Protein 6N0W (pdb70)

InterPro domains:
  IPR002305 Aminoacyl-tRNA synthetase, class Ic [PF00579] (27-328)
  IPR002307 Tyrosine-tRNA ligase [PR01040] (42-64)
  IPR002307 Tyrosine-tRNA ligase [PR01040] (166-181)
  IPR002307 Tyrosine-tRNA ligase [PR01040] (187-209)
  IPR002307 Tyrosine-tRNA ligase [PR01040] (220-232)
  IPR002307 Tyrosine-tRNA ligase [TIGR00234] (2-430)
  IPR002307 Tyrosine-tRNA ligase [cd00805] (31-308)
  IPR014729 Rossmann-like alpha/beta/alpha sandwich fold [G3DSA:3.40.50.620] (1-228)
  IPR024088 Tyrosine-tRNA ligase, bacterial-type [PTHR11766] (4-430)
  IPR024107 Tyrosine-tRNA ligase, bacterial-type, type 1 [MF_02006] (2-430)
  IPR036986 RNA-binding S4 domain superfamily [G3DSA:3.10.290.10] (333-431)
  IPR054608 Tyrosine--tRNA ligase SYY-like, C-terminal domain [PF22421] (346-428)

Structure (mmCIF, N/CA/C/O backbone):
data_6N0W
#
_entry.id   6N0W
#
_cell.length_a   197.290
_cell.length_b   37.560
_cell.length_c   81.760
_cell.angle_alpha   90.000
_cell.angle_beta   112.400
_cell.angle_gamma   90.000
#
_symmetry.space_group_name_H-M   'C 1 2 1'
#
loop_
_entity.id
_entity.type
_entity.pdbx_description
1 polymer 'Tyrosine--tRNA ligase'
2 water water
#
loop_
_atom_site.group_PDB
_atom_site.id
_atom_site.type_symbol
_atom_site.label_atom_id
_atom_site.label_alt_id
_atom_site.label_comp_id
_atom_site.label_asym_id
_atom_site.label_entity_id
_atom_site.label_seq_id
_atom_site.pdbx_PDB_ins_code
_atom_site.Cartn_x
_atom_site.Cartn_y
_atom_site.Cartn_z
_atom_site.occupancy
_atom_site.B_iso_or_equiv
_atom_site.auth_seq_id
_atom_site.auth_comp_id
_atom_site.auth_asym_id
_atom_site.auth_atom_id
_atom_site.pdbx_PDB_model_num
ATOM 1 N N . MET A 1 9 ? -50.028 -28.459 55.859 1.00 110.32 1 MET A N 1
ATOM 2 C CA . MET A 1 9 ? -51.271 -28.224 55.129 1.00 108.69 1 MET A CA 1
ATOM 3 C C . MET A 1 9 ? -51.421 -26.743 54.801 1.00 106.54 1 MET A C 1
ATOM 4 O O . MET A 1 9 ? -52.090 -26.005 55.520 1.00 103.59 1 MET A O 1
ATOM 6 N N . ASN A 1 10 ? -50.789 -26.314 53.713 1.00 100.67 2 ASN A N 1
ATOM 7 C CA . ASN A 1 10 ? -50.815 -24.925 53.285 1.00 84.80 2 ASN A CA 1
ATOM 8 C C . ASN A 1 10 ? -51.746 -24.760 52.088 1.00 75.17 2 ASN A C 1
ATOM 9 O O . ASN A 1 10 ? -51.881 -25.659 51.253 1.00 83.83 2 ASN A O 1
ATOM 14 N N . ALA A 1 11 ? -52.386 -23.592 52.013 1.00 67.97 3 ALA A N 1
ATOM 15 C CA . ALA A 1 11 ? -53.405 -23.363 50.992 1.00 66.19 3 ALA A CA 1
ATOM 16 C C . ALA A 1 11 ? -52.789 -23.191 49.608 1.00 66.46 3 ALA A C 1
ATOM 17 O O . ALA A 1 11 ? -53.346 -23.673 48.615 1.00 74.97 3 ALA A O 1
ATOM 19 N N . PHE A 1 12 ? -51.644 -22.505 49.518 1.00 67.57 4 PHE A N 1
ATOM 20 C CA . PHE A 1 12 ? -51.014 -22.286 48.217 1.00 65.64 4 PHE A CA 1
ATOM 21 C C . PHE A 1 12 ? -50.490 -23.589 47.626 1.00 69.65 4 PHE A C 1
ATOM 22 O O . PHE A 1 12 ? -50.608 -23.812 46.415 1.00 70.70 4 PHE A O 1
ATOM 30 N N . ILE A 1 13 ? -49.905 -24.458 48.461 1.00 65.40 5 ILE A N 1
ATOM 31 C CA . ILE A 1 13 ? -49.400 -25.737 47.967 1.00 62.90 5 ILE A CA 1
ATOM 32 C C . ILE A 1 13 ? -50.551 -26.629 47.521 1.00 60.12 5 ILE A C 1
ATOM 33 O O . ILE A 1 13 ? -50.506 -27.239 46.444 1.00 63.24 5 ILE A O 1
ATOM 38 N N . GLU A 1 14 ? -51.592 -26.730 48.350 1.00 58.01 6 GLU A N 1
ATOM 39 C CA . GLU A 1 14 ? -52.694 -27.641 48.051 1.00 67.59 6 GLU A CA 1
ATOM 40 C C . GLU A 1 14 ? -53.347 -27.307 46.714 1.00 64.15 6 GLU A C 1
ATOM 41 O O . GLU A 1 14 ? -53.708 -28.209 45.948 1.00 58.44 6 GLU A O 1
ATOM 43 N N . GLU A 1 15 ? -53.485 -26.016 46.404 1.00 56.58 7 GLU A N 1
ATOM 44 C CA . GLU A 1 15 ? -54.037 -25.629 45.110 1.00 59.62 7 GLU A CA 1
ATOM 45 C C . GLU A 1 15 ? -53.115 -26.040 43.961 1.00 64.98 7 GLU A C 1
ATOM 46 O O . GLU A 1 15 ? -53.587 -26.516 42.921 1.00 65.14 7 GLU A O 1
ATOM 52 N N . LEU A 1 16 ? -51.797 -25.858 44.122 1.00 52.74 8 LEU A N 1
ATOM 53 C CA . LEU A 1 16 ? -50.869 -26.359 43.113 1.00 62.52 8 LEU A CA 1
ATOM 54 C C . LEU A 1 16 ? -50.992 -27.866 42.948 1.00 61.72 8 LEU A C 1
ATOM 55 O O . LEU A 1 16 ? -50.835 -28.387 41.838 1.00 58.27 8 LEU A O 1
ATOM 60 N N . LYS A 1 17 ? -51.289 -28.578 44.034 1.00 57.55 9 LYS A N 1
ATOM 61 C CA . LYS A 1 17 ? -51.330 -30.029 43.962 1.00 56.76 9 LYS A CA 1
ATOM 62 C C . LYS A 1 17 ? -52.549 -30.519 43.183 1.00 71.07 9 LYS A C 1
ATOM 63 O O . LYS A 1 17 ? -52.400 -31.265 42.208 1.00 63.34 9 LYS A O 1
ATOM 69 N N . TRP A 1 18 ? -53.766 -30.104 43.581 1.00 71.02 10 TRP A N 1
ATOM 70 C CA . TRP A 1 18 ? -54.954 -30.616 42.895 1.00 59.49 10 TRP A CA 1
ATOM 71 C C . TRP A 1 18 ? -55.021 -30.145 41.445 1.00 61.89 10 TRP A C 1
ATOM 72 O O . TRP A 1 18 ? -55.615 -30.829 40.602 1.00 60.32 10 TRP A O 1
ATOM 83 N N . ARG A 1 19 ? -54.402 -29.006 41.124 1.00 55.56 11 ARG A N 1
ATOM 84 C CA . ARG A 1 19 ? -54.276 -28.600 39.728 1.00 54.04 11 ARG A CA 1
ATOM 85 C C . ARG A 1 19 ? -53.283 -29.449 38.954 1.00 58.03 11 ARG A C 1
ATOM 86 O O . ARG A 1 19 ? -53.243 -29.351 37.722 1.00 63.99 11 ARG A O 1
ATOM 94 N N . GLY A 1 20 ? -52.489 -30.271 39.638 1.00 54.70 12 GLY A N 1
ATOM 95 C CA . GLY A 1 20 ? -51.515 -31.099 38.967 1.00 59.82 12 GLY A CA 1
ATOM 96 C C . GLY A 1 20 ? -50.221 -30.404 38.614 1.00 64.03 12 GLY A C 1
ATOM 97 O O . GLY A 1 20 ? -49.438 -30.956 37.832 1.00 70.20 12 GLY A O 1
ATOM 98 N N . LEU A 1 21 ? -49.971 -29.215 39.174 1.00 63.61 13 LEU A N 1
ATOM 99 C CA . LEU A 1 21 ? -48.791 -28.417 38.871 1.00 55.49 13 LEU A CA 1
ATOM 100 C C . LEU A 1 21 ? -47.604 -28.681 39.796 1.00 61.81 13 LEU A C 1
ATOM 101 O O . LEU A 1 21 ? -46.472 -28.367 39.424 1.00 68.75 13 LEU A O 1
ATOM 106 N N . TRP A 1 22 ? -47.829 -29.227 40.985 1.00 64.57 14 TRP A N 1
ATOM 107 C CA . TRP A 1 22 ? -46.780 -29.333 41.991 1.00 52.66 14 TRP A CA 1
ATOM 108 C C . TRP A 1 22 ? -45.846 -30.493 41.665 1.00 62.42 14 TRP A C 1
ATOM 109 O O . TRP A 1 22 ? -46.300 -31.605 41.372 1.00 65.69 14 TRP A O 1
ATOM 120 N N . ALA A 1 23 ? -44.537 -30.240 41.719 1.00 65.13 15 ALA A N 1
ATOM 121 C CA . ALA A 1 23 ? -43.551 -31.288 41.477 1.00 64.16 15 ALA A CA 1
ATOM 122 C C . ALA A 1 23 ? -42.810 -31.686 42.747 1.00 59.91 15 ALA A C 1
ATOM 123 O O . ALA A 1 23 ? -42.934 -32.831 43.192 1.00 58.28 15 ALA A O 1
ATOM 125 N N . ASP A 1 24 ? -42.059 -30.767 43.355 1.00 58.96 16 ASP A N 1
ATOM 126 C CA . ASP A 1 24 ? -41.291 -31.071 44.558 1.00 64.93 16 ASP A CA 1
ATOM 127 C C . ASP A 1 24 ? -41.086 -29.790 45.358 1.00 62.10 16 ASP A C 1
ATOM 128 O O . ASP A 1 24 ? -41.343 -28.681 44.877 1.00 54.44 16 ASP A O 1
ATOM 133 N N . MET A 1 25 ? -40.616 -29.965 46.593 1.00 62.36 17 MET A N 1
ATOM 134 C CA . MET A 1 25 ? -40.229 -28.860 47.460 1.00 67.27 17 MET A CA 1
ATOM 135 C C . MET A 1 25 ? -39.325 -29.397 48.564 1.00 63.05 17 MET A C 1
ATOM 136 O O . MET A 1 25 ? -39.286 -30.601 48.824 1.00 66.16 17 MET A O 1
ATOM 141 N N . THR A 1 26 ? -38.574 -28.466 49.225 1.00 60.14 18 THR A N 1
ATOM 142 C CA . THR A 1 26 ? -37.770 -29.018 50.314 1.00 66.50 18 THR A CA 1
ATOM 143 C C . THR A 1 26 ? -38.470 -28.830 51.663 1.00 65.31 18 THR A C 1
ATOM 144 O O . THR A 1 26 ? -39.347 -27.969 51.796 1.00 61.34 18 THR A O 1
ATOM 148 N N . PRO A 1 27 ? -38.111 -29.626 52.683 1.00 72.88 19 PRO A N 1
ATOM 149 C CA . PRO A 1 27 ? -38.798 -29.526 53.982 1.00 72.62 19 PRO A CA 1
ATOM 150 C C . PRO A 1 27 ? -38.839 -28.102 54.521 1.00 75.24 19 PRO A C 1
ATOM 151 O O . PRO A 1 27 ? -37.984 -27.268 54.213 1.00 83.45 19 PRO A O 1
ATOM 155 N N . GLY A 1 28 ? -39.847 -27.833 55.346 1.00 83.17 20 GLY A N 1
ATOM 156 C CA . GLY A 1 28 ? -40.054 -26.509 55.886 1.00 82.98 20 GLY A CA 1
ATOM 157 C C . GLY A 1 28 ? -40.596 -25.494 54.908 1.00 79.78 20 GLY A C 1
ATOM 158 O O . GLY A 1 28 ? -40.805 -24.340 55.300 1.00 77.54 20 GLY A O 1
ATOM 159 N N . THR A 1 29 ? -40.816 -25.876 53.645 1.00 78.23 21 THR A N 1
ATOM 160 C CA . THR A 1 29 ? -41.393 -24.946 52.677 1.00 85.41 21 THR A CA 1
ATOM 161 C C . THR A 1 29 ? -42.806 -24.549 53.087 1.00 81.63 21 THR A C 1
ATOM 162 O O . THR A 1 29 ? -43.149 -23.362 53.116 1.00 82.99 21 THR A O 1
ATOM 166 N N . GLU A 1 30 ? -43.635 -25.540 53.421 1.00 72.68 22 GLU A N 1
ATOM 167 C CA . GLU A 1 30 ? -45.002 -25.273 53.854 1.00 73.27 22 GLU A CA 1
ATOM 168 C C . GLU A 1 30 ? -45.032 -24.481 55.157 1.00 76.21 22 GLU A C 1
ATOM 169 O O . GLU A 1 30 ? -45.767 -23.492 55.275 1.00 80.27 22 GLU A O 1
ATOM 175 N N . ASP A 1 31 ? -44.257 -24.911 56.157 1.00 73.15 23 ASP A N 1
ATOM 176 C CA . ASP A 1 31 ? -44.214 -24.184 57.423 1.00 79.17 23 ASP A CA 1
ATOM 177 C C . ASP A 1 31 ? -43.805 -22.733 57.218 1.00 79.28 23 ASP A C 1
ATOM 178 O O . ASP A 1 31 ? -44.216 -21.857 57.987 1.00 81.22 23 ASP A O 1
ATOM 183 N N . GLN A 1 32 ? -42.999 -22.461 56.188 1.00 69.09 24 GLN A N 1
ATOM 184 C CA . GLN A 1 32 ? -42.621 -21.087 55.885 1.00 69.48 24 GLN A CA 1
ATOM 185 C C . GLN A 1 32 ? -43.807 -20.299 55.342 1.00 77.04 24 GLN A C 1
ATOM 186 O O . GLN A 1 32 ? -44.057 -19.164 55.768 1.00 83.37 24 GLN A O 1
ATOM 192 N N . LEU A 1 33 ? -44.557 -20.890 54.409 1.00 73.14 25 LEU A N 1
ATOM 193 C CA . LEU A 1 33 ? -45.733 -20.230 53.858 1.00 72.66 25 LEU A CA 1
ATOM 194 C C . LEU A 1 33 ? -46.868 -20.121 54.873 1.00 76.83 25 LEU A C 1
ATOM 195 O O . LEU A 1 33 ? -47.736 -19.252 54.731 1.00 63.66 25 LEU A O 1
ATOM 200 N N . ASN A 1 34 ? -46.881 -20.979 55.893 1.00 81.08 26 ASN A N 1
ATOM 201 C CA . ASN A 1 34 ? -47.886 -20.868 56.941 1.00 79.25 26 ASN A CA 1
ATOM 202 C C . ASN A 1 34 ? -47.499 -19.832 57.988 1.00 89.79 26 ASN A C 1
ATOM 203 O O . ASN A 1 34 ? -48.370 -19.127 58.508 1.00 92.25 26 ASN A O 1
ATOM 208 N N . LYS A 1 35 ? -46.204 -19.712 58.290 1.00 97.65 27 LYS A N 1
ATOM 209 C CA . LYS A 1 35 ? -45.760 -18.895 59.414 1.00 98.10 27 LYS A CA 1
ATOM 210 C C . LYS A 1 35 ? -45.812 -17.403 59.101 1.00 82.55 27 LYS A C 1
ATOM 211 O O . LYS A 1 35 ? -46.203 -16.604 59.957 1.00 86.38 27 LYS A O 1
ATOM 217 N N . GLU A 1 36 ? -45.427 -17.005 57.891 1.00 66.67 28 GLU A N 1
ATOM 218 C CA . GLU A 1 36 ? -45.275 -15.593 57.574 1.00 66.98 28 GLU A CA 1
ATOM 219 C C . GLU A 1 36 ? -45.535 -15.379 56.090 1.00 74.21 28 GLU A C 1
ATOM 220 O O . GLU A 1 36 ? -45.567 -16.326 55.298 1.00 65.62 28 GLU A O 1
ATOM 226 N N . MET A 1 37 ? -45.718 -14.110 55.721 1.00 74.88 29 MET A N 1
ATOM 227 C CA . MET A 1 37 ? -45.789 -13.750 54.313 1.00 65.81 29 MET A CA 1
ATOM 228 C C . MET A 1 37 ? -44.414 -13.898 53.685 1.00 67.55 29 MET A C 1
ATOM 229 O O . MET A 1 37 ? -43.426 -13.359 54.193 1.00 85.24 29 MET A O 1
ATOM 234 N N . THR A 1 38 ? -44.352 -14.623 52.579 1.00 60.86 30 THR A N 1
ATOM 235 C CA . THR A 1 38 ? -43.094 -15.022 51.976 1.00 59.70 30 THR A CA 1
ATOM 236 C C . THR A 1 38 ? -42.891 -14.305 50.648 1.00 67.86 30 THR A C 1
ATOM 237 O O . THR A 1 38 ? -43.816 -14.194 49.835 1.00 68.43 30 THR A O 1
ATOM 241 N N . THR A 1 39 ? -41.680 -13.790 50.453 1.00 69.58 31 THR A N 1
ATOM 242 C CA . THR A 1 39 ? -41.253 -13.264 49.168 1.00 60.03 31 THR A CA 1
ATOM 243 C C . THR A 1 39 ? -40.579 -14.384 48.388 1.00 57.02 31 THR A C 1
ATOM 244 O O . THR A 1 39 ? -39.673 -15.048 48.901 1.00 52.10 31 THR A O 1
ATOM 248 N N . ALA A 1 40 ? -41.028 -14.600 47.160 1.00 49.23 32 ALA A N 1
ATOM 249 C CA . ALA A 1 40 ? -40.448 -15.615 46.303 1.00 57.94 32 ALA A CA 1
ATOM 250 C C . ALA A 1 40 ? -40.292 -15.055 44.902 1.00 63.76 32 ALA A C 1
ATOM 251 O O . ALA A 1 40 ? -41.026 -14.154 44.485 1.00 75.28 32 ALA A O 1
ATOM 253 N N . TYR A 1 41 ? -39.326 -15.603 44.171 1.00 47.39 33 TYR A N 1
ATOM 254 C CA . TYR A 1 41 ? -39.089 -15.181 42.806 1.00 46.63 33 TYR A CA 1
ATOM 255 C C . TYR A 1 41 ? -39.009 -16.391 41.892 1.00 51.19 33 TYR A C 1
ATOM 256 O O . TYR A 1 41 ? -38.773 -17.521 42.330 1.00 53.42 33 TYR A O 1
ATOM 265 N N . ILE A 1 42 ? -39.243 -16.126 40.613 1.00 49.94 34 ILE A N 1
ATOM 266 C CA . ILE A 1 42 ? -39.018 -17.072 39.534 1.00 50.10 34 ILE A CA 1
ATOM 267 C C . ILE A 1 42 ? -38.238 -16.328 38.470 1.00 61.49 34 ILE A C 1
ATOM 268 O O . ILE A 1 42 ? -38.532 -15.164 38.178 1.00 70.55 34 ILE A O 1
ATOM 273 N N . GLY A 1 43 ? -37.226 -16.984 37.915 1.00 58.12 35 GLY A N 1
ATOM 274 C CA . GLY A 1 43 ? -36.394 -16.360 36.917 1.00 46.90 35 GLY A CA 1
ATOM 275 C C . GLY A 1 43 ? -36.947 -16.536 35.516 1.00 46.36 35 GLY A C 1
ATOM 276 O O . GLY A 1 43 ? -37.483 -17.578 35.165 1.00 46.04 35 GLY A O 1
ATOM 277 N N . PHE A 1 44 ? -36.776 -15.501 34.707 1.00 46.49 36 PHE A N 1
ATOM 278 C CA . PHE A 1 44 ? -37.315 -15.463 33.359 1.00 55.65 36 PHE A CA 1
ATOM 279 C C . PHE A 1 44 ? -36.202 -15.209 32.359 1.00 57.58 36 PHE A C 1
ATOM 280 O O . PHE A 1 44 ? -35.288 -14.424 32.627 1.00 53.24 36 PHE A O 1
ATOM 288 N N . ASP A 1 45 ? -36.301 -15.860 31.200 1.00 73.25 37 ASP A N 1
ATOM 289 C CA . ASP A 1 45 ? -35.307 -15.693 30.145 1.00 85.73 37 ASP A CA 1
ATOM 290 C C . ASP A 1 45 ? -35.312 -14.257 29.620 1.00 86.37 37 ASP A C 1
ATOM 291 O O . ASP A 1 45 ? -36.379 -13.657 29.449 1.00 92.17 37 ASP A O 1
ATOM 293 N N . PRO A 1 46 ? -34.138 -13.686 29.330 1.00 90.51 38 PRO A N 1
ATOM 294 C CA . PRO A 1 46 ? -34.067 -12.257 29.001 1.00 73.60 38 PRO A CA 1
ATOM 295 C C . PRO A 1 46 ? -33.888 -11.957 27.521 1.00 67.82 38 PRO A C 1
ATOM 296 O O . PRO A 1 46 ? -33.358 -10.897 27.177 1.00 73.29 38 PRO A O 1
ATOM 300 N N . THR A 1 47 ? -34.315 -12.853 26.633 1.00 76.50 39 THR A N 1
ATOM 301 C CA . THR A 1 47 ? -33.909 -12.795 25.232 1.00 87.98 39 THR A CA 1
ATOM 302 C C . THR A 1 47 ? -35.041 -12.449 24.265 1.00 89.65 39 THR A C 1
ATOM 303 O O . THR A 1 47 ? -34.869 -12.602 23.051 1.00 87.18 39 THR A O 1
ATOM 307 N N . ALA A 1 48 ? -36.183 -11.976 24.760 1.00 90.34 40 ALA A N 1
ATOM 308 C CA . ALA A 1 48 ? -37.250 -11.507 23.886 1.00 82.96 40 ALA A CA 1
ATOM 309 C C . ALA A 1 48 ? -38.035 -10.426 24.612 1.00 75.16 40 ALA A C 1
ATOM 310 O O . ALA A 1 48 ? -38.108 -10.421 25.844 1.00 76.79 40 ALA A O 1
ATOM 312 N N . ASP A 1 49 ? -38.617 -9.504 23.837 1.00 76.97 41 ASP A N 1
ATOM 313 C CA . ASP A 1 49 ? -39.428 -8.438 24.420 1.00 73.03 41 ASP A CA 1
ATOM 314 C C . ASP A 1 49 ? -40.774 -8.930 24.934 1.00 68.72 41 ASP A C 1
ATOM 315 O O . ASP A 1 49 ? -41.427 -8.206 25.694 1.00 63.30 41 ASP A O 1
ATOM 320 N N . SER A 1 50 ? -41.203 -10.128 24.537 1.00 73.01 42 SER A N 1
ATOM 321 C CA . SER A 1 50 ? -42.495 -10.667 24.931 1.00 81.00 42 SER A CA 1
ATOM 322 C C . SER A 1 50 ? -42.329 -12.095 25.426 1.00 84.87 42 SER A C 1
ATOM 323 O O . SER A 1 50 ? -41.442 -12.828 24.981 1.00 80.33 42 SER A O 1
ATOM 326 N N . LEU A 1 51 ? -43.198 -12.479 26.354 1.00 73.19 43 LEU A N 1
ATOM 327 C CA . LEU A 1 51 ? -43.287 -13.858 26.790 1.00 62.24 43 LEU A CA 1
ATOM 328 C C . LEU A 1 51 ? -44.193 -14.630 25.835 1.00 61.57 43 LEU A C 1
ATOM 329 O O . LEU A 1 51 ? -44.761 -14.076 24.889 1.00 65.50 43 LEU A O 1
ATOM 334 N N . HIS A 1 52 ? -44.334 -15.929 26.084 1.00 52.85 44 HIS A N 1
ATOM 335 C CA . HIS A 1 52 ? -45.164 -16.774 25.242 1.00 51.11 44 HIS A CA 1
ATOM 336 C C . HIS A 1 52 ? -45.774 -17.869 26.104 1.00 63.25 44 HIS A C 1
ATOM 337 O O . HIS A 1 52 ? -45.474 -17.992 27.296 1.00 60.14 44 HIS A O 1
ATOM 344 N N . ILE A 1 53 ? -46.667 -18.649 25.484 1.00 53.69 45 ILE A N 1
ATOM 345 C CA . ILE A 1 53 ? -47.369 -19.720 26.184 1.00 56.97 45 ILE A CA 1
ATOM 346 C C . ILE A 1 53 ? -46.393 -20.639 26.901 1.00 68.05 45 ILE A C 1
ATOM 347 O O . ILE A 1 53 ? -46.727 -21.232 27.936 1.00 67.83 45 ILE A O 1
ATOM 352 N N . GLY A 1 54 ? -45.170 -20.764 26.378 1.00 62.68 46 GLY A N 1
ATOM 353 C CA . GLY A 1 54 ? -44.166 -21.571 27.042 1.00 50.56 46 GLY A CA 1
ATOM 354 C C . GLY A 1 54 ? -43.837 -21.104 28.442 1.00 52.38 46 GLY A C 1
ATOM 355 O O . GLY A 1 54 ? -43.369 -21.903 29.257 1.00 66.80 46 GLY A O 1
ATOM 356 N N . SER A 1 55 ? -44.081 -19.831 28.749 1.00 54.17 47 SER A N 1
ATOM 357 C CA . SER A 1 55 ? -43.744 -19.269 30.051 1.00 64.20 47 SER A CA 1
ATOM 358 C C . SER A 1 55 ? -44.969 -18.729 30.765 1.00 70.97 47 SER A C 1
ATOM 359 O O . SER A 1 55 ? -44.832 -17.955 31.718 1.00 79.30 47 SER A O 1
ATOM 362 N N . LEU A 1 56 ? -46.167 -19.117 30.315 1.00 73.35 48 LEU A N 1
ATOM 363 C CA . LEU A 1 56 ? -47.388 -18.750 31.030 1.00 59.86 48 LEU A CA 1
ATOM 364 C C . LEU A 1 56 ? -47.392 -19.323 32.440 1.00 56.38 48 LEU A C 1
ATOM 365 O O . LEU A 1 56 ? -47.786 -18.643 33.395 1.00 65.35 48 LEU A O 1
ATOM 370 N N . ILE A 1 57 ? -46.961 -20.578 32.590 1.00 45.69 49 ILE A N 1
ATOM 371 C CA . ILE A 1 57 ? -47.053 -21.239 33.892 1.00 63.23 49 ILE A CA 1
ATOM 372 C C . ILE A 1 57 ? -46.300 -20.475 34.970 1.00 70.29 49 ILE A C 1
ATOM 373 O O . ILE A 1 57 ? -46.870 -20.261 36.055 1.00 70.95 49 ILE A O 1
ATOM 378 N N . PRO A 1 58 ? -45.044 -20.039 34.766 1.00 64.30 50 PRO A N 1
ATOM 379 C CA . PRO A 1 58 ? -44.409 -19.180 35.779 1.00 52.88 50 PRO A CA 1
ATOM 380 C C . PRO A 1 58 ? -45.273 -17.996 36.170 1.00 50.93 50 PRO A C 1
ATOM 381 O O . PRO A 1 58 ? -45.427 -17.713 37.364 1.00 59.12 50 PRO A O 1
ATOM 385 N N . ILE A 1 59 ? -45.853 -17.295 35.192 1.00 50.28 51 ILE A N 1
ATOM 386 C CA . ILE A 1 59 ? -46.754 -16.193 35.513 1.00 61.17 51 ILE A CA 1
ATOM 387 C C . ILE A 1 59 ? -47.911 -16.697 36.365 1.00 62.44 51 ILE A C 1
ATOM 388 O O . ILE A 1 59 ? -48.254 -16.109 37.401 1.00 45.34 51 ILE A O 1
ATOM 393 N N . LYS A 1 60 ? -48.521 -17.806 35.946 1.00 41.99 52 LYS A N 1
ATOM 394 C CA . LYS A 1 60 ? -49.582 -18.396 36.748 1.00 45.43 52 LYS A CA 1
ATOM 395 C C . LYS A 1 60 ? -49.092 -18.702 38.161 1.00 53.99 52 LYS A C 1
ATOM 396 O O . LYS A 1 60 ? -49.764 -18.361 39.142 1.00 50.24 52 LYS A O 1
ATOM 402 N N . ILE A 1 61 ? -47.905 -19.322 38.285 1.00 43.10 53 ILE A N 1
ATOM 403 C CA . ILE A 1 61 ? -47.377 -19.689 39.601 1.00 43.75 53 ILE A CA 1
ATOM 404 C C . ILE A 1 61 ? -47.257 -18.459 40.498 1.00 50.26 53 ILE A C 1
ATOM 405 O O . ILE A 1 61 ? -47.573 -18.509 41.694 1.00 49.12 53 ILE A O 1
ATOM 410 N N . LEU A 1 62 ? -46.810 -17.333 39.941 1.00 57.79 54 LEU A N 1
ATOM 411 C CA . LEU A 1 62 ? -46.715 -16.120 40.747 1.00 57.74 54 LEU A CA 1
ATOM 412 C C . LEU A 1 62 ? -48.080 -15.480 40.975 1.00 62.70 54 LEU A C 1
ATOM 413 O O . LEU A 1 62 ? -48.291 -14.841 42.012 1.00 72.18 54 LEU A O 1
ATOM 418 N N . ALA A 1 63 ? -49.013 -15.636 40.031 1.00 59.37 55 ALA A N 1
ATOM 419 C CA . ALA A 1 63 ? -50.376 -15.153 40.253 1.00 53.47 55 ALA A CA 1
ATOM 420 C C . ALA A 1 63 ? -51.038 -15.895 41.412 1.00 54.19 55 ALA A C 1
ATOM 421 O O . ALA A 1 63 ? -51.655 -15.280 42.290 1.00 52.20 55 ALA A O 1
ATOM 423 N N . HIS A 1 64 ? -50.904 -17.223 41.437 1.00 58.89 56 HIS A N 1
ATOM 424 C CA . HIS A 1 64 ? -51.423 -18.004 42.555 1.00 57.40 56 HIS A CA 1
ATOM 425 C C . HIS A 1 64 ? -50.781 -17.573 43.863 1.00 50.89 56 HIS A C 1
ATOM 426 O O . HIS A 1 64 ? -51.459 -17.445 44.890 1.00 52.34 56 HIS A O 1
ATOM 433 N N . PHE A 1 65 ? -49.469 -17.352 43.838 1.00 50.11 57 PHE A N 1
ATOM 434 C CA . PHE A 1 65 ? -48.739 -16.946 45.032 1.00 50.03 57 PHE A CA 1
ATOM 435 C C . PHE A 1 65 ? -49.288 -15.639 45.588 1.00 51.24 57 PHE A C 1
ATOM 436 O O . PHE A 1 65 ? -49.529 -15.515 46.793 1.00 63.31 57 PHE A O 1
ATOM 444 N N . GLN A 1 66 ? -49.496 -14.649 44.716 1.00 51.69 58 GLN A N 1
ATOM 445 C CA . GLN A 1 66 ? -49.952 -13.341 45.175 1.00 50.99 58 GLN A CA 1
ATOM 446 C C . GLN A 1 66 ? -51.392 -13.412 45.676 1.00 52.36 58 GLN A C 1
ATOM 447 O O . GLN A 1 66 ? -51.702 -12.927 46.772 1.00 51.20 58 GLN A O 1
ATOM 453 N N . ARG A 1 67 ? -52.284 -14.039 44.898 1.00 49.31 59 ARG A N 1
ATOM 454 C CA . ARG A 1 67 ? -53.660 -14.233 45.356 1.00 50.92 59 ARG A CA 1
ATOM 455 C C . ARG A 1 67 ? -53.713 -14.946 46.701 1.00 52.49 59 ARG A C 1
ATOM 456 O O . ARG A 1 67 ? -54.648 -14.729 47.480 1.00 54.41 59 ARG A O 1
ATOM 464 N N . HIS A 1 68 ? -52.726 -15.793 46.998 1.00 42.34 60 HIS A N 1
ATOM 465 C CA . HIS A 1 68 ? -52.671 -16.438 48.301 1.00 43.26 60 HIS A CA 1
ATOM 466 C C . HIS A 1 68 ? -52.022 -15.567 49.364 1.00 54.23 60 HIS A C 1
ATOM 467 O O . HIS A 1 68 ? -51.802 -16.049 50.478 1.00 52.88 60 HIS A O 1
ATOM 474 N N . GLY A 1 69 ? -51.709 -14.308 49.046 1.00 62.02 61 GLY A N 1
ATOM 475 C CA . GLY A 1 69 ? -51.240 -13.345 50.021 1.00 62.67 61 GLY A CA 1
ATOM 476 C C . GLY A 1 69 ? -49.739 -13.174 50.121 1.00 82.36 61 GLY A C 1
ATOM 477 O O . GLY A 1 69 ? -49.281 -12.405 50.977 1.00 87.29 61 GLY A O 1
ATOM 478 N N . HIS A 1 70 ? -48.961 -13.852 49.286 1.00 72.05 62 HIS A N 1
ATOM 479 C CA . HIS A 1 70 ? -47.511 -13.779 49.352 1.00 68.36 62 HIS A CA 1
ATOM 480 C C . HIS A 1 70 ? -46.970 -12.832 48.278 1.00 66.51 62 HIS A C 1
ATOM 481 O O . HIS A 1 70 ? -47.677 -12.445 47.345 1.00 57.45 62 HIS A O 1
ATOM 488 N N . LYS A 1 71 ? -45.694 -12.443 48.429 1.00 60.50 63 LYS A N 1
ATOM 489 C CA . LYS A 1 71 ? -45.118 -11.407 47.577 1.00 52.73 63 LYS A CA 1
ATOM 490 C C . LYS A 1 71 ? -44.345 -12.028 46.421 1.00 68.70 63 LYS A C 1
ATOM 491 O O . LYS A 1 71 ? -43.329 -12.706 46.657 1.00 67.70 63 LYS A O 1
ATOM 497 N N . PRO A 1 72 ? -44.775 -11.836 45.173 1.00 62.66 64 PRO A N 1
ATOM 498 C CA . PRO A 1 72 ? -44.054 -12.414 44.033 1.00 57.50 64 PRO A CA 1
ATOM 499 C C . PRO A 1 72 ? -43.051 -11.447 43.428 1.00 60.00 64 PRO A C 1
ATOM 500 O O . PRO A 1 72 ? -43.333 -10.271 43.194 1.00 52.48 64 PRO A O 1
ATOM 504 N N . ILE A 1 73 ? -41.862 -11.963 43.154 1.00 68.17 65 ILE A N 1
ATOM 505 C CA . ILE A 1 73 ? -40.846 -11.225 42.421 1.00 57.85 65 ILE A CA 1
ATOM 506 C C . ILE A 1 73 ? -40.579 -11.959 41.116 1.00 62.54 65 ILE A C 1
ATOM 507 O O . ILE A 1 73 ? -40.551 -13.193 41.083 1.00 69.01 65 ILE A O 1
ATOM 512 N N . ALA A 1 74 ? -40.411 -11.209 40.036 1.00 51.75 66 ALA A N 1
ATOM 513 C CA . ALA A 1 74 ? -39.987 -11.780 38.767 1.00 56.91 66 ALA A CA 1
ATOM 514 C C . ALA A 1 74 ? -38.569 -11.298 38.494 1.00 66.10 66 ALA A C 1
ATOM 515 O O . ALA A 1 74 ? -38.325 -10.088 38.429 1.00 72.07 66 ALA A O 1
ATOM 517 N N . LEU A 1 75 ? -37.633 -12.240 38.377 1.00 66.24 67 LEU A N 1
ATOM 518 C CA . LEU A 1 75 ? -36.235 -11.924 38.103 1.00 55.98 67 LEU A CA 1
ATOM 519 C C . LEU A 1 75 ? -35.966 -12.173 36.630 1.00 65.18 67 LEU A C 1
ATOM 520 O O . LEU A 1 75 ? -36.175 -13.287 36.139 1.00 70.95 67 LEU A O 1
ATOM 525 N N . VAL A 1 76 ? -35.491 -11.148 35.939 1.00 65.23 68 VAL A N 1
ATOM 526 C CA . VAL A 1 76 ? -35.049 -11.288 34.559 1.00 72.57 68 VAL A CA 1
ATOM 527 C C . VAL A 1 76 ? -33.570 -11.639 34.569 1.00 73.34 68 VAL A C 1
ATOM 528 O O . VAL A 1 76 ? -32.781 -11.029 35.301 1.00 81.49 68 VAL A O 1
ATOM 532 N N . GLY A 1 77 ? -33.196 -12.642 33.784 1.00 67.84 69 GLY A N 1
ATOM 533 C CA . GLY A 1 77 ? -31.828 -13.118 33.801 1.00 69.77 69 GLY A CA 1
ATOM 534 C C . GLY A 1 77 ? -30.902 -12.290 32.938 1.00 67.29 69 GLY A C 1
ATOM 535 O O . GLY A 1 77 ? -30.225 -12.828 32.061 1.00 77.08 69 GLY A O 1
ATOM 536 N N . GLY A 1 78 ? -30.866 -10.978 33.177 1.00 58.19 70 GLY A N 1
ATOM 537 C CA . GLY A 1 78 ? -30.010 -10.113 32.381 1.00 62.73 70 GLY A CA 1
ATOM 538 C C . GLY A 1 78 ? -28.559 -10.554 32.386 1.00 65.12 70 GLY A C 1
ATOM 539 O O . GLY A 1 78 ? -27.898 -10.553 31.344 1.00 67.25 70 GLY A O 1
ATOM 540 N N . ALA A 1 79 ? -28.055 -10.974 33.550 1.00 69.74 71 ALA A N 1
ATOM 541 C CA . ALA A 1 79 ? -26.636 -11.300 33.680 1.00 68.80 71 ALA A CA 1
ATOM 542 C C . ALA A 1 79 ? -26.213 -12.417 32.729 1.00 71.49 71 ALA A C 1
ATOM 543 O O . ALA A 1 79 ? -25.153 -12.329 32.100 1.00 83.09 71 ALA A O 1
ATOM 545 N N . THR A 1 80 ? -27.011 -13.485 32.623 1.00 76.05 72 THR A N 1
ATOM 546 C CA . THR A 1 80 ? -26.635 -14.616 31.771 1.00 81.71 72 THR A CA 1
ATOM 547 C C . THR A 1 80 ? -27.056 -14.384 30.332 1.00 73.36 72 THR A C 1
ATOM 548 O O . THR A 1 80 ? -26.376 -14.832 29.403 1.00 77.66 72 THR A O 1
ATOM 552 N N . GLY A 1 81 ? -28.181 -13.702 30.123 1.00 71.62 73 GLY A N 1
ATOM 553 C CA . GLY A 1 81 ? -28.500 -13.248 28.781 1.00 68.40 73 GLY A CA 1
ATOM 554 C C . GLY A 1 81 ? -27.383 -12.415 28.188 1.00 71.78 73 GLY A C 1
ATOM 555 O O . GLY A 1 81 ? -27.178 -12.415 26.973 1.00 72.77 73 GLY A O 1
ATOM 556 N N . MET A 1 82 ? -26.644 -11.700 29.040 1.00 79.52 74 MET A N 1
ATOM 557 C CA . MET A 1 82 ? -25.454 -10.977 28.604 1.00 86.61 74 MET A CA 1
ATOM 558 C C . MET A 1 82 ? -24.357 -11.901 28.081 1.00 104.27 74 MET A C 1
ATOM 559 O O . MET A 1 82 ? -23.547 -11.481 27.245 1.00 104.38 74 MET A O 1
ATOM 564 N N . ILE A 1 83 ? -24.283 -13.142 28.570 1.00 121.67 75 ILE A N 1
ATOM 565 C CA . ILE A 1 83 ? -23.157 -13.991 28.178 1.00 127.40 75 ILE A CA 1
ATOM 566 C C . ILE A 1 83 ? -23.491 -14.786 26.901 1.00 129.73 75 ILE A C 1
ATOM 567 O O . ILE A 1 83 ? -22.592 -15.190 26.164 1.00 134.98 75 ILE A O 1
ATOM 572 N N . GLY A 1 84 ? -24.773 -14.982 26.600 1.00 113.82 76 GLY A N 1
ATOM 573 C CA . GLY A 1 84 ? -25.135 -15.517 25.315 1.00 110.69 76 GLY A CA 1
ATOM 574 C C . GLY A 1 84 ? -24.928 -17.011 25.257 1.00 112.90 76 GLY A C 1
ATOM 575 O O . GLY A 1 84 ? -25.441 -17.762 26.094 1.00 118.21 76 GLY A O 1
ATOM 576 N N . ASP A 1 85 ? -24.166 -17.456 24.250 1.00 110.04 77 ASP A N 1
ATOM 577 C CA . ASP A 1 85 ? -23.936 -18.878 24.027 1.00 114.20 77 ASP A CA 1
ATOM 578 C C . ASP A 1 85 ? -22.688 -19.312 24.780 1.00 112.96 77 ASP A C 1
ATOM 579 O O . ASP A 1 85 ? -21.573 -18.946 24.376 1.00 112.22 77 ASP A O 1
ATOM 584 N N . PRO A 1 86 ? -22.814 -20.094 25.858 1.00 110.71 78 PRO A N 1
ATOM 585 C CA . PRO A 1 86 ? -21.626 -20.625 26.539 1.00 111.31 78 PRO A CA 1
ATOM 586 C C . PRO A 1 86 ? -20.961 -21.793 25.820 1.00 113.33 78 PRO A C 1
ATOM 587 O O . PRO A 1 86 ? -19.954 -22.304 26.322 1.00 120.15 78 PRO A O 1
ATOM 591 N N . SER A 1 87 ? -21.464 -22.211 24.661 1.00 105.25 79 SER A N 1
ATOM 592 C CA . SER A 1 87 ? -20.883 -23.326 23.915 1.00 102.47 79 SER A CA 1
ATOM 593 C C . SER A 1 87 ? -19.581 -22.936 23.216 1.00 102.39 79 SER A C 1
ATOM 594 O O . SER A 1 87 ? -18.519 -22.897 23.836 1.00 99.94 79 SER A O 1
ATOM 596 N N . LEU A 1 95 ? -25.386 -10.902 20.642 1.00 120.69 87 LEU A N 1
ATOM 597 C CA . LEU A 1 95 ? -26.746 -10.756 20.130 1.00 117.25 87 LEU A CA 1
ATOM 598 C C . LEU A 1 95 ? -27.636 -9.957 21.085 1.00 107.41 87 LEU A C 1
ATOM 599 O O . LEU A 1 95 ? -28.684 -9.454 20.682 1.00 105.22 87 LEU A O 1
ATOM 601 N N . LEU A 1 96 ? -27.222 -9.845 22.347 1.00 96.59 88 LEU A N 1
ATOM 602 C CA . LEU A 1 96 ? -27.891 -9.003 23.332 1.00 90.25 88 LEU A CA 1
ATOM 603 C C . LEU A 1 96 ? -26.892 -7.999 23.891 1.00 93.12 88 LEU A C 1
ATOM 604 O O . LEU A 1 96 ? -25.819 -8.386 24.364 1.00 93.64 88 LEU A O 1
ATOM 609 N N . ASP A 1 97 ? -27.239 -6.716 23.828 1.00 88.77 89 ASP A N 1
ATOM 610 C CA . ASP A 1 97 ? -26.418 -5.647 24.385 1.00 79.38 89 ASP A CA 1
ATOM 611 C C . ASP A 1 97 ? -27.175 -4.971 25.524 1.00 73.88 89 ASP A C 1
ATOM 612 O O . ASP A 1 97 ? -28.304 -5.339 25.853 1.00 78.36 89 ASP A O 1
ATOM 617 N N . GLU A 1 98 ? -26.539 -3.969 26.135 1.00 81.68 90 GLU A N 1
ATOM 618 C CA . GLU A 1 98 ? -27.141 -3.318 27.295 1.00 86.05 90 GLU A CA 1
ATOM 619 C C . GLU A 1 98 ? -28.392 -2.532 26.911 1.00 92.06 90 GLU A C 1
ATOM 620 O O . GLU A 1 98 ? -29.360 -2.484 27.680 1.00 87.93 90 GLU A O 1
ATOM 626 N N . GLU A 1 99 ? -28.395 -1.917 25.725 1.00 87.08 91 GLU A N 1
ATOM 627 C CA . GLU A 1 99 ? -29.529 -1.089 25.322 1.00 85.62 91 GLU A CA 1
ATOM 628 C C . GLU A 1 99 ? -30.815 -1.909 25.244 1.00 83.56 91 GLU A C 1
ATOM 629 O O . GLU A 1 99 ? -31.838 -1.542 25.834 1.00 76.73 91 GLU A O 1
ATOM 631 N N . THR A 1 100 ? -30.778 -3.034 24.529 1.00 74.45 92 THR A N 1
ATOM 632 C CA . THR A 1 100 ? -31.987 -3.814 24.319 1.00 69.32 92 THR A CA 1
ATOM 633 C C . THR A 1 100 ? -32.340 -4.696 25.511 1.00 67.96 92 THR A C 1
ATOM 634 O O . THR A 1 100 ? -33.497 -5.108 25.632 1.00 75.12 92 THR A O 1
ATOM 638 N N . LEU A 1 101 ? -31.392 -4.991 26.403 1.00 65.50 93 LEU A N 1
ATOM 639 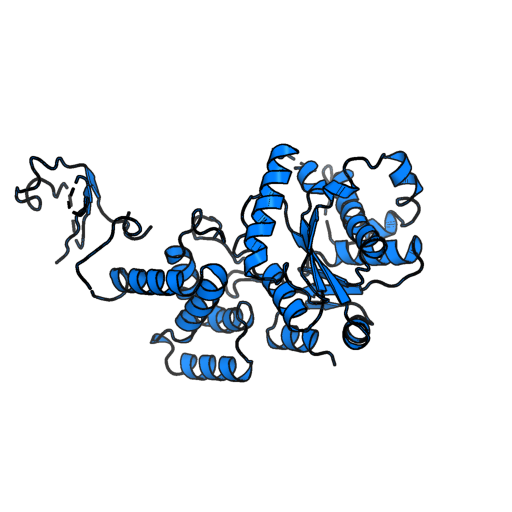C CA . LEU A 1 101 ? -31.781 -5.609 27.668 1.00 63.88 93 LEU A CA 1
ATOM 640 C C . LEU A 1 101 ? -32.704 -4.685 28.444 1.00 67.83 93 LEU A C 1
ATOM 641 O O . LEU A 1 101 ? -33.738 -5.117 28.965 1.00 63.14 93 LEU A O 1
ATOM 646 N N . LEU A 1 102 ? -32.336 -3.401 28.527 1.00 71.02 94 LEU A N 1
ATOM 647 C CA . LEU A 1 102 ? -33.207 -2.403 29.141 1.00 72.51 94 LEU A CA 1
ATOM 648 C C . LEU A 1 102 ? -34.574 -2.390 28.474 1.00 63.96 94 LEU A C 1
ATOM 649 O O . LEU A 1 102 ? -35.602 -2.281 29.150 1.00 66.54 94 LEU A O 1
ATOM 654 N N . TYR A 1 103 ? -34.601 -2.504 27.145 1.00 56.63 95 TYR A N 1
ATOM 655 C CA . TYR A 1 103 ? -35.865 -2.474 26.420 1.00 65.45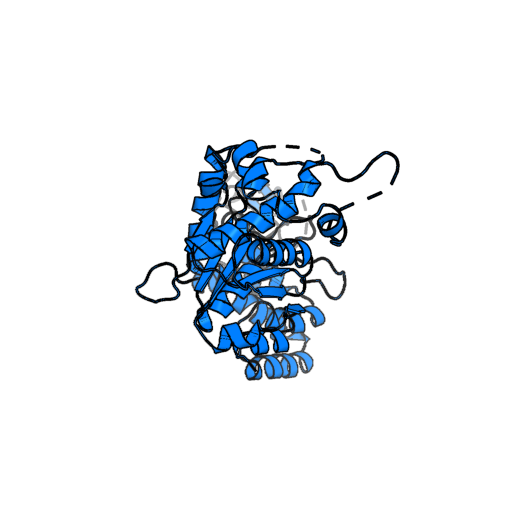 95 TYR A CA 1
ATOM 656 C C . TYR A 1 103 ? -36.713 -3.696 26.744 1.00 71.96 95 TYR A C 1
ATOM 657 O O . TYR A 1 103 ? -37.922 -3.574 26.975 1.00 79.03 95 TYR A O 1
ATOM 666 N N . TYR A 1 104 ? -36.095 -4.880 26.779 1.00 66.71 96 TYR A N 1
ATOM 667 C CA . TYR A 1 104 ? -36.831 -6.091 27.137 1.00 57.17 96 TYR A CA 1
ATOM 668 C C . TYR A 1 104 ? -37.322 -6.028 28.574 1.00 54.40 96 TYR A C 1
ATOM 669 O O . TYR A 1 104 ? -38.488 -6.325 28.854 1.00 64.05 96 TYR A O 1
ATOM 678 N N . VAL A 1 105 ? -36.435 -5.660 29.504 1.00 56.96 97 VAL A N 1
ATOM 679 C CA . VAL A 1 105 ? -36.832 -5.526 30.906 1.00 61.94 97 VAL A CA 1
ATOM 680 C C . VAL A 1 105 ? -38.025 -4.586 31.025 1.00 59.29 97 VAL A C 1
ATOM 681 O O . VAL A 1 105 ? -39.010 -4.882 31.713 1.00 57.56 97 VAL A O 1
ATOM 685 N N . ASP A 1 106 ? -37.968 -3.449 30.328 1.00 53.44 98 ASP A N 1
ATOM 686 C CA . ASP A 1 106 ? -39.110 -2.542 30.318 1.00 59.46 98 ASP A CA 1
ATOM 687 C C . ASP A 1 106 ? -40.360 -3.242 29.792 1.00 58.08 98 ASP A C 1
ATOM 688 O O . ASP A 1 106 ? -41.423 -3.190 30.420 1.00 56.42 98 ASP A O 1
ATOM 693 N N . CYS A 1 107 ? -40.240 -3.924 28.649 1.00 52.98 99 CYS A N 1
ATOM 694 C CA . CYS A 1 107 ? -41.404 -4.546 28.024 1.00 50.63 99 CYS A CA 1
ATOM 695 C C . CYS A 1 107 ? -41.959 -5.684 28.856 1.00 58.63 99 CYS A C 1
ATOM 696 O O . CYS A 1 107 ? -43.175 -5.898 28.870 1.00 71.46 99 CYS A O 1
ATOM 699 N N . LEU A 1 108 ? -41.099 -6.419 29.553 1.00 62.21 100 LEU A N 1
ATOM 700 C CA . LEU A 1 108 ? -41.591 -7.483 30.416 1.00 65.66 100 LEU A CA 1
ATOM 701 C C . LEU A 1 108 ? -42.366 -6.923 31.607 1.00 66.23 100 LEU A C 1
ATOM 702 O O . LEU A 1 108 ? -43.349 -7.534 32.046 1.00 65.04 100 LEU A O 1
ATOM 707 N N . LYS A 1 109 ? -41.956 -5.763 32.137 1.00 63.56 101 LYS A N 1
ATOM 708 C CA . LYS A 1 109 ? -42.698 -5.174 33.248 1.00 62.49 101 LYS A CA 1
ATOM 709 C C . LYS A 1 109 ? -44.096 -4.756 32.812 1.00 61.41 101 LYS A C 1
ATOM 710 O O . LYS A 1 109 ? -45.061 -4.906 33.571 1.00 68.78 101 LYS A O 1
ATOM 716 N N . ASN A 1 110 ? -44.225 -4.235 31.594 1.00 52.27 102 ASN A N 1
ATOM 717 C CA . ASN A 1 110 ? -45.528 -3.789 31.121 1.00 66.56 102 ASN A CA 1
ATOM 718 C C . ASN A 1 110 ? -46.444 -4.955 30.804 1.00 65.50 102 ASN A C 1
ATOM 719 O O . ASN A 1 110 ? -47.663 -4.773 30.740 1.00 90.11 102 ASN A O 1
ATOM 724 N N . GLN A 1 111 ? -45.883 -6.142 30.611 1.00 61.88 103 GLN A N 1
ATOM 725 C CA . GLN A 1 111 ? -46.638 -7.349 30.312 1.00 59.74 103 GLN A CA 1
ATOM 726 C C . GLN A 1 111 ? -47.018 -8.116 31.572 1.00 60.19 103 GLN A C 1
ATOM 727 O O . GLN A 1 111 ? -48.127 -8.650 31.663 1.00 62.52 103 GLN A O 1
ATOM 733 N N . LEU A 1 112 ? -46.104 -8.196 32.542 1.00 64.49 104 LEU A N 1
ATOM 734 C CA . LEU A 1 112 ? -46.418 -8.825 33.817 1.00 61.89 104 LEU A CA 1
ATOM 735 C C . LEU A 1 112 ? -47.352 -7.973 34.661 1.00 61.30 104 LEU A C 1
ATOM 736 O O . LEU A 1 112 ? -48.049 -8.513 35.528 1.00 80.75 104 LEU A O 1
ATOM 741 N N . SER A 1 113 ? -47.384 -6.659 34.427 1.00 49.29 105 SER A N 1
ATOM 742 C CA . SER A 1 113 ? -48.225 -5.774 35.225 1.00 71.75 105 SER A CA 1
ATOM 743 C C . SER A 1 113 ? -49.704 -6.075 35.045 1.00 67.41 105 SER A C 1
ATOM 744 O O . SER A 1 113 ? -50.518 -5.645 35.866 1.00 51.68 105 SER A O 1
ATOM 747 N N . ARG A 1 114 ? -50.063 -6.792 33.981 1.00 64.54 106 ARG A N 1
ATOM 748 C CA . ARG A 1 114 ? -51.436 -7.226 33.772 1.00 59.59 106 ARG A CA 1
ATOM 749 C C . ARG A 1 114 ? -51.810 -8.393 34.672 1.00 57.30 106 ARG A C 1
ATOM 750 O O . ARG A 1 114 ? -52.967 -8.496 35.092 1.00 64.88 106 ARG A O 1
ATOM 758 N N . PHE A 1 115 ? -50.855 -9.272 34.979 1.00 56.47 107 PHE A N 1
ATOM 759 C CA . PHE A 1 115 ? -51.135 -10.504 35.703 1.00 47.21 107 PHE A CA 1
ATOM 760 C C . PHE A 1 115 ? -50.832 -10.417 37.186 1.00 48.80 107 PHE A C 1
ATOM 761 O O . PHE A 1 115 ? -51.271 -11.288 37.944 1.00 48.13 107 PHE A O 1
ATOM 769 N N . LEU A 1 116 ? -50.079 -9.411 37.613 1.00 50.13 108 LEU A N 1
ATOM 770 C CA . LEU A 1 116 ? -49.732 -9.250 39.011 1.00 49.58 108 LEU A CA 1
ATOM 771 C C . LEU A 1 116 ? -49.983 -7.808 39.412 1.00 56.16 108 LEU A C 1
ATOM 772 O O . LEU A 1 116 ? -50.014 -6.905 38.570 1.00 50.49 108 LEU A O 1
ATOM 777 N N . ASP A 1 117 ? -50.181 -7.605 40.712 1.00 56.93 109 ASP A N 1
ATOM 778 C CA . ASP A 1 117 ? -50.445 -6.276 41.255 1.00 74.25 109 ASP A CA 1
ATOM 779 C C . ASP A 1 117 ? -49.102 -5.673 41.634 1.00 78.72 109 ASP A C 1
ATOM 780 O O . ASP A 1 117 ? -48.508 -6.037 42.653 1.00 83.06 109 ASP A O 1
ATOM 785 N N . PHE A 1 118 ? -48.604 -4.768 40.791 1.00 72.24 110 PHE A N 1
ATOM 786 C CA . PHE A 1 118 ? -47.361 -4.057 41.070 1.00 63.74 110 PHE A CA 1
ATOM 787 C C . PHE A 1 118 ? -47.645 -2.768 41.831 1.00 66.17 110 PHE A C 1
ATOM 788 O O . PHE A 1 118 ? -47.125 -2.554 42.930 1.00 63.80 110 PHE A O 1
ATOM 796 N N . GLU A 1 119 ? -48.488 -1.913 41.259 1.00 83.11 111 GLU A N 1
ATOM 797 C CA . GLU A 1 119 ? -48.965 -0.726 41.940 1.00 77.11 111 GLU A CA 1
ATOM 798 C C . GLU A 1 119 ? -49.812 -1.114 43.153 1.00 71.76 111 GLU A C 1
ATOM 799 O O . GLU A 1 119 ? -50.168 -2.276 43.359 1.00 73.22 111 GLU A O 1
ATOM 805 N N . GLY A 1 120 ? -50.126 -0.120 43.968 1.00 77.58 112 GLY A N 1
ATOM 806 C CA . GLY A 1 120 ? -51.009 -0.300 45.100 1.00 83.56 112 GLY A CA 1
ATOM 807 C C . GLY A 1 120 ? -50.282 -0.152 46.426 1.00 90.31 112 GLY A C 1
ATOM 808 O O . GLY A 1 120 ? -49.061 -0.006 46.500 1.00 82.11 112 GLY A O 1
ATOM 809 N N . ASP A 1 121 ? -51.081 -0.198 47.493 1.00 101.07 113 ASP A N 1
ATOM 810 C CA . ASP A 1 121 ? -50.587 -0.062 48.857 1.00 120.21 113 ASP A CA 1
ATOM 811 C C . ASP A 1 121 ? -50.668 -1.377 49.627 1.00 125.35 113 ASP A C 1
ATOM 812 O O . ASP A 1 121 ? -50.825 -1.378 50.850 1.00 135.90 113 ASP A O 1
ATOM 814 N N . GLY A 1 122 ? -50.564 -2.503 48.924 1.00 114.43 114 GLY A N 1
ATOM 815 C CA . GLY A 1 122 ? -50.560 -3.797 49.560 1.00 95.73 114 GLY A CA 1
ATOM 816 C C . GLY A 1 122 ? -49.165 -4.195 49.987 1.00 89.87 114 GLY A C 1
ATOM 817 O O . GLY A 1 122 ? -48.166 -3.734 49.427 1.00 102.30 114 GLY A O 1
ATOM 818 N N . PRO A 1 123 ? -49.066 -5.061 50.999 1.00 83.26 115 PRO A N 1
ATOM 819 C CA . PRO A 1 123 ? -47.751 -5.527 51.462 1.00 74.33 115 PRO A CA 1
ATOM 820 C C . PRO A 1 123 ? -47.155 -6.666 50.648 1.00 75.06 115 PRO A C 1
ATOM 821 O O . PRO A 1 123 ? -46.105 -7.189 51.034 1.00 78.88 115 PRO A O 1
ATOM 825 N N . ASN A 1 124 ? -47.782 -7.081 49.550 1.00 74.57 116 ASN A N 1
ATOM 826 C CA . ASN A 1 124 ? -47.230 -8.114 48.678 1.00 67.19 116 ASN A CA 1
ATOM 827 C C . ASN A 1 124 ? -47.252 -7.655 47.229 1.00 70.80 116 ASN A C 1
ATOM 828 O O . ASN A 1 124 ? -47.492 -8.446 46.310 1.00 67.70 116 ASN A O 1
ATOM 833 N N . ARG A 1 125 ? -47.011 -6.363 47.006 1.00 64.01 117 ARG A N 1
ATOM 834 C CA . ARG A 1 125 ? -46.939 -5.845 45.649 1.00 65.29 117 ARG A CA 1
ATOM 835 C C . ARG A 1 125 ? -45.840 -6.563 44.875 1.00 63.05 117 ARG A C 1
ATOM 836 O O . ARG A 1 125 ? -44.734 -6.762 45.384 1.00 64.12 117 ARG A O 1
ATOM 838 N N . ALA A 1 126 ? -46.159 -6.978 43.653 1.00 58.72 118 ALA A N 1
ATOM 839 C CA . ALA A 1 126 ? -45.176 -7.628 42.801 1.00 58.22 118 ALA A CA 1
ATOM 840 C C . ALA A 1 126 ? -44.058 -6.660 42.430 1.00 65.95 118 ALA A C 1
ATOM 841 O O . ALA A 1 126 ? -44.275 -5.453 42.279 1.00 68.33 118 ALA A O 1
ATOM 843 N N . GLU A 1 127 ? -42.851 -7.205 42.280 1.00 62.52 119 GLU A N 1
ATOM 844 C CA . GLU A 1 127 ? -41.678 -6.445 41.865 1.00 64.47 119 GLU A CA 1
ATOM 845 C C . GLU A 1 127 ? -40.971 -7.179 40.737 1.00 67.74 119 GLU A C 1
ATOM 846 O O . GLU A 1 127 ? -40.900 -8.412 40.737 1.00 64.36 119 GLU A O 1
ATOM 852 N N . LEU A 1 128 ? -40.438 -6.424 39.785 1.00 66.25 120 LEU A N 1
ATOM 853 C CA . LEU A 1 128 ? -39.572 -6.975 38.753 1.00 57.22 120 LEU A CA 1
ATOM 854 C C . LEU A 1 128 ? -38.136 -6.548 39.033 1.00 52.25 120 LEU A C 1
ATOM 855 O O . LEU A 1 128 ? -37.878 -5.379 39.333 1.00 52.09 120 LEU A O 1
ATOM 860 N N . VAL A 1 129 ? -37.207 -7.498 38.948 1.00 57.97 121 VAL A N 1
ATOM 861 C CA . VAL A 1 129 ? -35.793 -7.229 39.170 1.00 59.90 121 VAL A CA 1
ATOM 862 C C . VAL A 1 129 ? -35.003 -7.820 38.016 1.00 59.85 121 VAL A C 1
ATOM 863 O O . VAL A 1 129 ? -35.404 -8.817 37.407 1.00 63.13 121 VAL A O 1
ATOM 867 N N . ASN A 1 130 ? -33.873 -7.187 37.712 1.00 68.05 122 ASN A N 1
ATOM 868 C CA . ASN A 1 130 ? -32.949 -7.645 36.679 1.00 68.95 122 ASN A CA 1
ATOM 869 C C . ASN A 1 130 ? -31.605 -7.925 37.341 1.00 52.71 122 ASN A C 1
ATOM 870 O O . ASN A 1 130 ? -31.026 -7.029 37.964 1.00 53.51 122 ASN A O 1
ATOM 875 N N . ASN A 1 131 ? -31.115 -9.166 37.225 1.00 49.02 123 ASN A N 1
ATOM 876 C CA . ASN A 1 131 ? -29.866 -9.516 37.906 1.00 60.22 123 ASN A CA 1
ATOM 877 C C . ASN A 1 131 ? -28.659 -8.780 37.341 1.00 67.70 123 ASN A C 1
ATOM 878 O O . ASN A 1 131 ? -27.654 -8.652 38.044 1.00 70.25 123 ASN A O 1
ATOM 883 N N . TYR A 1 132 ? -28.734 -8.285 36.101 1.00 65.98 124 TYR A N 1
ATOM 884 C CA . TYR A 1 132 ? -27.650 -7.466 35.578 1.00 65.05 124 TYR A CA 1
ATOM 885 C C . TYR A 1 132 ? -27.454 -6.192 36.385 1.00 59.37 124 TYR A C 1
ATOM 886 O O . TYR A 1 132 ? -26.355 -5.633 36.376 1.00 68.82 124 TYR A O 1
ATOM 895 N N . ASP A 1 133 ? -28.485 -5.727 37.092 1.00 60.60 125 ASP A N 1
ATOM 896 C CA . ASP A 1 133 ? -28.331 -4.517 37.893 1.00 62.93 125 ASP A CA 1
ATOM 897 C C . ASP A 1 133 ? -27.364 -4.720 39.053 1.00 61.10 125 ASP A C 1
ATOM 898 O O . ASP A 1 133 ? -26.746 -3.758 39.519 1.00 60.14 125 ASP A O 1
ATOM 903 N N . TRP A 1 134 ? -27.209 -5.949 39.538 1.00 73.31 126 TRP A N 1
ATOM 904 C CA . TRP A 1 134 ? -26.276 -6.201 40.628 1.00 76.53 126 TRP A CA 1
ATOM 905 C C . TRP A 1 134 ? -25.109 -7.085 40.207 1.00 81.79 126 TRP A C 1
ATOM 906 O O . TRP A 1 134 ? -24.298 -7.468 41.058 1.00 94.94 126 TRP A O 1
ATOM 917 N N . MET A 1 135 ? -24.988 -7.400 38.915 1.00 76.81 127 MET A N 1
ATOM 918 C CA . MET A 1 135 ? -23.880 -8.204 38.416 1.00 74.60 127 MET A CA 1
ATOM 919 C C . MET A 1 135 ? -23.112 -7.528 37.292 1.00 76.26 127 MET A C 1
ATOM 920 O O . MET A 1 135 ? -22.214 -8.151 36.717 1.00 67.54 127 MET A O 1
ATOM 925 N N . LYS A 1 136 ? -23.446 -6.280 36.958 1.00 73.56 128 LYS A N 1
ATOM 926 C CA . LYS A 1 136 ? -22.714 -5.579 35.914 1.00 71.21 128 LYS A CA 1
ATOM 927 C C . LYS A 1 136 ? -21.288 -5.279 36.357 1.00 79.94 128 LYS A C 1
ATOM 928 O O . LYS A 1 136 ? -20.342 -5.435 35.574 1.00 77.42 128 LYS A O 1
ATOM 930 N N . ASN A 1 137 ? -21.111 -4.883 37.618 1.00 90.69 129 ASN A N 1
ATOM 931 C CA . ASN A 1 137 ? -19.847 -4.355 38.113 1.00 92.51 129 ASN A CA 1
ATOM 932 C C . ASN A 1 137 ? -19.180 -5.251 39.149 1.00 85.87 129 ASN A C 1
ATOM 933 O O . ASN A 1 137 ? -18.249 -4.802 39.825 1.00 97.03 129 ASN A O 1
ATOM 938 N N . VAL A 1 138 ? -19.626 -6.495 39.301 1.00 75.37 130 VAL A N 1
ATOM 939 C CA . VAL A 1 138 ? -18.946 -7.405 40.217 1.00 80.89 130 VAL A CA 1
ATOM 940 C C . VAL A 1 138 ? -17.627 -7.838 39.593 1.00 83.05 130 VAL A C 1
ATOM 941 O O . VAL A 1 138 ? -17.605 -8.446 38.518 1.00 94.43 130 VAL A O 1
ATOM 945 N N . THR A 1 139 ? -16.524 -7.521 40.263 1.00 80.54 131 THR A N 1
ATOM 946 C CA . THR A 1 139 ? -15.213 -7.950 39.800 1.00 82.52 131 THR A CA 1
ATOM 947 C C . THR A 1 139 ? -15.009 -9.435 40.083 1.00 96.05 131 THR A C 1
ATOM 948 O O . THR A 1 139 ? -15.625 -10.011 40.985 1.00 79.74 131 THR A O 1
ATOM 952 N N . PHE A 1 140 ? -14.119 -10.050 39.301 1.00 110.05 132 PHE A N 1
ATOM 953 C CA . PHE A 1 140 ? -13.878 -11.483 39.428 1.00 87.97 132 PHE A CA 1
ATOM 954 C C . PHE A 1 140 ? -13.260 -11.829 40.778 1.00 86.85 132 PHE A C 1
ATOM 955 O O . PHE A 1 140 ? -13.579 -12.867 41.368 1.00 85.52 132 PHE A O 1
ATOM 963 N N . LEU A 1 141 ? -12.371 -10.977 41.285 1.00 96.48 133 LEU A N 1
ATOM 964 C CA . LEU A 1 141 ? -11.740 -11.276 42.566 1.00 103.47 133 LEU A CA 1
ATOM 965 C C . LEU A 1 141 ? -12.715 -11.080 43.723 1.00 98.11 133 LEU A C 1
ATOM 966 O O . LEU A 1 141 ? -12.750 -11.892 44.656 1.00 86.88 133 LEU A O 1
ATOM 971 N N . ASP A 1 142 ? -13.532 -10.022 43.671 1.00 95.38 134 ASP A N 1
ATOM 972 C CA . ASP A 1 142 ? -14.511 -9.801 44.731 1.00 94.24 134 ASP A CA 1
ATOM 973 C C . ASP A 1 142 ? -15.575 -10.891 44.734 1.00 85.59 134 ASP A C 1
ATOM 974 O O . ASP A 1 142 ? -16.053 -11.286 45.804 1.00 80.78 134 ASP A O 1
ATOM 979 N N . PHE A 1 143 ? -15.941 -11.408 43.560 1.00 80.14 135 PHE A N 1
ATOM 980 C CA . PHE A 1 143 ? -16.738 -12.629 43.524 1.00 75.28 135 PHE A CA 1
ATOM 981 C C . PHE A 1 143 ? -15.951 -13.809 44.079 1.00 79.31 135 PHE A C 1
ATOM 982 O O . PHE A 1 143 ? -16.429 -14.524 44.968 1.00 76.08 135 PHE A O 1
ATOM 990 N N . ALA A 1 144 ? -14.746 -14.043 43.549 1.00 90.64 136 ALA A N 1
ATOM 991 C CA . ALA A 1 144 ? -14.002 -15.243 43.916 1.00 92.99 136 ALA A CA 1
ATOM 992 C C . ALA A 1 144 ? -13.754 -15.311 45.413 1.00 91.11 136 ALA A C 1
ATOM 993 O O . ALA A 1 144 ? -13.772 -16.401 45.993 1.00 91.02 136 ALA A O 1
ATOM 995 N N . LYS A 1 145 ? -13.554 -14.159 46.056 1.00 90.43 137 LYS A N 1
ATOM 996 C CA . LYS A 1 145 ? -13.436 -14.120 47.511 1.00 89.47 137 LYS A CA 1
ATOM 997 C C . LYS A 1 145 ? -14.775 -14.386 48.186 1.00 93.54 137 LYS A C 1
ATOM 998 O O . LYS A 1 145 ? -14.914 -15.326 48.975 1.00 106.82 137 LYS A O 1
ATOM 1004 N N . ASN A 1 146 ? -15.776 -13.558 47.892 1.00 87.58 138 ASN A N 1
ATOM 1005 C CA . ASN A 1 146 ? -16.990 -13.471 48.696 1.00 87.69 138 ASN A CA 1
ATOM 1006 C C . ASN A 1 146 ? -18.088 -14.443 48.262 1.00 93.02 138 ASN A C 1
ATOM 1007 O O . ASN A 1 146 ? -19.238 -14.268 48.672 1.00 104.17 138 ASN A O 1
ATOM 1012 N N . ILE A 1 147 ? -17.775 -15.457 47.451 1.00 88.41 139 ILE A N 1
ATOM 1013 C CA . ILE A 1 147 ? -18.784 -16.426 47.024 1.00 79.31 139 ILE A CA 1
ATOM 1014 C C . ILE A 1 147 ? -18.141 -17.780 46.752 1.00 83.38 139 ILE A C 1
ATOM 1015 O O . ILE A 1 147 ? -18.479 -18.778 47.396 1.00 79.74 139 ILE A O 1
ATOM 1020 N N . GLY A 1 148 ? -17.217 -17.825 45.788 1.00 89.98 140 GLY A N 1
ATOM 1021 C CA . GLY A 1 148 ? -16.638 -19.079 45.331 1.00 87.90 140 GLY A CA 1
ATOM 1022 C C . GLY A 1 148 ? -16.003 -19.917 46.421 1.00 84.90 140 GLY A C 1
ATOM 1023 O O . GLY A 1 148 ? -15.863 -21.134 46.240 1.00 78.25 140 GLY A O 1
ATOM 1024 N N . LYS A 1 149 ? -15.576 -19.292 47.525 1.00 83.69 141 LYS A N 1
ATOM 1025 C CA . LYS A 1 149 ? -14.984 -19.995 48.657 1.00 73.49 141 LYS A CA 1
ATOM 1026 C C . LYS A 1 149 ? -15.927 -20.971 49.320 1.00 82.37 141 LYS A C 1
ATOM 1027 O O . LYS A 1 149 ? -15.488 -21.710 50.205 1.00 76.77 141 LYS A O 1
ATOM 1033 N N . HIS A 1 150 ? -17.216 -20.928 48.994 1.00 89.22 142 HIS A N 1
ATOM 1034 C CA . HIS A 1 150 ? -18.231 -21.407 49.914 1.00 90.36 142 HIS A CA 1
ATOM 1035 C C . HIS A 1 150 ? -18.994 -22.632 49.442 1.00 90.05 142 HIS A C 1
ATOM 1036 O O . HIS A 1 150 ? -19.877 -23.093 50.169 1.00 104.71 142 HIS A O 1
ATOM 1043 N N . ILE A 1 151 ? -18.689 -23.191 48.272 1.00 77.07 143 ILE A N 1
ATOM 1044 C CA . ILE A 1 151 ? -19.176 -24.532 47.974 1.00 92.75 143 ILE A CA 1
ATOM 1045 C C . ILE A 1 151 ? -18.219 -25.232 47.021 1.00 93.87 143 ILE A C 1
ATOM 1046 O O . ILE A 1 151 ? -17.518 -24.601 46.225 1.00 85.33 143 ILE A O 1
ATOM 1051 N N . THR A 1 152 ? -18.214 -26.557 47.114 1.00 87.66 144 THR A N 1
ATOM 1052 C CA . THR A 1 152 ? -17.231 -27.410 46.471 1.00 91.08 144 THR A CA 1
ATOM 1053 C C . THR A 1 152 ? -17.572 -27.617 44.998 1.00 91.53 144 THR A C 1
ATOM 1054 O O . THR A 1 152 ? -18.726 -27.499 44.583 1.00 91.11 144 THR A O 1
ATOM 1058 N N . VAL A 1 153 ? -16.543 -27.902 44.199 1.00 95.67 145 VAL A N 1
ATOM 1059 C CA . VAL A 1 153 ? -16.764 -28.341 42.825 1.00 97.80 145 VAL A CA 1
ATOM 1060 C C . VAL A 1 153 ? -17.417 -29.720 42.804 1.00 112.45 145 VAL A C 1
ATOM 1061 O O . VAL A 1 153 ? -18.316 -29.983 41.996 1.00 117.92 145 VAL A O 1
ATOM 1065 N N . ASN A 1 154 ? -16.972 -30.622 43.688 1.00 118.01 146 ASN A N 1
ATOM 1066 C CA . ASN A 1 154 ? -17.634 -31.914 43.850 1.00 119.17 146 ASN A CA 1
ATOM 1067 C C . ASN A 1 154 ? -19.129 -31.744 44.073 1.00 107.30 146 ASN A C 1
ATOM 1068 O O . ASN A 1 154 ? -19.939 -32.501 43.526 1.00 112.56 146 ASN A O 1
ATOM 1073 N N . TYR A 1 155 ? -19.515 -30.756 44.883 1.00 83.44 147 TYR A N 1
ATOM 1074 C CA . TYR A 1 155 ? -20.938 -30.510 45.100 1.00 88.37 147 TYR A CA 1
ATOM 1075 C C . TYR A 1 155 ? -21.619 -30.049 43.817 1.00 87.85 147 TYR A C 1
ATOM 1076 O O . TYR A 1 155 ? -22.740 -30.472 43.514 1.00 83.59 147 TYR A O 1
ATOM 1085 N N . MET A 1 156 ? -20.956 -29.185 43.044 1.00 93.34 148 MET A N 1
ATOM 1086 C CA . MET A 1 156 ? -21.592 -28.605 41.866 1.00 87.15 148 MET A CA 1
ATOM 1087 C C . MET A 1 156 ? -21.723 -29.609 40.730 1.00 90.89 148 MET A C 1
ATOM 1088 O O . MET A 1 156 ? -22.618 -29.475 39.890 1.00 96.79 148 MET A O 1
ATOM 1093 N N . MET A 1 157 ? -20.844 -30.607 40.673 1.00 96.46 149 MET A N 1
ATOM 1094 C CA . MET A 1 157 ? -20.963 -31.637 39.651 1.00 92.73 149 MET A CA 1
ATOM 1095 C C . MET A 1 157 ? -21.989 -32.698 40.016 1.00 98.24 149 MET A C 1
ATOM 1096 O O . MET A 1 157 ? -22.354 -33.508 39.156 1.00 105.08 149 MET A O 1
ATOM 1101 N N . ALA A 1 158 ? -22.472 -32.702 41.258 1.00 96.29 150 ALA A N 1
ATOM 1102 C CA . ALA A 1 158 ? -23.516 -33.621 41.690 1.00 90.41 150 ALA A CA 1
ATOM 1103 C C . ALA A 1 158 ? -24.906 -33.194 41.233 1.00 94.58 150 ALA A C 1
ATOM 1104 O O . ALA A 1 158 ? -25.880 -33.900 41.519 1.00 94.96 150 ALA A O 1
ATOM 1106 N N . LYS A 1 159 ? -25.025 -32.065 40.541 1.00 90.47 151 LYS A N 1
ATOM 1107 C CA . LYS A 1 159 ? -26.304 -31.640 39.999 1.00 97.66 151 LYS A CA 1
ATOM 1108 C C . LYS A 1 159 ? -26.553 -32.305 38.649 1.00 103.99 151 LYS A C 1
ATOM 1109 O O . LYS A 1 159 ? -25.621 -32.566 37.881 1.00 97.89 151 LYS A O 1
ATOM 1115 N N . ASP A 1 160 ? -27.830 -32.580 38.367 1.00 105.76 152 ASP A N 1
ATOM 1116 C CA . ASP A 1 160 ? -28.236 -33.200 37.111 1.00 108.41 152 ASP A CA 1
ATOM 1117 C C . ASP A 1 160 ? -28.309 -32.210 35.950 1.00 117.32 152 ASP A C 1
ATOM 1118 O O . ASP A 1 160 ? -28.808 -32.573 34.878 1.00 120.34 152 ASP A O 1
ATOM 1120 N N . SER A 1 161 ? -27.826 -30.984 36.131 1.00 116.63 153 SER A N 1
ATOM 1121 C CA . SER A 1 161 ? -27.819 -29.993 35.060 1.00 118.83 153 SER A CA 1
ATOM 1122 C C . SER A 1 161 ? -26.485 -30.001 34.319 1.00 123.47 153 SER A C 1
ATOM 1123 O O . SER A 1 161 ? -26.322 -30.698 33.317 1.00 129.14 153 SER A O 1
ATOM 1125 N N . GLY A 1 171 ? -16.136 -37.780 26.732 1.00 180.75 163 GLY A N 1
ATOM 1126 C CA . GLY A 1 171 ? -15.489 -37.684 25.437 1.00 183.56 163 GLY A CA 1
ATOM 1127 C C . GLY A 1 171 ? -14.652 -36.429 25.274 1.00 177.98 163 GLY A C 1
ATOM 1128 O O . GLY A 1 171 ? -14.381 -35.726 26.248 1.00 178.18 163 GLY A O 1
ATOM 1129 N N . ALA A 1 172 ? -14.243 -36.148 24.033 1.00 171.69 164 ALA A N 1
ATOM 1130 C CA . ALA A 1 172 ? -13.423 -34.973 23.756 1.00 160.04 164 ALA A CA 1
ATOM 1131 C C . ALA A 1 172 ? -14.182 -33.669 23.961 1.00 154.77 164 ALA A C 1
ATOM 1132 O O . ALA A 1 172 ? -13.553 -32.629 24.191 1.00 145.77 164 ALA A O 1
ATOM 1134 N N . ASP A 1 173 ? -15.508 -33.699 23.875 1.00 157.94 165 ASP A N 1
ATOM 1135 C CA . ASP A 1 173 ? -16.350 -32.536 24.103 1.00 150.22 165 ASP A CA 1
ATOM 1136 C C . ASP A 1 173 ? -17.075 -32.681 25.434 1.00 145.79 165 ASP A C 1
ATOM 1137 O O . ASP A 1 173 ? -17.276 -33.787 25.943 1.00 155.71 165 ASP A O 1
ATOM 1142 N N . GLY A 1 174 ? -17.461 -31.547 25.998 1.00 130.57 166 GLY A N 1
ATOM 1143 C CA . GLY A 1 174 ? -18.176 -31.570 27.253 1.00 119.43 166 GLY A CA 1
ATOM 1144 C C . GLY A 1 174 ? -18.673 -30.201 27.648 1.00 111.25 166 GLY A C 1
ATOM 1145 O O .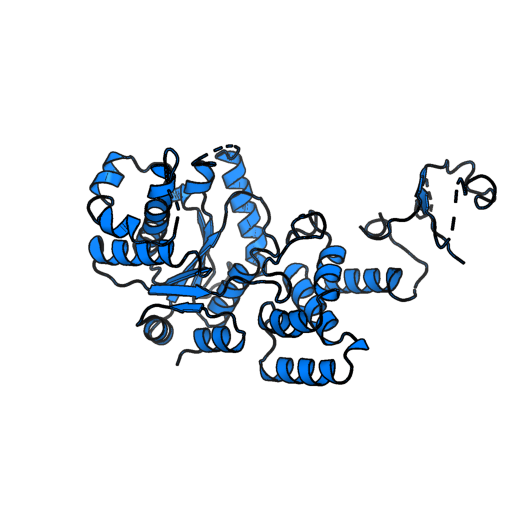 GLY A 1 174 ? -18.886 -29.328 26.805 1.00 110.84 166 GLY A O 1
ATOM 1146 N N . MET A 1 175 ? -18.851 -30.028 28.953 1.00 104.81 167 MET A N 1
ATOM 1147 C CA . MET A 1 175 ? -19.408 -28.802 29.508 1.00 101.60 167 MET A CA 1
ATOM 1148 C C . MET A 1 175 ? -18.339 -27.721 29.606 1.00 102.52 167 MET A C 1
ATOM 1149 O O . MET A 1 175 ? -17.300 -27.923 30.242 1.00 108.48 167 MET A O 1
ATOM 1154 N N . SER A 1 176 ? -18.590 -26.576 28.978 1.00 95.07 168 SER A N 1
ATOM 1155 C CA . SER A 1 176 ? -17.646 -25.477 29.070 1.00 85.36 168 SER A CA 1
ATOM 1156 C C . SER A 1 176 ? -17.629 -24.922 30.494 1.00 69.39 168 SER A C 1
ATOM 1157 O O . SER A 1 176 ? -18.511 -25.198 31.322 1.00 73.29 168 SER A O 1
ATOM 1160 N N . PHE A 1 177 ? -16.554 -24.189 30.789 1.00 93.76 169 PHE A N 1
ATOM 1161 C CA . PHE A 1 177 ? -16.241 -23.826 32.169 1.00 96.28 169 PHE A CA 1
ATOM 1162 C C . PHE A 1 177 ? -17.340 -22.991 32.785 1.00 105.91 169 PHE A C 1
ATOM 1163 O O . PHE A 1 177 ? -17.600 -23.090 34.004 1.00 115.16 169 PHE A O 1
ATOM 1171 N N . THR A 1 178 ? -17.952 -22.137 31.930 1.00 102.66 170 THR A N 1
ATOM 1172 C CA . THR A 1 178 ? -18.796 -20.991 32.240 1.00 99.21 170 THR A CA 1
ATOM 1173 C C . THR A 1 178 ? -20.237 -21.350 32.116 1.00 92.60 170 THR A C 1
ATOM 1174 O O . THR A 1 178 ? -21.052 -20.821 32.873 1.00 87.40 170 THR A O 1
ATOM 1178 N N . GLU A 1 179 ? -20.540 -22.268 31.194 1.00 83.36 171 GLU A N 1
ATOM 1179 C CA . GLU A 1 179 ? -21.739 -23.080 31.346 1.00 83.42 171 GLU A CA 1
ATOM 1180 C C . GLU A 1 179 ? -21.814 -23.682 32.753 1.00 86.21 171 GLU A C 1
ATOM 1181 O O . GLU A 1 179 ? -22.873 -23.673 33.404 1.00 86.35 171 GLU A O 1
ATOM 1183 N N . PHE A 1 180 ? -20.674 -24.170 33.246 1.00 83.59 172 PHE A N 1
ATOM 1184 C CA . PHE A 1 180 ? -20.586 -24.759 34.575 1.00 85.80 172 PHE A CA 1
ATOM 1185 C C . PHE A 1 180 ? -20.875 -23.743 35.675 1.00 84.67 172 PHE A C 1
ATOM 1186 O O . PHE A 1 180 ? -21.388 -24.117 36.736 1.00 92.60 172 PHE A O 1
ATOM 1194 N N . THR A 1 181 ? -20.568 -22.465 35.456 1.00 81.56 173 THR A N 1
ATOM 1195 C CA . THR A 1 181 ? -20.771 -21.478 36.510 1.00 77.55 173 THR A CA 1
ATOM 1196 C C . THR A 1 181 ? -22.156 -20.842 36.485 1.00 84.45 173 THR A C 1
ATOM 1197 O O . THR A 1 181 ? -22.471 -20.066 37.393 1.00 80.41 173 THR A O 1
ATOM 1201 N N . TYR A 1 182 ? -22.991 -21.144 35.486 1.00 86.08 174 TYR A N 1
ATOM 1202 C CA . TYR A 1 182 ? -24.345 -20.594 35.482 1.00 78.12 174 TYR A CA 1
ATOM 1203 C C . TYR A 1 182 ? -25.076 -20.947 36.767 1.00 67.58 174 TYR A C 1
ATOM 1204 O O . TYR A 1 182 ? -25.727 -20.092 37.376 1.00 76.08 174 TYR A O 1
ATOM 1213 N N . GLN A 1 183 ? -24.965 -22.204 37.207 1.00 72.31 175 GLN A N 1
ATOM 1214 C CA . GLN A 1 183 ? -25.633 -22.607 38.440 1.00 82.76 175 GLN A CA 1
ATOM 1215 C C . GLN A 1 183 ? -25.106 -21.828 39.636 1.00 90.55 175 GLN A C 1
ATOM 1216 O O . GLN A 1 183 ? -25.858 -21.546 40.575 1.00 96.09 175 GLN A O 1
ATOM 1222 N N . LEU A 1 184 ? -23.826 -21.458 39.616 1.00 92.66 176 LEU A N 1
ATOM 1223 C CA . LEU A 1 184 ? -23.321 -20.533 40.622 1.00 89.28 176 LEU A CA 1
ATOM 1224 C C . LEU A 1 184 ? -23.845 -19.127 40.370 1.00 78.14 176 LEU A C 1
ATOM 1225 O O . LEU A 1 184 ? -24.194 -18.405 41.315 1.00 70.43 176 LEU A O 1
ATOM 1230 N N . LEU A 1 185 ? -23.917 -18.728 39.097 1.00 64.63 177 LEU A N 1
ATOM 1231 C CA . LEU A 1 185 ? -24.494 -17.435 38.754 1.00 69.23 177 LEU A CA 1
ATOM 1232 C C . LEU A 1 185 ? -25.953 -17.357 39.190 1.00 85.54 177 LEU A C 1
ATOM 1233 O O . LEU A 1 185 ? -26.396 -16.336 39.730 1.00 82.23 177 LEU A O 1
ATOM 1238 N N . GLN A 1 186 ? -26.716 -18.429 38.970 1.00 90.89 178 GLN A N 1
ATOM 1239 C CA . GLN A 1 186 ? -28.107 -18.434 39.410 1.00 75.45 178 GLN A CA 1
ATOM 1240 C C . GLN A 1 186 ? -28.203 -18.553 40.927 1.00 64.31 178 GLN A C 1
ATOM 1241 O O . GLN A 1 186 ? -29.073 -17.932 41.551 1.00 57.03 178 GLN A O 1
ATOM 1247 N N . GLY A 1 187 ? -27.320 -19.344 41.539 1.00 61.01 179 GLY A N 1
ATOM 1248 C CA . GLY A 1 187 ? -27.307 -19.430 42.991 1.00 61.53 179 GLY A CA 1
ATOM 1249 C C . GLY A 1 187 ? -27.063 -18.087 43.655 1.00 74.51 179 GLY A C 1
ATOM 1250 O O . GLY A 1 187 ? -27.626 -17.797 44.712 1.00 70.70 179 GLY A O 1
ATOM 1251 N N . TYR A 1 188 ? -26.229 -17.244 43.037 1.00 75.36 180 TYR A N 1
ATOM 1252 C CA . TYR A 1 188 ? -25.937 -15.938 43.620 1.00 73.36 180 TYR A CA 1
ATOM 1253 C C . TYR A 1 188 ? -27.129 -14.994 43.506 1.00 73.56 180 TYR A C 1
ATOM 1254 O O . TYR A 1 188 ? -27.372 -14.178 44.406 1.00 58.29 180 TYR A O 1
ATOM 1263 N N . ASP A 1 189 ? -27.871 -15.075 42.397 1.00 74.36 181 ASP A N 1
ATOM 1264 C CA . ASP A 1 189 ? -29.145 -14.368 42.295 1.00 66.12 181 ASP A CA 1
ATOM 1265 C C . ASP A 1 189 ? -30.014 -14.619 43.522 1.00 64.88 181 ASP A C 1
ATOM 1266 O O . ASP A 1 189 ? -30.580 -13.681 44.095 1.00 64.10 181 ASP A O 1
ATOM 1271 N N . TYR A 1 190 ? -30.103 -15.878 43.958 1.00 57.76 182 TYR A N 1
ATOM 1272 C CA . TYR A 1 190 ? -30.857 -16.197 45.166 1.00 60.34 182 TYR A CA 1
ATOM 1273 C C . TYR A 1 190 ? -30.236 -15.542 46.398 1.00 62.94 182 TYR A C 1
ATOM 1274 O O . TYR A 1 190 ? -30.933 -14.889 47.183 1.00 57.18 182 TYR A O 1
ATOM 1283 N N . LEU A 1 191 ? -28.920 -15.709 46.583 1.00 71.60 183 LEU A N 1
ATOM 1284 C CA . LEU A 1 191 ? -28.246 -15.144 47.753 1.00 67.67 183 LEU A CA 1
ATOM 1285 C C . LEU A 1 191 ? -28.444 -13.636 47.845 1.00 63.88 183 LEU A C 1
ATOM 1286 O O . LEU A 1 191 ? -28.620 -13.093 48.942 1.00 63.92 183 LEU A O 1
ATOM 1291 N N . HIS A 1 192 ? -28.418 -12.9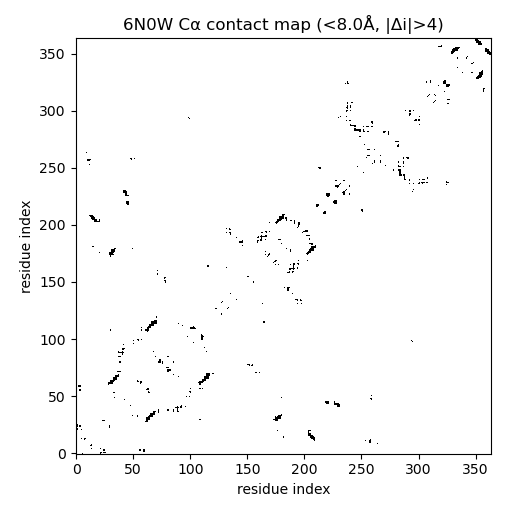44 46.705 1.00 59.29 184 HIS A N 1
ATOM 1292 C CA . HIS A 1 192 ? -28.580 -11.493 46.712 1.00 58.08 184 HIS A CA 1
ATOM 1293 C C . HIS A 1 192 ? -29.985 -11.102 47.148 1.00 71.82 184 HIS A C 1
ATOM 1294 O O . HIS A 1 192 ? -30.156 -10.263 48.039 1.00 78.55 184 HIS A O 1
ATOM 1301 N N . LEU A 1 193 ? -31.005 -11.707 46.528 1.00 74.20 185 LEU A N 1
ATOM 1302 C CA . LEU A 1 193 ? -32.390 -11.417 46.891 1.00 67.42 185 LEU A CA 1
ATOM 1303 C C . LEU A 1 193 ? -32.697 -11.853 48.316 1.00 57.55 185 LEU A C 1
ATOM 1304 O O . LEU A 1 193 ? -33.583 -11.288 48.963 1.00 70.39 185 LEU A O 1
ATOM 1309 N N . TYR A 1 194 ? -31.989 -12.859 48.820 1.00 57.36 186 TYR A N 1
ATOM 1310 C CA . TYR A 1 194 ? -32.198 -13.269 50.202 1.00 67.52 186 TYR A CA 1
ATOM 1311 C C . TYR A 1 194 ? -31.733 -12.182 51.160 1.00 73.43 186 TYR A C 1
ATOM 1312 O O . TYR A 1 194 ? -32.356 -11.955 52.202 1.00 82.02 186 TYR A O 1
ATOM 1321 N N . LYS A 1 195 ? -30.647 -11.493 50.814 1.00 83.76 187 LYS A N 1
ATOM 1322 C CA . LYS A 1 195 ? -30.069 -10.454 51.656 1.00 88.10 187 LYS A CA 1
ATOM 1323 C C . LYS A 1 195 ? -30.728 -9.096 51.444 1.00 85.58 187 LYS A C 1
ATOM 1324 O O . LYS A 1 195 ? -30.991 -8.380 52.416 1.00 75.04 187 LYS A O 1
ATOM 1330 N N . GLU A 1 196 ? -31.010 -8.734 50.191 1.00 83.19 188 GLU A N 1
ATOM 1331 C CA . GLU A 1 196 ? -31.462 -7.393 49.852 1.00 79.82 188 GLU A CA 1
ATOM 1332 C C . GLU A 1 196 ? -32.970 -7.272 49.697 1.00 81.68 188 GLU A C 1
ATOM 1333 O O . GLU A 1 196 ? -33.484 -6.149 49.709 1.00 86.17 188 GLU A O 1
ATOM 1335 N N . LYS A 1 197 ? -33.690 -8.386 49.542 1.00 79.98 189 LYS A N 1
ATOM 1336 C CA . LYS A 1 197 ? -35.137 -8.354 49.393 1.00 76.06 189 LYS A CA 1
ATOM 1337 C C . LYS A 1 197 ? -35.863 -9.335 50.305 1.00 78.48 189 LYS A C 1
ATOM 1338 O O . LYS A 1 197 ? -37.092 -9.439 50.216 1.00 76.42 189 LYS A O 1
ATOM 1344 N N . GLY A 1 198 ? -35.149 -10.060 51.162 1.00 75.15 190 GLY A N 1
ATOM 1345 C CA . GLY A 1 198 ? -35.790 -10.993 52.073 1.00 74.00 190 GLY A CA 1
ATOM 1346 C C . GLY A 1 198 ? -36.487 -12.149 51.388 1.00 71.15 190 GLY A C 1
ATOM 1347 O O . GLY A 1 198 ? -37.545 -12.592 51.852 1.00 67.83 190 GLY A O 1
ATOM 1348 N N . VAL A 1 199 ? -35.919 -12.643 50.292 1.00 69.31 191 VAL A N 1
ATOM 1349 C CA . VAL A 1 199 ? -36.498 -13.746 49.532 1.00 59.22 191 VAL A CA 1
ATOM 1350 C C . VAL A 1 199 ? -36.124 -15.057 50.214 1.00 67.20 191 VAL A C 1
ATOM 1351 O O . VAL A 1 199 ? -34.940 -15.343 50.416 1.00 79.33 191 VAL A O 1
ATOM 1355 N N . LYS A 1 200 ? -37.133 -15.854 50.579 1.00 64.14 192 LYS A N 1
ATOM 1356 C CA . LYS A 1 200 ? -36.916 -17.129 51.255 1.00 60.97 192 LYS A CA 1
ATOM 1357 C C . LYS A 1 200 ? -37.530 -18.293 50.488 1.00 65.22 192 LYS A C 1
ATOM 1358 O O . LYS A 1 200 ? -37.688 -19.384 51.047 1.00 70.91 192 LYS A O 1
ATOM 1364 N N . LEU A 1 201 ? -37.882 -18.083 49.221 1.00 52.06 193 LEU A N 1
ATOM 1365 C CA . LEU A 1 201 ? -38.381 -19.155 48.372 1.00 51.54 193 LEU A CA 1
ATOM 1366 C C . LEU A 1 201 ? -38.066 -18.800 46.926 1.00 56.26 193 LEU A C 1
ATOM 1367 O O . LEU A 1 201 ? -38.103 -17.627 46.550 1.00 50.07 193 LEU A O 1
ATOM 1372 N N . GLN A 1 202 ? -37.720 -19.813 46.132 1.00 56.35 194 GLN A N 1
ATOM 1373 C CA . GLN A 1 202 ? -37.552 -19.652 44.694 1.00 61.89 194 GLN A CA 1
ATOM 1374 C C . GLN A 1 202 ? -38.232 -20.810 43.983 1.00 64.70 194 GLN A C 1
ATOM 1375 O O . GLN A 1 202 ? -38.153 -21.957 44.433 1.00 59.53 194 GLN A O 1
ATOM 1381 N N . MET A 1 203 ? -38.892 -20.509 42.871 1.00 69.16 195 MET A N 1
ATOM 1382 C CA . MET A 1 203 ? -39.673 -21.507 42.165 1.00 67.37 195 MET A CA 1
ATOM 1383 C C . MET A 1 203 ? -39.240 -21.580 40.708 1.00 60.52 195 MET A C 1
ATOM 1384 O O . MET A 1 203 ? -38.649 -20.649 40.160 1.00 73.26 195 MET A O 1
ATOM 1389 N N . GLY A 1 204 ? -39.517 -22.724 40.098 1.00 50.15 196 GLY A N 1
ATOM 1390 C CA . GLY A 1 204 ? -39.260 -22.919 38.684 1.00 50.63 196 GLY A CA 1
ATOM 1391 C C . GLY A 1 204 ? -39.684 -24.314 38.290 1.00 51.51 196 GLY A C 1
ATOM 1392 O O . GLY A 1 204 ? -40.182 -25.090 39.109 1.00 51.75 196 GLY A O 1
ATOM 1393 N N . GLY A 1 205 ? -39.501 -24.619 37.012 1.00 52.26 197 GLY A N 1
ATOM 1394 C CA . GLY A 1 205 ? -39.738 -25.963 36.531 1.00 53.49 197 GLY A CA 1
ATOM 1395 C C . GLY A 1 205 ? -38.895 -26.987 37.275 1.00 54.59 197 GLY A C 1
ATOM 1396 O O . GLY A 1 205 ? -37.969 -26.667 38.020 1.00 54.52 197 GLY A O 1
ATOM 1397 N N . SER A 1 206 ? -39.246 -28.261 37.080 1.00 57.88 198 SER A N 1
ATOM 1398 C CA . SER A 1 206 ? -38.538 -29.323 37.781 1.00 68.15 198 SER A CA 1
ATOM 1399 C C . SER A 1 206 ? -37.092 -29.427 37.327 1.00 72.80 198 SER A C 1
ATOM 1400 O O . SER A 1 206 ? -36.253 -29.938 38.076 1.00 70.14 198 SER A O 1
ATOM 1403 N N . ASP A 1 207 ? -36.790 -28.936 36.123 1.00 82.62 199 ASP A N 1
ATOM 1404 C CA . ASP A 1 207 ? -35.429 -28.942 35.604 1.00 81.52 199 ASP A CA 1
ATOM 1405 C C . ASP A 1 207 ? -34.515 -28.003 36.383 1.00 72.73 199 ASP A C 1
ATOM 1406 O O . ASP A 1 207 ? -33.303 -28.237 36.450 1.00 68.20 199 ASP A O 1
ATOM 1411 N N . GLN A 1 208 ? -35.068 -26.946 36.972 1.00 67.55 200 GLN A N 1
ATOM 1412 C CA . GLN A 1 208 ? -34.285 -25.953 37.689 1.00 76.35 200 GLN A CA 1
ATOM 1413 C C . GLN A 1 208 ? -34.129 -26.274 39.169 1.00 72.98 200 GLN A C 1
ATOM 1414 O O . GLN A 1 208 ? -33.598 -25.445 39.916 1.00 68.73 200 GLN A O 1
ATOM 1420 N N . TRP A 1 209 ? -34.576 -27.451 39.607 1.00 61.20 201 TRP A N 1
ATOM 1421 C CA . TRP A 1 209 ? -34.383 -27.840 40.999 1.00 69.57 201 TRP A CA 1
ATOM 1422 C C . TRP A 1 209 ? -32.913 -27.827 41.388 1.00 80.00 201 TRP A C 1
ATOM 1423 O O . TRP A 1 209 ? -32.581 -27.593 42.556 1.00 76.09 201 TRP A O 1
ATOM 1434 N N . GLY A 1 210 ? -32.022 -28.103 40.433 1.00 79.02 202 GLY A N 1
ATOM 1435 C CA . GLY A 1 210 ? -30.602 -28.020 40.721 1.00 79.04 202 GLY A CA 1
ATOM 1436 C C . GLY A 1 210 ? -30.147 -26.593 40.960 1.00 79.74 202 GLY A C 1
ATOM 1437 O O . GLY A 1 210 ? -29.510 -26.295 41.973 1.00 83.80 202 GLY A O 1
ATOM 1438 N N . ASN A 1 211 ? -30.479 -25.688 40.033 1.00 77.55 203 ASN A N 1
ATOM 1439 C CA . ASN A 1 211 ? -30.046 -24.299 40.165 1.00 74.02 203 ASN A CA 1
ATOM 1440 C C . ASN A 1 211 ? -30.596 -23.648 41.428 1.00 73.90 203 ASN A C 1
ATOM 1441 O O . ASN A 1 211 ? -29.937 -22.782 42.018 1.00 69.47 203 ASN A O 1
ATOM 1446 N N . ILE A 1 212 ? -31.802 -24.036 41.845 1.00 72.55 204 ILE A N 1
ATOM 1447 C CA . ILE A 1 212 ? -32.419 -23.431 43.022 1.00 68.98 204 ILE A CA 1
ATOM 1448 C C . ILE A 1 212 ? -31.825 -24.009 44.300 1.00 68.68 204 ILE A C 1
ATOM 1449 O O . ILE A 1 212 ? -31.626 -23.294 45.288 1.00 59.97 204 ILE A O 1
ATOM 1454 N N . THR A 1 213 ? -31.540 -25.312 44.308 1.00 76.07 205 THR A N 1
ATOM 1455 C CA . THR A 1 213 ? -30.935 -25.924 45.484 1.00 82.64 205 THR A CA 1
ATOM 1456 C C . THR A 1 213 ? -29.490 -25.486 45.667 1.00 84.04 205 THR A C 1
ATOM 1457 O O . THR A 1 213 ? -28.958 -25.578 46.780 1.00 88.70 205 THR A O 1
ATOM 1461 N N . THR A 1 214 ? -28.846 -25.009 44.602 1.00 76.40 206 THR A N 1
ATOM 1462 C CA . THR A 1 214 ? -27.539 -24.384 44.752 1.00 77.09 206 THR A CA 1
ATOM 1463 C C . THR A 1 214 ? -27.651 -23.057 45.490 1.00 82.87 206 THR A C 1
ATOM 1464 O O . THR A 1 214 ? -26.745 -22.692 46.253 1.00 72.30 206 THR A O 1
ATOM 1468 N N . GLY A 1 215 ? -28.760 -22.337 45.292 1.00 84.07 207 GLY A N 1
ATOM 1469 C CA . GLY A 1 215 ? -28.959 -21.091 46.013 1.00 58.25 207 GLY A CA 1
ATOM 1470 C C . GLY A 1 215 ? -29.099 -21.311 47.506 1.00 63.46 207 GLY A C 1
ATOM 1471 O O . GLY A 1 215 ? -28.503 -20.589 48.311 1.00 69.26 207 GLY A O 1
ATOM 1472 N N . THR A 1 216 ? -29.879 -22.326 47.894 1.00 68.12 208 THR A N 1
ATOM 1473 C CA . THR A 1 216 ? -30.101 -22.594 49.312 1.00 75.69 208 THR A CA 1
ATOM 1474 C C . THR A 1 216 ? -28.797 -22.941 50.019 1.00 75.21 208 THR A C 1
ATOM 1475 O O . THR A 1 216 ? -28.548 -22.479 51.139 1.00 78.21 208 THR A O 1
ATOM 1479 N N . GLU A 1 217 ? -27.945 -23.745 49.376 1.00 71.38 209 GLU A N 1
ATOM 1480 C CA . GLU A 1 217 ? -26.654 -24.077 49.973 1.00 84.67 209 GLU A CA 1
ATOM 1481 C C . GLU A 1 217 ? -25.781 -22.839 50.127 1.00 80.59 209 GLU A C 1
ATOM 1482 O O . GLU A 1 217 ? -25.149 -22.642 51.172 1.00 87.70 209 GLU A O 1
ATOM 1488 N N . LEU A 1 218 ? -25.725 -21.994 49.096 1.00 65.89 210 LEU A N 1
ATOM 1489 C CA . LEU A 1 218 ? -24.946 -20.767 49.215 1.00 75.72 210 LEU A CA 1
ATOM 1490 C C . LEU A 1 218 ? -25.529 -19.855 50.290 1.00 86.19 210 LEU A C 1
ATOM 1491 O O . LEU A 1 218 ? -24.783 -19.229 51.052 1.00 101.82 210 LEU A O 1
ATOM 1496 N N . ILE A 1 219 ? -26.860 -19.778 50.380 1.00 67.34 211 ILE A N 1
ATOM 1497 C CA . ILE A 1 219 ? -27.473 -19.023 51.465 1.00 72.39 211 ILE A CA 1
ATOM 1498 C C . ILE A 1 219 ? -27.206 -19.680 52.814 1.00 81.04 211 ILE A C 1
ATOM 1499 O O . ILE A 1 219 ? -27.183 -18.992 53.839 1.00 86.84 211 ILE A O 1
ATOM 1504 N N . ARG A 1 220 ? -26.955 -20.991 52.837 1.00 81.20 212 ARG A N 1
ATOM 1505 C CA . ARG A 1 220 ? -26.726 -21.702 54.090 1.00 80.84 212 ARG A CA 1
ATOM 1506 C C . ARG A 1 220 ? -25.292 -21.586 54.596 1.00 82.54 212 ARG A C 1
ATOM 1507 O O . ARG A 1 220 ? -25.059 -21.762 55.798 1.00 85.28 212 ARG A O 1
ATOM 1515 N N . ARG A 1 221 ? -24.329 -21.302 53.724 1.00 80.05 213 ARG A N 1
ATOM 1516 C CA . ARG A 1 221 ? -22.926 -21.297 54.125 1.00 85.33 213 ARG A CA 1
ATOM 1517 C C . ARG A 1 221 ? -22.320 -19.907 54.221 1.00 85.83 213 ARG A C 1
ATOM 1518 O O . ARG A 1 221 ? -21.564 -19.642 55.159 1.00 91.39 213 ARG A O 1
ATOM 1526 N N . LYS A 1 222 ? -22.635 -19.008 53.283 1.00 85.78 214 LYS A N 1
ATOM 1527 C CA . LYS A 1 222 ? -22.173 -17.627 53.390 1.00 81.27 214 LYS A CA 1
ATOM 1528 C C . LYS A 1 222 ? -22.987 -16.849 54.421 1.00 83.13 214 LYS A C 1
ATOM 1529 O O . LYS A 1 222 ? -22.420 -16.173 55.287 1.00 92.82 214 LYS A O 1
ATOM 1535 N N . ALA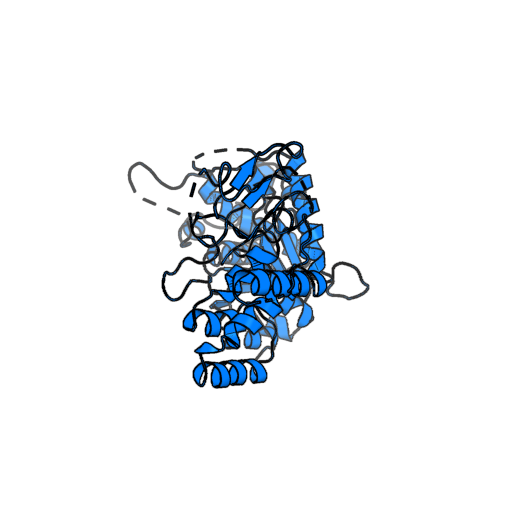 A 1 223 ? -24.313 -16.929 54.339 1.00 78.25 215 ALA A N 1
ATOM 1536 C CA . ALA A 1 223 ? -25.206 -16.370 55.343 1.00 76.03 215 ALA A CA 1
ATOM 1537 C C . ALA A 1 223 ? -25.706 -17.470 56.273 1.00 85.74 215 ALA A C 1
ATOM 1538 O O . ALA A 1 223 ? -25.703 -18.657 55.938 1.00 85.58 215 ALA A O 1
ATOM 1540 N N . GLN A 1 224 ? -26.122 -17.068 57.464 1.00 100.50 216 GLN A N 1
ATOM 1541 C CA . GLN A 1 224 ? -26.589 -18.033 58.457 1.00 118.19 216 GLN A CA 1
ATOM 1542 C C . GLN A 1 224 ? -28.116 -18.045 58.508 1.00 119.48 216 GLN A C 1
ATOM 1543 O O . GLN A 1 224 ? -28.743 -17.728 59.519 1.00 125.99 216 GLN A O 1
ATOM 1549 N N . GLY A 1 225 ? -28.712 -18.426 57.376 1.00 112.06 217 GLY A N 1
ATOM 1550 C CA . GLY A 1 225 ? -30.156 -18.442 57.254 1.00 114.57 217 GLY A CA 1
ATOM 1551 C C . GLY A 1 225 ? -30.637 -19.564 56.360 1.00 104.36 217 GLY A C 1
ATOM 1552 O O . GLY A 1 225 ? -29.854 -20.227 55.675 1.00 93.08 217 GLY A O 1
ATOM 1553 N N . GLU A 1 226 ? -31.952 -19.767 56.370 1.00 100.10 218 GLU A N 1
ATOM 1554 C CA . GLU A 1 226 ? -32.579 -20.859 55.637 1.00 96.21 218 GLU A CA 1
ATOM 1555 C C . GLU A 1 226 ? -33.482 -20.305 54.543 1.00 80.68 218 GLU A C 1
ATOM 1556 O O . GLU A 1 226 ? -34.383 -19.507 54.819 1.00 86.18 218 GLU A O 1
ATOM 1562 N N . ALA A 1 227 ? -33.230 -20.730 53.309 1.00 62.38 219 ALA A N 1
ATOM 1563 C CA . ALA A 1 227 ? -34.104 -20.522 52.169 1.00 57.89 219 ALA A CA 1
ATOM 1564 C C . ALA A 1 227 ? -34.751 -21.844 51.780 1.00 63.86 219 ALA A C 1
ATOM 1565 O O . ALA A 1 227 ? -34.398 -22.914 52.285 1.00 60.74 219 ALA A O 1
ATOM 1567 N N . PHE A 1 228 ? -35.706 -21.770 50.859 1.00 69.78 220 PHE A N 1
ATOM 1568 C CA . PHE A 1 228 ? -36.468 -22.948 50.478 1.00 64.80 220 PHE A CA 1
ATOM 1569 C C . PHE A 1 228 ? -36.627 -22.993 48.965 1.00 63.64 220 PHE A C 1
ATOM 1570 O O . PHE A 1 228 ? -36.408 -22.002 48.261 1.00 62.66 220 PHE A O 1
ATOM 1578 N N . ALA A 1 229 ? -37.023 -24.163 48.474 1.00 58.10 221 ALA A N 1
ATOM 1579 C CA . ALA A 1 229 ? -37.199 -24.398 47.052 1.00 56.71 221 ALA A CA 1
ATOM 1580 C C . ALA A 1 229 ? -38.541 -25.069 46.783 1.00 60.24 221 ALA A C 1
ATOM 1581 O O . ALA A 1 229 ? -39.074 -25.806 47.619 1.00 62.95 221 ALA A O 1
ATOM 1583 N N . LEU A 1 230 ? -39.075 -24.814 45.594 1.00 65.92 222 LEU A N 1
ATOM 1584 C CA . LEU A 1 230 ? -40.307 -25.440 45.136 1.00 68.69 222 LEU A CA 1
ATOM 1585 C C . LEU A 1 230 ? -40.260 -25.481 43.620 1.00 66.39 222 LEU A C 1
ATOM 1586 O O . LEU A 1 230 ? -39.961 -24.467 42.983 1.00 72.15 222 LEU A O 1
ATOM 1591 N N . THR A 1 231 ? -40.551 -26.637 43.043 1.00 59.07 223 THR A N 1
ATOM 1592 C CA . THR A 1 231 ? -40.590 -26.752 41.598 1.00 57.07 223 THR A CA 1
ATOM 1593 C C . THR A 1 231 ? -41.973 -27.171 41.133 1.00 70.53 223 THR A C 1
ATOM 1594 O O . THR A 1 231 ? -42.752 -27.780 41.873 1.00 76.60 223 THR A O 1
ATOM 1598 N N . THR A 1 232 ? -42.251 -26.847 39.879 1.00 69.47 224 THR A N 1
ATOM 1599 C CA . THR A 1 232 ? -43.507 -27.174 39.231 1.00 76.70 224 THR A CA 1
ATOM 1600 C C . THR A 1 232 ? -43.252 -28.151 38.093 1.00 68.40 224 THR A C 1
ATOM 1601 O O . THR A 1 232 ? -42.156 -28.196 37.526 1.00 69.28 224 THR A O 1
ATOM 1605 N N . LYS A 1 233 ? -44.273 -28.937 37.767 1.00 55.00 225 LYS A N 1
ATOM 1606 C CA . LYS A 1 233 ? -44.134 -29.937 36.720 1.00 58.38 225 LYS A CA 1
ATOM 1607 C C . LYS A 1 233 ? -44.048 -29.262 35.360 1.00 63.00 225 LYS A C 1
ATOM 1608 O O . LYS A 1 233 ? -44.872 -28.408 35.027 1.00 66.12 225 LYS A O 1
ATOM 1614 N N . LEU A 1 234 ? -43.033 -29.628 34.582 1.00 71.64 226 LEU A N 1
ATOM 1615 C CA . LEU A 1 234 ? -42.892 -29.072 33.244 1.00 72.57 226 LEU A CA 1
ATOM 1616 C C . LEU A 1 234 ? -44.037 -29.562 32.371 1.00 64.01 226 LEU A C 1
ATOM 1617 O O . LEU A 1 234 ? -44.290 -30.764 32.282 1.00 68.82 226 LEU A O 1
ATOM 1622 N N . ILE A 1 235 ? -44.729 -28.627 31.733 1.00 62.98 227 ILE A N 1
ATOM 1623 C CA . ILE A 1 235 ? -45.984 -28.934 31.057 1.00 64.46 227 ILE A CA 1
ATOM 1624 C C . ILE A 1 235 ? -45.694 -29.648 29.748 1.00 68.17 227 ILE A C 1
ATOM 1625 O O . ILE A 1 235 ? -44.869 -29.197 28.948 1.00 61.30 227 ILE A O 1
ATOM 1630 N N . THR A 1 236 ? -46.387 -30.757 29.521 1.00 84.73 228 THR A N 1
ATOM 1631 C CA . THR A 1 236 ? -46.209 -31.561 28.326 1.00 98.86 228 THR A CA 1
ATOM 1632 C C . THR A 1 236 ? -47.561 -31.822 27.685 1.00 100.86 228 THR A C 1
ATOM 1633 O O . THR A 1 236 ? -48.583 -31.922 28.369 1.00 105.57 228 THR A O 1
ATOM 1637 N N . LYS A 1 237 ? -47.564 -31.918 26.361 1.00 99.32 229 LYS A N 1
ATOM 1638 C CA . LYS A 1 237 ? -48.716 -32.475 25.671 1.00 103.81 229 LYS A CA 1
ATOM 1639 C C . LYS A 1 237 ? -48.783 -33.959 26.001 1.00 108.25 229 LYS A C 1
ATOM 1640 O O . LYS A 1 237 ? -47.821 -34.692 25.753 1.00 122.71 229 LYS A O 1
ATOM 1646 N N . ALA A 1 238 ? -49.900 -34.397 26.592 1.00 107.45 230 ALA A N 1
ATOM 1647 C CA . ALA A 1 238 ? -50.029 -35.798 26.984 1.00 102.52 230 ALA A CA 1
ATOM 1648 C C . ALA A 1 238 ? -49.723 -36.740 25.824 1.00 116.08 230 ALA A C 1
ATOM 1649 O O . ALA A 1 238 ? -49.220 -37.850 26.038 1.00 114.46 230 ALA A O 1
ATOM 1651 N N . ASP A 1 239 ? -49.989 -36.303 24.592 1.00 123.85 231 ASP A N 1
ATOM 1652 C CA . ASP A 1 239 ? -49.733 -37.135 23.423 1.00 135.28 231 ASP A CA 1
ATOM 1653 C C . ASP A 1 239 ? -48.262 -37.109 23.020 1.00 137.30 231 ASP A C 1
ATOM 1654 O O . ASP A 1 239 ? -47.671 -38.157 22.742 1.00 143.58 231 ASP A O 1
ATOM 1656 N N . GLY A 1 240 ? -47.655 -35.925 22.983 1.00 133.89 232 GLY A N 1
ATOM 1657 C CA . GLY A 1 240 ? -46.332 -35.786 22.402 1.00 139.44 232 GLY A CA 1
ATOM 1658 C C . GLY A 1 240 ? -45.201 -35.498 23.370 1.00 143.72 232 GLY A C 1
ATOM 1659 O O . GLY A 1 240 ? -44.045 -35.828 23.081 1.00 150.51 232 GLY A O 1
ATOM 1660 N N . SER A 1 241 ? -45.521 -34.868 24.505 1.00 139.36 233 SER A N 1
ATOM 1661 C CA . SER A 1 241 ? -44.552 -34.512 25.550 1.00 135.75 233 SER A CA 1
ATOM 1662 C C . SER A 1 241 ? -43.598 -33.403 25.085 1.00 140.32 233 SER A C 1
ATOM 1663 O O . SER A 1 241 ? -42.375 -33.544 25.149 1.00 149.61 233 SER A O 1
ATOM 1666 N N . LYS A 1 242 ? -44.180 -32.285 24.631 1.00 126.55 234 LYS A N 1
ATOM 1667 C CA . LYS A 1 242 ? -43.459 -31.081 24.209 1.00 113.36 234 LYS A CA 1
ATOM 1668 C C . LYS A 1 242 ? -44.472 -30.030 23.764 1.00 96.92 234 LYS A C 1
ATOM 1669 O O . LYS A 1 242 ? -44.984 -30.097 22.640 1.00 93.65 234 LYS A O 1
ATOM 1671 N N . PHE A 1 243 ? -44.771 -29.057 24.624 1.00 79.59 235 PHE A N 1
ATOM 1672 C CA . PHE A 1 243 ? -45.991 -28.273 24.482 1.00 80.13 235 PHE A CA 1
ATOM 1673 C C . PHE A 1 243 ? -45.721 -26.774 24.516 1.00 85.03 235 PHE A C 1
ATOM 1674 O O . PHE A 1 243 ? -45.064 -26.278 25.437 1.00 91.47 235 PHE A O 1
ATOM 1682 N N . GLY A 1 244 ? -46.262 -26.053 23.532 1.00 71.99 236 GLY A N 1
ATOM 1683 C CA . GLY A 1 244 ? -46.272 -24.606 23.597 1.00 55.44 236 GLY A CA 1
ATOM 1684 C C . GLY A 1 244 ? -46.214 -23.877 22.269 1.00 64.31 236 GLY A C 1
ATOM 1685 O O . GLY A 1 244 ? -46.373 -22.652 22.230 1.00 69.46 236 GLY A O 1
ATOM 1686 N N . LYS A 1 245 ? -46.005 -24.598 21.172 1.00 55.88 237 LYS A N 1
ATOM 1687 C CA . LYS A 1 245 ? -45.629 -23.968 19.917 1.00 71.27 237 LYS A CA 1
ATOM 1688 C C . LYS A 1 245 ? -46.564 -24.408 18.797 1.00 71.41 237 LYS A C 1
ATOM 1689 O O . LYS A 1 245 ? -47.342 -25.354 18.934 1.00 68.89 237 LYS A O 1
ATOM 1695 N N . SER A 1 246 ? -46.472 -23.699 17.675 1.00 74.29 238 SER A N 1
ATOM 1696 C CA . SER A 1 246 ? -47.345 -23.909 16.532 1.00 80.00 238 SER A CA 1
ATOM 1697 C C . SER A 1 246 ? -46.978 -25.195 15.798 1.00 93.21 238 SER A C 1
ATOM 1698 O O . SER A 1 246 ? -46.083 -25.945 16.198 1.00 87.54 238 SER A O 1
ATOM 1701 N N . GLU A 1 247 ? -47.687 -25.455 14.699 1.00 110.67 239 GLU A N 1
ATOM 1702 C CA . GLU A 1 247 ? -47.245 -26.497 13.780 1.00 125.13 239 GLU A CA 1
ATOM 1703 C C . GLU A 1 247 ? -45.965 -26.080 13.064 1.00 123.34 239 GLU A C 1
ATOM 1704 O O . GLU A 1 247 ? -45.113 -26.920 12.765 1.00 126.88 239 GLU A O 1
ATOM 1706 N N . SER A 1 248 ? -45.808 -24.787 12.806 1.00 111.36 240 SER A N 1
ATOM 1707 C CA . SER A 1 248 ? -44.60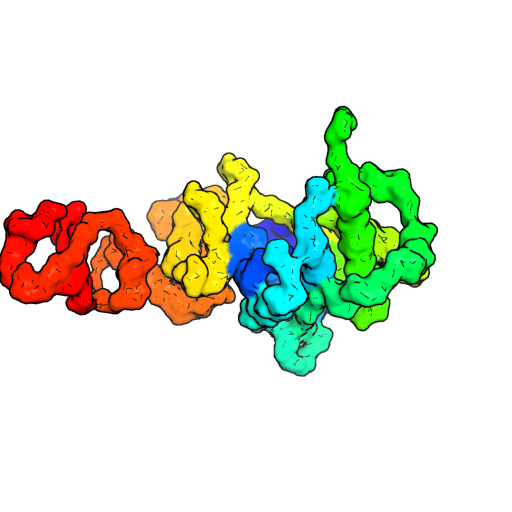1 -24.213 12.234 1.00 98.37 240 SER A CA 1
ATOM 1708 C C . SER A 1 248 ? -43.398 -24.295 13.169 1.00 89.99 240 SER A C 1
ATOM 1709 O O . SER A 1 248 ? -42.297 -23.912 12.768 1.00 94.39 240 SER A O 1
ATOM 1712 N N . GLY A 1 249 ? -43.572 -24.745 14.405 1.00 82.99 241 GLY A N 1
ATOM 1713 C CA . GLY A 1 249 ? -42.574 -24.498 15.419 1.00 71.15 241 GLY A CA 1
ATOM 1714 C C . GLY A 1 249 ? -42.553 -23.078 15.943 1.00 82.69 241 GLY A C 1
ATOM 1715 O O . GLY A 1 249 ? -41.640 -22.726 16.701 1.00 82.82 241 GLY A O 1
ATOM 1716 N N . GLU A 1 250 ? -43.526 -22.248 15.568 1.00 79.89 242 GLU A N 1
ATOM 1717 C CA . GLU A 1 250 ? -43.554 -20.867 16.023 1.00 79.51 242 GLU A CA 1
ATOM 1718 C C . GLU A 1 250 ? -44.078 -20.796 17.447 1.00 67.73 242 GLU A C 1
ATOM 1719 O O . GLU A 1 250 ? -44.836 -21.657 17.895 1.00 67.16 242 GLU A O 1
ATOM 1725 N N . ASN A 1 251 ? -43.661 -19.758 18.158 1.00 62.98 243 ASN A N 1
ATOM 1726 C CA . ASN A 1 251 ? -44.183 -19.503 19.484 1.00 61.92 243 ASN A CA 1
ATOM 1727 C C . ASN A 1 251 ? -45.516 -18.765 19.393 1.00 66.94 243 ASN A C 1
ATOM 1728 O O . ASN A 1 251 ? -45.826 -18.105 18.396 1.00 74.57 243 ASN A O 1
ATOM 1733 N N . TYR A 1 252 ? -46.312 -18.887 20.453 1.00 61.20 244 TYR A N 1
ATOM 1734 C CA . TYR A 1 252 ? -47.543 -18.112 20.606 1.00 55.52 244 TYR A CA 1
ATOM 1735 C C . TYR A 1 252 ? -47.253 -17.008 21.619 1.00 55.17 244 TYR A C 1
ATOM 1736 O O . TYR A 1 252 ? -47.336 -17.221 22.831 1.00 57.75 244 TYR A O 1
ATOM 1745 N N . TRP A 1 253 ? -46.919 -15.825 21.116 1.00 65.17 245 TRP A N 1
ATOM 1746 C CA . TRP A 1 253 ? -46.508 -14.727 21.980 1.00 64.60 245 TRP A CA 1
ATOM 1747 C C . TRP A 1 253 ? -47.696 -14.147 22.732 1.00 68.11 245 TRP A C 1
ATOM 1748 O O . TRP A 1 253 ? -48.807 -14.065 22.205 1.00 64.21 245 TRP A O 1
ATOM 1759 N N . LEU A 1 254 ? -47.450 -13.731 23.975 1.00 68.81 246 LEU A N 1
ATOM 1760 C CA . LEU A 1 254 ? -48.479 -13.044 24.741 1.00 64.72 246 LEU A CA 1
ATOM 1761 C C . LEU A 1 254 ? -48.790 -11.669 24.170 1.00 73.55 246 LEU A C 1
ATOM 1762 O O . LEU A 1 254 ? -49.841 -11.099 24.496 1.00 70.56 246 LEU A O 1
ATOM 1767 N N . ASP A 1 255 ? -47.903 -11.131 23.330 1.00 78.07 247 ASP A N 1
ATOM 1768 C CA . ASP A 1 255 ? -48.089 -9.820 22.716 1.00 75.46 247 ASP A CA 1
ATOM 1769 C C . ASP A 1 255 ? -49.038 -9.941 21.527 1.00 76.66 247 ASP A C 1
ATOM 1770 O O . ASP A 1 255 ? -48.767 -10.690 20.581 1.00 74.58 247 ASP A O 1
ATOM 1775 N N . ALA A 1 256 ? -50.145 -9.192 21.574 1.00 74.22 248 ALA A N 1
ATOM 1776 C CA . ALA A 1 256 ? -51.160 -9.278 20.526 1.00 72.81 248 ALA A CA 1
ATOM 1777 C C . ALA A 1 256 ? -50.617 -8.861 19.166 1.00 83.44 248 ALA A C 1
ATOM 1778 O O . ALA A 1 256 ? -51.130 -9.307 18.131 1.00 82.67 248 ALA A O 1
ATOM 1780 N N . LYS A 1 257 ? -49.598 -7.998 19.144 1.00 75.36 249 LYS A N 1
ATOM 1781 C CA . LYS A 1 257 ? -49.026 -7.566 17.877 1.00 78.20 249 LYS A CA 1
ATOM 1782 C C . LYS A 1 257 ? -48.133 -8.634 17.259 1.00 72.78 249 LYS A C 1
ATOM 1783 O O . LYS A 1 257 ? -47.900 -8.602 16.046 1.00 75.25 249 LYS A O 1
ATOM 1785 N N . ARG A 1 258 ? -47.635 -9.576 18.060 1.00 68.68 250 ARG A N 1
ATOM 1786 C CA . ARG A 1 258 ? -46.840 -10.680 17.540 1.00 74.25 250 ARG A CA 1
ATOM 1787 C C . ARG A 1 258 ? -47.698 -11.899 17.239 1.00 75.68 250 ARG A C 1
ATOM 1788 O O . ARG A 1 258 ? -47.440 -12.619 16.268 1.00 78.13 250 ARG A O 1
ATOM 1796 N N . THR A 1 259 ? -48.720 -12.133 18.058 1.00 77.09 251 THR A N 1
ATOM 1797 C CA . THR A 1 259 ? -49.657 -13.236 17.870 1.00 71.25 251 THR A CA 1
ATOM 1798 C C . THR A 1 259 ? -51.052 -12.700 18.160 1.00 78.66 251 THR A C 1
ATOM 1799 O O . THR A 1 259 ? -51.363 -12.379 19.312 1.00 73.11 251 THR A O 1
ATOM 1803 N N . SER A 1 260 ? -51.880 -12.596 17.124 1.00 86.76 252 SER A N 1
ATOM 1804 C CA . SER A 1 260 ? -53.202 -12.004 17.283 1.00 76.08 252 SER A CA 1
ATOM 1805 C C . SER A 1 260 ? -54.033 -12.831 18.258 1.00 65.73 252 SER A C 1
ATOM 1806 O O . SER A 1 260 ? -53.951 -14.063 18.250 1.00 63.42 252 SER A O 1
ATOM 1809 N N . PRO A 1 261 ? -54.843 -12.195 19.105 1.00 59.45 253 PRO A N 1
ATOM 1810 C CA . PRO A 1 261 ? -55.673 -12.970 20.044 1.00 59.79 253 PRO A CA 1
ATOM 1811 C C . PRO A 1 261 ? -56.567 -13.996 19.361 1.00 49.52 253 PRO A C 1
ATOM 1812 O O . PRO A 1 261 ? -56.928 -15.003 19.979 1.00 55.53 253 PRO A O 1
ATOM 1816 N N . TYR A 1 262 ? -56.918 -13.782 18.094 1.00 49.62 254 TYR A N 1
ATOM 1817 C CA . TYR A 1 262 ? -57.637 -14.803 17.341 1.00 53.09 254 TYR A CA 1
ATOM 1818 C C . TYR A 1 262 ? -56.836 -16.100 17.260 1.00 63.59 254 TYR A C 1
ATOM 1819 O O . TYR A 1 262 ? -57.344 -17.179 17.588 1.00 70.20 254 TYR A O 1
ATOM 1828 N N . ARG A 1 263 ? -55.579 -16.012 16.805 1.00 65.06 255 ARG A N 1
ATOM 1829 C CA . ARG A 1 263 ? -54.720 -17.191 16.748 1.00 56.31 255 ARG A CA 1
ATOM 1830 C C . ARG A 1 263 ? -54.450 -17.742 18.143 1.00 54.92 255 ARG A C 1
ATOM 1831 O O . ARG A 1 263 ? -54.366 -18.960 18.337 1.00 55.97 255 ARG A O 1
ATOM 1839 N N . PHE A 1 264 ? -54.321 -16.858 19.132 1.00 44.81 256 PHE A N 1
ATOM 1840 C CA . PHE A 1 264 ? -54.188 -17.311 20.512 1.00 41.63 256 PHE A CA 1
ATOM 1841 C C . PHE A 1 264 ? -55.421 -18.089 20.956 1.00 55.86 256 PHE A C 1
ATOM 1842 O O . PHE A 1 264 ? -55.307 -19.127 21.617 1.00 62.10 256 PHE A O 1
ATOM 1850 N N . TYR A 1 265 ? -56.613 -17.597 20.607 1.00 60.86 257 TYR A N 1
ATOM 1851 C CA . TYR A 1 265 ? -57.848 -18.263 21.008 1.00 55.66 257 TYR A CA 1
ATOM 1852 C C . TYR A 1 265 ? -58.005 -19.600 20.291 1.00 58.82 257 TYR A C 1
ATOM 1853 O O . TYR A 1 265 ? -58.307 -20.622 20.920 1.00 46.64 257 TYR A O 1
ATOM 1862 N N . GLN A 1 266 ? -57.781 -19.612 18.972 1.00 54.10 258 GLN A N 1
ATOM 1863 C CA . GLN A 1 266 ? -57.895 -20.845 18.199 1.00 56.88 258 GLN A CA 1
ATOM 1864 C C . GLN A 1 266 ? -57.018 -21.954 18.773 1.00 63.19 258 GLN A C 1
ATOM 1865 O O . GLN A 1 266 ? -57.403 -23.128 18.760 1.00 71.27 258 GLN A O 1
ATOM 1871 N N . PHE A 1 267 ? -55.841 -21.599 19.291 1.00 65.47 259 PHE A N 1
ATOM 1872 C CA . PHE A 1 267 ? -54.905 -22.608 19.776 1.00 65.72 259 PHE A CA 1
ATOM 1873 C C . PHE A 1 267 ? -55.486 -23.383 20.954 1.00 64.74 259 PHE A C 1
ATOM 1874 O O . PHE A 1 267 ? -55.429 -24.617 20.986 1.00 70.29 259 PHE A O 1
ATOM 1882 N N . TRP A 1 268 ? -56.036 -22.673 21.941 1.00 54.37 260 TRP A N 1
ATOM 1883 C CA . TRP A 1 268 ? -56.672 -23.357 23.063 1.00 57.08 260 TRP A CA 1
ATOM 1884 C C . TRP A 1 268 ? -57.933 -24.090 22.620 1.00 60.76 260 TRP A C 1
ATOM 1885 O O . TRP A 1 268 ? -58.225 -25.190 23.114 1.00 50.93 260 TRP A O 1
ATOM 1896 N N . LEU A 1 269 ? -58.688 -23.494 21.686 1.00 59.62 261 LEU A N 1
ATOM 1897 C CA . LEU A 1 269 ? -59.913 -24.116 21.190 1.00 66.72 261 LEU A CA 1
ATOM 1898 C C . LEU A 1 269 ? -59.631 -25.476 20.570 1.00 72.56 261 LEU A C 1
ATOM 1899 O O . LEU A 1 269 ? -60.435 -26.405 20.716 1.00 84.96 261 LEU A O 1
ATOM 1904 N N . ASN A 1 270 ? -58.499 -25.620 19.890 1.00 65.55 262 ASN A N 1
ATOM 1905 C CA . ASN A 1 270 ? -58.202 -26.844 19.166 1.00 64.79 262 ASN A CA 1
ATOM 1906 C C . ASN A 1 270 ? -57.398 -27.838 19.990 1.00 63.17 262 ASN A C 1
ATOM 1907 O O . ASN A 1 270 ? -56.876 -28.804 19.430 1.00 66.93 262 ASN A O 1
ATOM 1912 N N . ALA A 1 271 ? -57.291 -27.627 21.301 1.00 49.44 263 ALA A N 1
ATOM 1913 C CA . ALA A 1 271 ? -56.741 -28.654 22.173 1.00 55.37 263 ALA A CA 1
ATOM 1914 C C . ALA A 1 271 ? -57.599 -29.915 22.106 1.00 61.24 263 ALA A C 1
ATOM 1915 O O . ALA A 1 271 ? -58.822 -29.852 21.959 1.00 60.44 263 ALA A O 1
ATOM 1917 N N . THR A 1 272 ? -56.953 -31.075 22.209 1.00 68.94 264 THR A N 1
ATOM 1918 C CA . THR A 1 272 ? -57.713 -32.315 22.259 1.00 70.25 264 THR A CA 1
ATOM 1919 C C . THR A 1 272 ? -58.469 -32.413 23.585 1.00 75.60 264 THR A C 1
ATOM 1920 O O . THR A 1 272 ? -58.340 -31.564 24.473 1.00 80.73 264 THR A O 1
ATOM 1924 N N . ASP A 1 273 ? -59.274 -33.470 23.718 1.00 74.38 265 ASP A N 1
ATOM 1925 C CA . ASP A 1 273 ? -60.057 -33.646 24.940 1.00 72.61 265 ASP A CA 1
ATOM 1926 C C . ASP A 1 273 ? -59.154 -33.969 26.128 1.00 72.40 265 ASP A C 1
ATOM 1927 O O . ASP A 1 273 ? -59.294 -33.379 27.207 1.00 59.18 265 ASP A O 1
ATOM 1932 N N . GLU A 1 274 ? -58.212 -34.899 25.940 1.00 85.88 266 GLU A N 1
ATOM 1933 C CA . GLU A 1 274 ? -57.314 -35.296 27.023 1.00 83.98 266 GLU A CA 1
ATOM 1934 C C . GLU A 1 274 ? -56.467 -34.124 27.515 1.00 81.01 266 GLU A C 1
ATOM 1935 O O . GLU A 1 274 ? -56.230 -33.985 28.722 1.00 77.70 266 GLU A O 1
ATOM 1941 N N . ASP A 1 275 ? -55.994 -33.272 26.601 1.00 55.37 267 ASP A N 1
ATOM 1942 C CA . ASP A 1 275 ? -55.273 -32.084 27.037 1.00 59.79 267 ASP A CA 1
ATOM 1943 C C . ASP A 1 275 ? -56.210 -31.036 27.628 1.00 58.59 267 ASP A C 1
ATOM 1944 O O . ASP A 1 275 ? -55.784 -30.231 28.465 1.00 60.85 267 ASP A O 1
ATOM 1949 N N . GLY A 1 276 ? -57.481 -31.034 27.221 1.00 59.58 268 GLY A N 1
ATOM 1950 C CA . GLY A 1 276 ? -58.421 -30.079 27.783 1.00 45.02 268 GLY A CA 1
ATOM 1951 C C . GLY A 1 276 ? -58.643 -30.294 29.267 1.00 49.52 268 GLY A C 1
ATOM 1952 O O . GLY A 1 276 ? -58.692 -29.337 30.044 1.00 49.83 268 GLY A O 1
ATOM 1953 N N . GLU A 1 277 ? -58.768 -31.556 29.685 1.00 50.32 269 GLU A N 1
ATOM 1954 C CA . GLU A 1 277 ? -58.929 -31.841 31.105 1.00 47.02 269 GLU A CA 1
ATOM 1955 C C . GLU A 1 277 ? -57.724 -31.370 31.912 1.00 57.61 269 GLU A C 1
ATOM 1956 O O . GLU A 1 277 ? -57.884 -30.896 33.043 1.00 63.23 269 GLU A O 1
ATOM 1962 N N . ARG A 1 278 ? -56.517 -31.475 31.351 1.00 61.11 270 ARG A N 1
ATOM 1963 C CA . ARG A 1 278 ? -55.322 -31.047 32.071 1.00 58.19 270 ARG A CA 1
ATOM 1964 C C . ARG A 1 278 ? -55.190 -29.530 32.063 1.00 58.13 270 ARG A C 1
ATOM 1965 O O . ARG A 1 278 ? -55.021 -28.907 33.117 1.00 53.75 270 ARG A O 1
ATOM 1973 N N . PHE A 1 279 ? -55.277 -28.923 30.876 1.00 51.10 271 PHE A N 1
ATOM 1974 C CA . PHE A 1 279 ? -54.990 -27.499 30.746 1.00 63.03 271 PHE A CA 1
ATOM 1975 C C . PHE A 1 279 ? -55.990 -26.637 31.505 1.00 65.10 271 PHE A C 1
ATOM 1976 O O . PHE A 1 279 ? -55.622 -25.564 31.997 1.00 74.99 271 PHE A O 1
ATOM 1984 N N . ILE A 1 280 ? -57.247 -27.079 31.620 1.00 61.14 272 ILE A N 1
ATOM 1985 C CA . ILE A 1 280 ? -58.233 -26.302 32.369 1.00 52.86 272 ILE A CA 1
ATOM 1986 C C . ILE A 1 280 ? -57.828 -26.196 33.836 1.00 60.26 272 ILE A C 1
ATOM 1987 O O . ILE A 1 280 ? -58.134 -25.201 34.505 1.00 53.89 272 ILE A O 1
ATOM 1992 N N . LYS A 1 281 ? -57.119 -27.201 34.357 1.00 60.05 273 LYS A N 1
ATOM 1993 C CA . LYS A 1 281 ? -56.541 -27.080 35.690 1.00 59.09 273 LYS A CA 1
ATOM 1994 C C . LYS A 1 281 ? -55.248 -26.271 35.663 1.00 64.73 273 LYS A C 1
ATOM 1995 O O . LYS A 1 281 ? -54.993 -25.473 36.572 1.00 68.46 273 LYS A O 1
ATOM 2001 N N . PHE A 1 282 ? -54.434 -26.456 34.622 1.00 62.01 274 PHE A N 1
ATOM 2002 C CA . PHE A 1 282 ? -53.151 -25.764 34.520 1.00 64.32 274 PHE A CA 1
ATOM 2003 C C . PHE A 1 282 ? -53.338 -24.259 34.343 1.00 62.95 274 PHE A C 1
ATOM 2004 O O . PHE A 1 282 ? -52.822 -23.458 35.133 1.00 61.95 274 PHE A O 1
ATOM 2012 N N . TYR A 1 283 ? -54.069 -23.858 33.297 1.00 57.45 275 TYR A N 1
ATOM 2013 C CA . TYR A 1 283 ? -54.054 -22.492 32.783 1.00 61.04 275 TYR A CA 1
ATOM 2014 C C . TYR A 1 283 ? -55.291 -21.688 33.173 1.00 54.67 275 TYR A C 1
ATOM 2015 O O . TYR A 1 283 ? -55.713 -20.795 32.432 1.00 53.06 275 TYR A O 1
ATOM 2024 N N . THR A 1 284 ? -55.866 -21.952 34.336 1.00 47.17 276 THR A N 1
ATOM 2025 C CA . THR A 1 284 ? -57.148 -21.348 34.658 1.00 46.55 276 THR A CA 1
ATOM 2026 C C . THR A 1 284 ? -57.271 -21.264 36.173 1.00 54.85 276 THR A C 1
ATOM 2027 O O . THR A 1 284 ? -56.610 -22.010 36.904 1.00 52.65 276 THR A O 1
ATOM 2031 N N . PHE A 1 285 ? -58.084 -20.324 36.647 1.00 48.91 277 PHE A N 1
ATOM 2032 C CA . PHE A 1 285 ? -58.265 -20.139 38.077 1.00 52.17 277 PHE A CA 1
ATOM 2033 C C . PHE A 1 285 ? -59.585 -20.696 38.596 1.00 56.55 277 PHE A C 1
ATOM 2034 O O . PHE A 1 285 ? -59.917 -20.465 39.764 1.00 53.50 277 PHE A O 1
ATOM 2042 N N . LEU A 1 286 ? -60.315 -21.461 37.777 1.00 54.41 278 LEU A N 1
ATOM 2043 C CA . LEU A 1 286 ? -61.627 -21.967 38.171 1.00 51.02 278 LEU A CA 1
ATOM 2044 C C . LEU A 1 286 ? -61.536 -22.895 39.378 1.00 45.69 278 LEU A C 1
ATOM 2045 O O . LEU A 1 286 ? -60.620 -23.715 39.489 1.00 52.67 278 LEU A O 1
ATOM 2050 N N . GLU A 1 287 ? -62.503 -22.748 40.283 1.00 47.30 279 GLU A N 1
ATOM 2051 C CA . GLU A 1 287 ? -62.630 -23.611 41.448 1.00 51.47 279 GLU A CA 1
ATOM 2052 C C . GLU A 1 287 ? -62.562 -25.079 41.045 1.00 51.95 279 GLU A C 1
ATOM 2053 O O . GLU A 1 287 ? -62.985 -25.464 39.949 1.00 50.29 279 GLU A O 1
ATOM 2059 N N . LYS A 1 288 ? -62.035 -25.910 41.949 1.00 58.65 280 LYS A N 1
ATOM 2060 C CA . LYS A 1 288 ? -62.023 -27.348 41.695 1.00 54.87 280 LYS A CA 1
ATOM 2061 C C . LYS A 1 288 ? -63.432 -27.861 41.431 1.00 63.46 280 LYS A C 1
ATOM 2062 O O . LYS A 1 288 ? -63.646 -28.691 40.538 1.00 58.13 280 LYS A O 1
ATOM 2068 N N . GLU A 1 289 ? -64.411 -27.342 42.178 1.00 75.77 281 GLU A N 1
ATOM 2069 C CA . GLU A 1 289 ? -65.783 -27.821 42.074 1.00 72.46 281 GLU A CA 1
ATOM 2070 C C . GLU A 1 289 ? -66.401 -27.498 40.718 1.00 63.71 281 GLU A C 1
ATOM 2071 O O . GLU A 1 289 ? -67.216 -28.273 40.209 1.00 70.52 281 GLU A O 1
ATOM 2077 N N . GLU A 1 290 ? -66.031 -26.375 40.113 1.00 51.97 282 GLU A N 1
ATOM 2078 C CA . GLU A 1 290 ? -66.575 -26.076 38.795 1.00 55.62 282 GLU A CA 1
ATOM 2079 C C . GLU A 1 290 ? -65.883 -26.883 37.699 1.00 62.62 282 GLU A C 1
ATOM 2080 O O . GLU A 1 290 ? -66.543 -27.335 36.755 1.00 60.64 282 GLU A O 1
ATOM 2086 N N . ILE A 1 291 ? -64.561 -27.077 37.810 1.00 55.57 283 ILE A N 1
ATOM 2087 C CA . ILE A 1 291 ? -63.812 -27.813 36.790 1.00 50.25 283 ILE A CA 1
ATOM 2088 C C . ILE A 1 291 ? -64.298 -29.257 36.687 1.00 61.68 283 ILE A C 1
ATOM 2089 O O . ILE A 1 291 ? -64.481 -29.788 35.581 1.00 57.24 283 ILE A O 1
ATOM 2094 N N . ASP A 1 292 ? -64.503 -29.920 37.832 1.00 52.73 284 ASP A N 1
ATOM 2095 C CA . ASP A 1 292 ? -64.918 -31.322 37.811 1.00 61.08 284 ASP A CA 1
ATOM 2096 C C . ASP A 1 292 ? -66.217 -31.509 37.032 1.00 70.80 284 ASP A C 1
ATOM 2097 O O . ASP A 1 292 ? -66.356 -32.469 36.265 1.00 74.52 284 ASP A O 1
ATOM 2102 N N . LYS A 1 293 ? -67.180 -30.600 37.212 1.00 70.46 285 LYS A N 1
ATOM 2103 C CA . LYS A 1 293 ? -68.452 -30.725 36.511 1.00 71.68 285 LYS A CA 1
ATOM 2104 C C . LYS A 1 293 ? -68.330 -30.331 35.044 1.00 69.06 285 LYS A C 1
ATOM 2105 O O . LYS A 1 293 ? -68.977 -30.933 34.181 1.00 70.64 285 LYS A O 1
ATOM 2111 N N . LEU A 1 294 ? -67.515 -29.322 34.738 1.00 64.99 286 LEU A N 1
ATOM 2112 C CA . LEU A 1 294 ? -67.279 -28.988 33.338 1.00 61.64 286 LEU A CA 1
ATOM 2113 C C . LEU A 1 294 ? -66.687 -30.179 32.582 1.00 65.78 286 LEU A C 1
ATOM 2114 O O . LEU A 1 294 ? -67.010 -30.398 31.406 1.00 55.50 286 LEU A O 1
ATOM 2119 N N . ILE A 1 295 ? -65.843 -30.977 33.251 1.00 61.67 287 ILE A N 1
ATOM 2120 C CA . ILE A 1 295 ? -65.301 -32.187 32.633 1.00 64.41 287 ILE A CA 1
ATOM 2121 C C . ILE A 1 295 ? -66.350 -33.297 32.608 1.00 73.79 287 ILE A C 1
ATOM 2122 O O . ILE A 1 295 ? -66.477 -34.023 31.614 1.00 74.92 287 ILE A O 1
ATOM 2127 N N . GLU A 1 296 ? -67.101 -33.463 33.702 1.00 69.08 288 GLU A N 1
ATOM 2128 C CA . GLU A 1 296 ? -68.221 -34.403 33.697 1.00 71.06 288 GLU A CA 1
ATOM 2129 C C . GLU A 1 296 ? -69.178 -34.090 32.557 1.00 67.59 288 GLU A C 1
ATOM 2130 O O . GLU A 1 296 ? -69.567 -34.980 31.793 1.00 70.62 288 GLU A O 1
ATOM 2136 N N . GLU A 1 297 ? -69.549 -32.813 32.417 1.00 68.93 289 GLU A N 1
ATOM 2137 C CA . GLU A 1 297 ? -70.489 -32.418 31.371 1.00 73.36 289 GLU A CA 1
ATOM 2138 C C . GLU A 1 297 ? -69.882 -32.617 29.994 1.00 73.49 289 GLU A C 1
ATOM 2139 O O . GLU A 1 297 ? -70.560 -33.079 29.067 1.00 72.72 289 GLU A O 1
ATOM 2145 N N . HIS A 1 298 ? -68.600 -32.274 29.845 1.00 76.31 290 HIS A N 1
ATOM 2146 C CA . HIS A 1 298 ? -67.948 -32.370 28.547 1.00 58.08 290 HIS A CA 1
ATOM 2147 C C . HIS A 1 298 ? -67.806 -33.818 28.092 1.00 66.57 290 HIS A C 1
ATOM 2148 O O . HIS A 1 298 ? -67.991 -34.115 26.910 1.00 69.39 290 HIS A O 1
ATOM 2155 N N . ARG A 1 299 ? -67.457 -34.733 29.001 1.00 66.93 291 ARG A N 1
ATOM 2156 C CA . ARG A 1 299 ? -67.337 -36.129 28.599 1.00 65.25 291 ARG A CA 1
ATOM 2157 C C . ARG A 1 299 ? -68.663 -36.672 28.091 1.00 78.63 291 ARG A C 1
ATOM 2158 O O . ARG A 1 299 ? -68.683 -37.488 27.163 1.00 83.35 291 ARG A O 1
ATOM 2166 N N . THR A 1 300 ? -69.776 -36.227 28.689 1.00 79.48 292 THR A N 1
ATOM 2167 C CA . THR A 1 300 ? -71.111 -36.673 28.297 1.00 74.28 292 THR A CA 1
ATOM 2168 C C . THR A 1 300 ? -71.495 -36.170 26.910 1.00 75.92 292 THR A C 1
ATOM 2169 O O . THR A 1 300 ? -72.193 -36.875 26.170 1.00 80.62 292 THR A O 1
ATOM 2173 N N . ALA A 1 301 ? -71.053 -34.963 26.545 1.00 77.46 293 ALA A N 1
ATOM 2174 C CA . ALA A 1 301 ? -71.251 -34.393 25.210 1.00 76.58 293 ALA 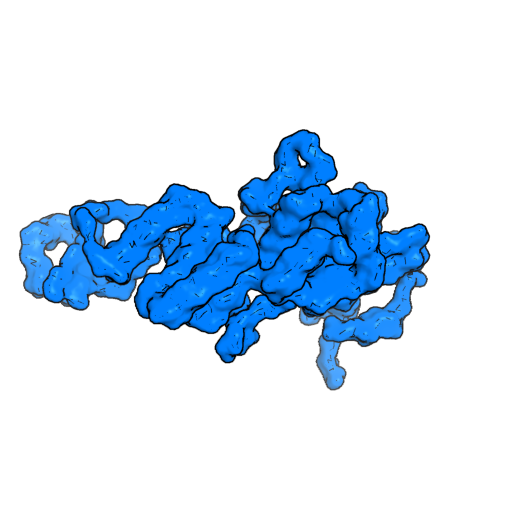A CA 1
ATOM 2175 C C . ALA A 1 301 ? -69.936 -33.801 24.710 1.00 79.59 293 ALA A C 1
ATOM 2176 O O . ALA A 1 301 ? -69.765 -32.575 24.660 1.00 76.58 293 ALA A O 1
ATOM 2178 N N . PRO A 1 302 ? -68.970 -34.648 24.338 1.00 89.84 294 PRO A N 1
ATOM 2179 C CA . PRO A 1 302 ? -67.665 -34.113 23.907 1.00 74.79 294 PRO A CA 1
ATOM 2180 C C . PRO A 1 302 ? -67.726 -33.316 22.617 1.00 72.60 294 PRO A C 1
ATOM 2181 O O . PRO A 1 302 ? -66.866 -32.451 22.408 1.00 80.69 294 PRO A O 1
ATOM 2185 N N . HIS A 1 303 ? -68.718 -33.563 21.758 1.00 73.03 295 HIS A N 1
ATOM 2186 C CA . HIS A 1 303 ? -68.800 -32.882 20.472 1.00 74.64 295 HIS A CA 1
ATOM 2187 C C . HIS A 1 303 ? -69.182 -31.410 20.604 1.00 78.37 295 HIS A C 1
ATOM 2188 O O . HIS A 1 303 ? -68.999 -30.649 19.647 1.00 86.30 295 HIS A O 1
ATOM 2195 N N . GLU A 1 304 ? -69.702 -30.988 21.758 1.00 77.84 296 GLU A N 1
ATOM 2196 C CA . GLU A 1 304 ? -70.049 -29.585 21.959 1.00 78.66 296 GLU A CA 1
ATOM 2197 C C . GLU A 1 304 ? -68.847 -28.724 22.326 1.00 77.88 296 GLU A C 1
ATOM 2198 O O . GLU A 1 304 ? -68.958 -27.494 22.306 1.00 81.39 296 GLU A O 1
ATOM 2204 N N . ARG A 1 305 ? -67.714 -29.344 22.658 1.00 69.72 297 ARG A N 1
ATOM 2205 C CA . ARG A 1 305 ? -66.472 -28.635 22.948 1.00 63.39 297 ARG A CA 1
ATOM 2206 C C . ARG A 1 305 ? -66.662 -27.603 24.057 1.00 62.58 297 ARG A C 1
ATOM 2207 O O . ARG A 1 305 ? -66.099 -26.508 24.016 1.00 68.70 297 ARG A O 1
ATOM 2215 N N . LYS A 1 306 ? -67.461 -27.951 25.067 1.00 59.87 298 LYS A N 1
ATOM 2216 C CA . LYS A 1 306 ? -67.623 -27.031 26.187 1.00 65.33 298 LYS A CA 1
ATOM 2217 C C . LYS A 1 306 ? -66.314 -26.860 26.953 1.00 60.83 298 LYS A C 1
ATOM 2218 O O . LYS A 1 306 ? -66.025 -25.772 27.464 1.00 48.18 298 LYS A O 1
ATOM 2224 N N . LEU A 1 307 ? -65.500 -27.915 27.019 1.00 62.83 299 LEU A N 1
ATOM 2225 C CA . LEU A 1 307 ? -64.233 -27.847 27.744 1.00 63.77 299 LEU A CA 1
ATOM 2226 C C . LEU A 1 307 ? -63.229 -26.954 27.017 1.00 58.61 299 LEU A C 1
ATOM 2227 O O . LEU A 1 307 ? -62.601 -26.083 27.630 1.00 49.26 299 LEU A O 1
ATOM 2232 N N . GLN A 1 308 ? -63.085 -27.137 25.702 1.00 55.28 300 GLN A N 1
ATOM 2233 C CA . GLN A 1 308 ? -62.147 -26.319 24.940 1.00 62.55 300 GLN A CA 1
ATOM 2234 C C . GLN A 1 308 ? -62.586 -24.858 24.889 1.00 66.89 300 GLN A C 1
ATOM 2235 O O . GLN A 1 308 ? -61.751 -23.952 25.011 1.00 75.50 300 GLN A O 1
ATOM 2241 N N . LYS A 1 309 ? -63.885 -24.607 24.710 1.00 63.69 301 LYS A N 1
ATOM 2242 C CA . LYS A 1 309 ? -64.381 -23.234 24.636 1.00 54.56 301 LYS A CA 1
ATOM 2243 C C . LYS A 1 309 ? -64.155 -22.493 25.945 1.00 49.89 301 LYS A C 1
ATOM 2244 O O . LYS A 1 309 ? -63.707 -21.341 25.951 1.00 53.02 301 LYS A O 1
ATOM 2250 N N . LYS A 1 310 ? -64.475 -23.133 27.069 1.00 52.96 302 LYS A N 1
ATOM 2251 C CA . LYS A 1 310 ? -64.240 -22.497 28.359 1.00 61.40 302 LYS A CA 1
ATOM 2252 C C . LYS A 1 310 ? -62.747 -22.312 28.600 1.00 66.47 302 LYS A C 1
ATOM 2253 O O . LYS A 1 310 ? -62.316 -21.254 29.073 1.00 76.11 302 LYS A O 1
ATOM 2259 N N . LEU A 1 311 ? -61.940 -23.320 28.250 1.00 57.85 303 LEU A N 1
ATOM 2260 C CA . LEU A 1 311 ? -60.487 -23.181 28.325 1.00 51.82 303 LEU A CA 1
ATOM 2261 C C . LEU A 1 311 ? -60.003 -22.015 27.472 1.00 60.91 303 LEU A C 1
ATOM 2262 O O . LEU A 1 311 ? -59.264 -21.147 27.950 1.00 68.61 303 LEU A O 1
ATOM 2267 N N . ALA A 1 312 ? -60.410 -21.982 26.200 1.00 49.12 304 ALA A N 1
ATOM 2268 C CA . ALA A 1 312 ? -59.986 -20.906 25.312 1.00 46.18 304 ALA A CA 1
ATOM 2269 C C . ALA A 1 312 ? -60.509 -19.554 25.781 1.00 56.25 304 ALA A C 1
ATOM 2270 O O . ALA A 1 312 ? -59.810 -18.541 25.664 1.00 64.31 304 ALA A O 1
ATOM 2272 N N . GLU A 1 313 ? -61.729 -19.518 26.321 1.00 51.70 305 GLU A N 1
ATOM 2273 C CA . GLU A 1 313 ? -62.291 -18.261 26.799 1.00 52.16 305 GLU A CA 1
ATOM 2274 C C . GLU A 1 313 ? -61.493 -17.712 27.975 1.00 54.72 305 GLU A C 1
ATOM 2275 O O . GLU A 1 313 ? -61.084 -16.546 27.978 1.00 49.94 305 GLU A O 1
ATOM 2281 N N . GLU A 1 314 ? -61.287 -18.536 29.003 1.00 41.27 306 GLU A N 1
ATOM 2282 C CA . GLU A 1 314 ? -60.759 -18.014 30.256 1.00 51.18 306 GLU A CA 1
ATOM 2283 C C . GLU A 1 314 ? -59.281 -17.646 30.138 1.00 68.23 306 GLU A C 1
ATOM 2284 O O . GLU A 1 314 ? -58.814 -16.752 30.854 1.00 81.83 306 GLU A O 1
ATOM 2290 N N . VAL A 1 315 ? -58.537 -18.301 29.242 1.00 41.47 307 VAL A N 1
ATOM 2291 C CA . VAL A 1 315 ? -57.135 -17.947 29.043 1.00 54.73 307 VAL A CA 1
ATOM 2292 C C . VAL A 1 315 ? -57.011 -16.700 28.178 1.00 53.56 307 VAL A C 1
ATOM 2293 O O . VAL A 1 315 ? -56.295 -15.756 28.536 1.00 54.20 307 VAL A O 1
ATOM 2297 N N . THR A 1 316 ? -57.670 -16.693 27.009 1.00 47.16 308 THR A N 1
ATOM 2298 C CA . THR A 1 316 ? -57.662 -15.500 26.162 1.00 43.16 308 THR A CA 1
ATOM 2299 C C . THR A 1 316 ? -58.104 -14.268 26.943 1.00 46.34 308 THR A C 1
ATOM 2300 O O . THR A 1 316 ? -57.541 -13.181 26.774 1.00 59.48 308 THR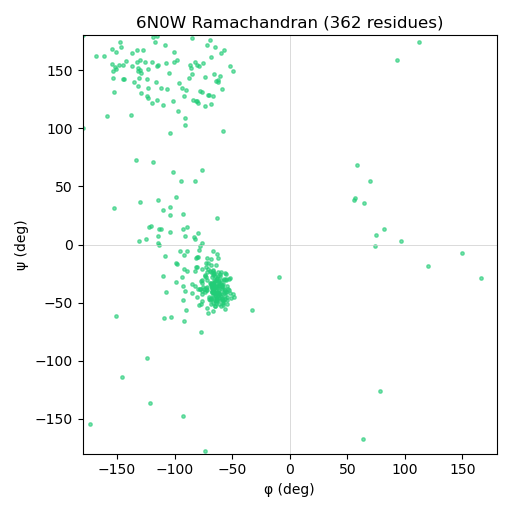 A O 1
ATOM 2304 N N . VAL A 1 317 ? -59.104 -14.417 27.817 1.00 38.94 309 VAL A N 1
ATOM 2305 C CA . VAL A 1 317 ? -59.531 -13.277 28.617 1.00 51.04 309 VAL A CA 1
ATOM 2306 C C . VAL A 1 317 ? -58.428 -12.873 29.588 1.00 60.34 309 VAL A C 1
ATOM 2307 O O . VAL A 1 317 ? -58.172 -11.681 29.797 1.00 60.94 309 VAL A O 1
ATOM 2311 N N . TRP A 1 318 ? -57.729 -13.856 30.163 1.00 62.23 310 TRP A N 1
ATOM 2312 C CA . TRP A 1 318 ? -56.662 -13.550 31.113 1.00 57.69 310 TRP A CA 1
ATOM 2313 C C . TRP A 1 318 ? -55.533 -12.771 30.458 1.00 54.39 310 TRP A C 1
ATOM 2314 O O . TRP A 1 318 ? -54.908 -11.913 31.092 1.00 47.47 310 TRP A O 1
ATOM 2325 N N . VAL A 1 319 ? -55.247 -13.068 29.197 1.00 42.85 311 VAL A N 1
ATOM 2326 C CA . VAL A 1 319 ? -54.088 -12.502 28.526 1.00 51.37 311 VAL A CA 1
ATOM 2327 C C . VAL A 1 319 ? -54.445 -11.225 27.785 1.00 58.37 311 VAL A C 1
ATOM 2328 O O . VAL A 1 319 ? -53.756 -10.210 27.906 1.00 73.00 311 VAL A O 1
ATOM 2332 N N . HIS A 1 320 ? -55.534 -11.247 27.019 1.00 61.95 312 HIS A N 1
ATOM 2333 C CA . HIS A 1 320 ? -55.876 -10.138 26.145 1.00 60.21 312 HIS A CA 1
ATOM 2334 C C . HIS A 1 320 ? -57.066 -9.317 26.606 1.00 44.79 312 HIS A C 1
ATOM 2335 O O . HIS A 1 320 ? -57.321 -8.262 26.019 1.00 56.93 312 HIS A O 1
ATOM 2342 N N . GLY A 1 321 ? -57.806 -9.765 27.610 1.00 48.74 313 GLY A N 1
ATOM 2343 C CA . GLY A 1 321 ? -58.934 -8.995 28.094 1.00 62.72 313 GLY A CA 1
ATOM 2344 C C . GLY A 1 321 ? -60.246 -9.393 27.438 1.00 57.35 313 GLY A C 1
ATOM 2345 O O . GLY A 1 321 ? -60.289 -9.959 26.345 1.00 47.84 313 GLY A O 1
ATOM 2346 N N . ARG A 1 322 ? -61.340 -9.065 28.133 1.00 62.56 314 ARG A N 1
ATOM 2347 C CA . ARG A 1 322 ? -62.660 -9.557 27.737 1.00 63.70 314 ARG A CA 1
ATOM 2348 C C . ARG A 1 322 ? -63.067 -9.055 26.354 1.00 59.54 314 ARG A C 1
ATOM 2349 O O . ARG A 1 322 ? -63.661 -9.804 25.571 1.00 68.69 314 ARG A O 1
ATOM 2357 N N . ALA A 1 323 ? -62.755 -7.797 26.031 1.00 63.76 315 ALA A N 1
ATOM 2358 C CA . ALA A 1 323 ? -63.096 -7.263 24.711 1.00 62.92 315 ALA A CA 1
ATOM 2359 C C . ALA A 1 323 ? -62.403 -8.040 23.594 1.00 70.30 315 ALA A C 1
ATOM 2360 O O . ALA A 1 323 ? -63.036 -8.418 22.602 1.00 68.44 315 ALA A O 1
ATOM 2362 N N . GLU A 1 324 ? -61.092 -8.275 23.731 1.00 68.95 316 GLU A N 1
ATOM 2363 C CA . GLU A 1 324 ? -60.359 -8.987 22.687 1.00 65.32 316 GLU A CA 1
ATOM 2364 C C . GLU A 1 324 ? -60.825 -10.436 22.550 1.00 52.92 316 GLU A C 1
ATOM 2365 O O . GLU A 1 324 ? -60.851 -10.973 21.439 1.00 64.22 316 GLU A O 1
ATOM 2371 N N . TYR A 1 325 ? -61.195 -11.083 23.655 1.00 51.93 317 TYR A N 1
ATOM 2372 C CA . TYR A 1 325 ? -61.848 -12.387 23.564 1.00 61.28 317 TYR A CA 1
ATOM 2373 C C . TYR A 1 325 ? -63.101 -12.321 22.700 1.00 64.37 317 TYR A C 1
ATOM 2374 O O . TYR A 1 325 ? -63.233 -13.077 21.730 1.00 62.66 317 TYR A O 1
ATOM 2383 N N . LYS A 1 326 ? -64.036 -11.419 23.045 1.00 66.47 318 LYS A N 1
ATOM 2384 C CA . LYS A 1 326 ? -65.275 -11.281 22.277 1.00 51.59 318 LYS A CA 1
ATOM 2385 C C . LYS A 1 326 ? -64.992 -11.063 20.793 1.00 59.26 318 LYS A C 1
ATOM 2386 O O . LYS A 1 326 ? -65.696 -11.603 19.933 1.00 65.42 318 LYS A O 1
ATOM 2392 N N . ARG A 1 327 ? -63.954 -10.292 20.472 1.00 58.45 319 ARG A N 1
ATOM 2393 C CA . ARG A 1 327 ? -63.585 -10.105 19.073 1.00 62.60 319 ARG A CA 1
ATOM 2394 C C . ARG A 1 327 ? -63.067 -11.404 18.461 1.00 62.46 319 ARG A C 1
ATOM 2395 O O . ARG A 1 327 ? -63.326 -11.695 17.287 1.00 63.97 319 ARG A O 1
ATOM 2403 N N . ALA A 1 328 ? -62.324 -12.198 19.237 1.00 63.18 320 ALA A N 1
ATOM 2404 C CA . ALA A 1 328 ? -61.800 -13.451 18.709 1.00 60.86 320 ALA A CA 1
ATOM 2405 C C . ALA A 1 328 ? -62.884 -14.507 18.656 1.00 62.30 320 ALA A C 1
ATOM 2406 O O . ALA A 1 328 ? -62.865 -15.376 17.777 1.00 64.67 320 ALA A O 1
ATOM 2408 N N . LEU A 1 329 ? -63.831 -14.438 19.589 1.00 71.11 321 LEU A N 1
ATOM 2409 C CA . LEU A 1 329 ? -65.013 -15.283 19.516 1.00 65.07 321 LEU A CA 1
ATOM 2410 C C . LEU A 1 329 ? -65.754 -15.057 18.208 1.00 69.27 321 LEU A C 1
ATOM 2411 O O . LEU A 1 329 ? -66.068 -16.009 17.485 1.00 76.81 321 LEU A O 1
ATOM 2416 N N . LYS A 1 330 ? -66.016 -13.789 17.877 1.00 72.10 322 LYS A N 1
ATOM 2417 C CA . LYS A 1 330 ? -66.701 -13.465 16.630 1.00 74.20 322 LYS A CA 1
ATOM 2418 C C . LYS A 1 330 ? -65.922 -13.981 15.429 1.00 72.80 322 LYS A C 1
ATOM 2419 O O . LYS A 1 330 ? -66.494 -14.597 14.526 1.00 80.53 322 LYS A O 1
ATOM 2421 N N . ALA A 1 331 ? -64.606 -13.757 15.412 1.00 75.65 323 ALA A N 1
ATOM 2422 C CA . ALA A 1 331 ? -63.804 -14.170 14.267 1.00 71.90 323 ALA A CA 1
ATOM 2423 C C . ALA A 1 331 ? -63.840 -15.680 14.058 1.00 71.45 323 ALA A C 1
ATOM 2424 O O . ALA A 1 331 ? -63.759 -16.148 12.915 1.00 68.56 323 ALA A O 1
ATOM 2426 N N . SER A 1 332 ? -63.971 -16.455 15.140 1.00 71.91 324 SER A N 1
ATOM 2427 C CA . SER A 1 332 ? -63.971 -17.910 15.025 1.00 76.19 324 SER A CA 1
ATOM 2428 C C . SER A 1 332 ? -65.258 -18.432 14.401 1.00 79.11 324 SER A C 1
ATOM 2429 O O . SER A 1 332 ? -65.246 -19.479 13.743 1.00 81.55 324 SER A O 1
ATOM 2432 N N . GLU A 1 333 ? -66.375 -17.739 14.614 1.00 84.48 325 GLU A N 1
ATOM 2433 C CA . GLU A 1 333 ? -67.634 -18.144 14.002 1.00 91.81 325 GLU A CA 1
ATOM 2434 C C . GLU A 1 333 ? -67.754 -17.664 12.562 1.00 99.43 325 GLU A C 1
ATOM 2435 O O . GLU A 1 333 ? -68.560 -18.212 11.802 1.00 96.44 325 GLU A O 1
ATOM 2441 N N . ILE A 1 334 ? -66.967 -16.658 12.171 1.00 104.71 326 ILE A N 1
ATOM 2442 C CA . ILE A 1 334 ? -66.964 -16.217 10.779 1.00 105.05 326 ILE A CA 1
ATOM 2443 C C . ILE A 1 334 ? -66.352 -17.293 9.892 1.00 102.03 326 ILE A C 1
ATOM 2444 O O . ILE A 1 334 ? -66.767 -17.484 8.742 1.00 104.10 326 ILE A O 1
ATOM 2449 N N . LEU A 1 335 ? -65.366 -18.019 10.417 1.00 104.07 327 LEU A N 1
ATOM 2450 C CA . LEU A 1 335 ? -64.737 -19.122 9.683 1.00 105.55 327 LEU A CA 1
ATOM 2451 C C . LEU A 1 335 ? -65.440 -20.438 10.003 1.00 119.13 327 LEU A C 1
ATOM 2452 O O . LEU A 1 335 ? -66.077 -21.041 9.134 1.00 120.59 327 LEU A O 1
ATOM 2454 N N . PHE A 1 336 ? -65.346 -20.880 11.263 1.00 125.95 328 PHE A N 1
ATOM 2455 C CA . PHE A 1 336 ? -65.781 -22.210 11.678 1.00 131.09 328 PHE A CA 1
ATOM 2456 C C . PHE A 1 336 ? -67.224 -22.245 12.176 1.00 133.20 328 PHE A C 1
ATOM 2457 O O . PHE A 1 336 ? -67.575 -23.124 12.974 1.00 135.70 328 PHE A O 1
ATOM 2459 N N . GLY A 1 337 ? -68.072 -21.325 11.723 1.00 131.12 329 GLY A N 1
ATOM 2460 C CA . GLY A 1 337 ? -69.464 -21.327 12.130 1.00 124.55 329 GLY A CA 1
ATOM 2461 C C . GLY A 1 337 ? -70.403 -20.853 11.041 1.00 120.24 329 GLY A C 1
ATOM 2462 O O . GLY A 1 337 ? -70.546 -21.510 10.005 1.00 123.65 329 GLY A O 1
ATOM 2463 N N . ARG A 1 338 ? -71.049 -19.712 11.265 1.00 118.20 330 ARG A N 1
ATOM 2464 C CA . ARG A 1 338 ? -71.950 -19.126 10.276 1.00 121.58 330 ARG A CA 1
ATOM 2465 C C . ARG A 1 338 ? -71.498 -17.720 9.885 1.00 114.44 330 ARG A C 1
ATOM 2466 O O . ARG A 1 338 ? -72.195 -17.012 9.155 1.00 115.60 330 ARG A O 1
ATOM 2468 N N . LEU A 1 344 ? -72.468 -13.105 8.934 1.00 112.98 336 LEU A N 1
ATOM 2469 C CA . LEU A 1 344 ? -72.722 -11.776 9.486 1.00 114.93 336 LEU A CA 1
ATOM 2470 C C . LEU A 1 344 ? -72.633 -10.709 8.395 1.00 119.87 336 LEU A C 1
ATOM 2471 O O . LEU A 1 344 ? -73.267 -9.656 8.491 1.00 123.81 336 LEU A O 1
ATOM 2473 N N . VAL A 1 345 ? -71.819 -10.987 7.376 1.00 117.29 337 VAL A N 1
ATOM 2474 C CA . VAL A 1 345 ? -71.778 -10.231 6.126 1.00 114.79 337 VAL A CA 1
ATOM 2475 C C . VAL A 1 345 ? -71.506 -8.745 6.349 1.00 121.50 337 VAL A C 1
ATOM 2476 O O . VAL A 1 345 ? -72.104 -7.893 5.683 1.00 126.73 337 VAL A O 1
ATOM 2478 N N . SER A 1 346 ? -70.607 -8.424 7.280 1.00 126.57 338 SER A N 1
ATOM 2479 C CA . SER A 1 346 ? -70.030 -7.080 7.350 1.00 127.32 338 SER A CA 1
ATOM 2480 C C . SER A 1 346 ? -68.719 -7.191 8.117 1.00 117.69 338 SER A C 1
ATOM 2481 O O . SER A 1 346 ? -68.728 -7.417 9.331 1.00 113.44 338 SER A O 1
ATOM 2484 N N . LEU A 1 347 ? -67.608 -7.000 7.413 1.00 116.80 339 LEU A N 1
ATOM 2485 C CA . LEU A 1 347 ? -66.294 -7.418 7.870 1.00 116.79 339 LEU A CA 1
ATOM 2486 C C . LEU A 1 347 ? -65.340 -6.225 7.912 1.00 113.04 339 LEU A C 1
ATOM 2487 O O . LEU A 1 347 ? -65.483 -5.264 7.147 1.00 111.81 339 LEU A O 1
ATOM 2492 N N . ASP A 1 348 ? -64.363 -6.289 8.823 1.00 98.55 340 ASP A N 1
ATOM 2493 C CA . ASP A 1 348 ? -63.547 -5.131 9.174 1.00 98.82 340 ASP A CA 1
ATOM 2494 C C . ASP A 1 348 ? -62.071 -5.448 8.967 1.00 98.44 340 ASP A C 1
ATOM 2495 O O . ASP A 1 348 ? -61.559 -6.428 9.518 1.00 90.17 340 ASP A O 1
ATOM 2500 N N . GLU A 1 349 ? -61.385 -4.574 8.218 1.00 104.16 341 GLU A N 1
ATOM 2501 C CA . GLU A 1 349 ? -60.131 -4.934 7.553 1.00 110.65 341 GLU A CA 1
ATOM 2502 C C . GLU A 1 349 ? -59.039 -5.365 8.526 1.00 102.10 341 GLU A C 1
ATOM 2503 O O . GLU A 1 349 ? -58.141 -6.125 8.145 1.00 84.74 341 GLU A O 1
ATOM 2505 N N . GLU A 1 350 ? -59.095 -4.902 9.777 1.00 111.15 342 GLU A N 1
ATOM 2506 C CA . GLU A 1 350 ? -57.975 -5.095 10.693 1.00 114.39 342 GLU A CA 1
ATOM 2507 C C . GLU A 1 350 ? -57.646 -6.570 10.910 1.00 114.00 342 GLU A C 1
ATOM 2508 O O . GLU A 1 350 ? -56.479 -6.914 11.132 1.00 110.67 342 GLU A O 1
ATOM 2510 N N . LEU A 1 351 ? -58.643 -7.456 10.835 1.00 117.63 343 LEU A N 1
ATOM 2511 C CA . LEU A 1 351 ? -58.475 -8.857 11.222 1.00 113.10 343 LEU A CA 1
ATOM 2512 C C . LEU A 1 351 ? -58.344 -9.788 10.020 1.00 112.76 343 LEU A C 1
ATOM 2513 O O . LEU A 1 351 ? -57.325 -10.474 9.879 1.00 112.18 343 LEU A O 1
ATOM 2518 N N . PHE A 1 352 ? -59.392 -9.863 9.190 1.00 103.91 344 PHE A N 1
ATOM 2519 C CA . PHE A 1 352 ? -59.416 -10.613 7.937 1.00 92.81 344 PHE A CA 1
ATOM 2520 C C . PHE A 1 352 ? -58.046 -10.615 7.280 1.00 105.89 344 PHE A C 1
ATOM 2521 O O . PHE A 1 352 ? -57.475 -11.677 7.009 1.00 107.95 344 PHE A O 1
ATOM 2529 N N . LEU A 1 353 ? -57.520 -9.418 7.036 1.00 114.87 345 LEU A N 1
ATOM 2530 C CA . LEU A 1 353 ? -56.186 -9.236 6.490 1.00 109.71 345 LEU A CA 1
ATOM 2531 C C . LEU A 1 353 ? -55.145 -9.786 7.453 1.00 119.32 345 LEU A C 1
ATOM 2532 O O . LEU A 1 353 ? -54.526 -10.815 7.184 1.00 127.66 345 LEU A O 1
ATOM 2534 N N . UNK A 1 440 ? -55.273 -12.070 9.922 1.00 133.53 432 UNK A N 1
ATOM 2535 C CA . UNK A 1 440 ? -54.773 -13.303 10.520 1.00 132.23 432 UNK A CA 1
ATOM 2536 C C . UNK A 1 440 ? -55.839 -14.389 10.505 1.00 138.66 432 UNK A C 1
ATOM 2537 O O . UNK A 1 440 ? -55.949 -15.150 11.465 1.00 148.76 432 UNK A O 1
ATOM 2539 N N . UNK A 1 441 ? -56.616 -14.462 9.428 1.00 133.90 433 UNK A N 1
ATOM 2540 C CA . UNK A 1 441 ? -57.730 -15.407 9.365 1.00 127.24 433 UNK A CA 1
ATOM 2541 C C . UNK A 1 441 ? -57.637 -16.342 8.161 1.00 128.27 433 UNK A C 1
ATOM 2542 O O . UNK A 1 441 ? -56.924 -17.344 8.215 1.00 127.29 433 UNK A O 1
ATOM 2544 N N . UNK A 1 442 ? -58.357 -16.009 7.089 1.00 128.40 434 UNK A N 1
ATOM 2545 C CA . UNK A 1 442 ? -58.459 -16.861 5.900 1.00 118.63 434 UNK A CA 1
ATOM 2546 C C . UNK A 1 442 ? -57.104 -17.130 5.238 1.00 125.24 434 UNK A C 1
ATOM 2547 O O . UNK A 1 442 ? -56.120 -16.441 5.515 1.00 125.15 434 UNK A O 1
ATOM 2549 N N . UNK A 1 443 ? -57.063 -18.134 4.365 1.00 131.65 435 UNK A N 1
ATOM 2550 C CA . UNK A 1 443 ? -55.819 -18.532 3.708 1.00 140.87 435 UNK A CA 1
ATOM 2551 C C . UNK A 1 443 ? -56.057 -19.177 2.340 1.00 149.44 435 UNK A C 1
ATOM 2552 O O . UNK A 1 443 ? -55.289 -20.045 1.920 1.00 153.53 435 UNK A O 1
ATOM 2554 N N . UNK A 1 444 ? -57.111 -18.751 1.648 1.00 147.10 436 UNK A N 1
ATOM 2555 C CA . UNK A 1 444 ? -57.426 -19.287 0.326 1.00 143.47 436 UNK A CA 1
ATOM 2556 C C . UNK A 1 444 ? -56.791 -18.447 -0.781 1.00 142.39 436 UNK A C 1
ATOM 2557 O O . UNK A 1 444 ? -55.719 -17.869 -0.593 1.00 144.18 436 UNK A O 1
ATOM 2559 N N . UNK A 1 445 ? -57.463 -18.375 -1.927 1.00 140.11 437 UNK A N 1
ATOM 2560 C CA . UNK A 1 445 ? -56.902 -17.734 -3.116 1.00 138.92 437 UNK A CA 1
ATOM 2561 C C . UNK A 1 445 ? -57.091 -16.216 -3.132 1.00 138.43 437 UNK A C 1
ATOM 2562 O O . UNK A 1 445 ? -58.214 -15.724 -3.037 1.00 140.55 437 UNK A O 1
ATOM 2564 N N . UNK A 1 446 ? -55.988 -15.481 -3.267 1.00 136.04 438 UNK A N 1
ATOM 2565 C CA . UNK A 1 446 ? -56.035 -14.020 -3.319 1.00 131.69 438 UNK A CA 1
ATOM 2566 C C . UNK A 1 446 ? -55.520 -13.494 -4.661 1.00 136.36 438 UNK A C 1
ATOM 2567 O O . UNK A 1 446 ? -55.043 -14.268 -5.492 1.00 136.76 438 UNK A O 1
ATOM 2569 N N . UNK A 1 447 ? -55.625 -12.181 -4.858 1.00 140.00 439 UNK A N 1
ATOM 2570 C CA . UNK A 1 447 ? -55.164 -11.517 -6.081 1.00 136.92 439 UNK A CA 1
ATOM 2571 C C . UNK A 1 447 ? -55.144 -9.997 -5.898 1.00 136.32 439 UNK A C 1
ATOM 2572 O O . UNK A 1 447 ? -55.773 -9.469 -4.979 1.00 143.72 439 UNK A O 1
ATOM 2574 N N . UNK A 1 448 ? -54.427 -9.294 -6.771 1.00 125.01 440 UNK A N 1
ATOM 2575 C CA . UNK A 1 448 ? -54.370 -7.836 -6.701 1.00 111.38 440 UNK A CA 1
ATOM 2576 C C . UNK A 1 448 ? -54.929 -7.201 -7.968 1.00 105.49 440 UNK A C 1
ATOM 2577 O O . UNK A 1 448 ? -54.168 -6.643 -8.757 1.00 117.57 440 UNK A O 1
ATOM 2579 N N . UNK A 1 449 ? -56.244 -7.283 -8.157 1.00 88.39 441 UNK A N 1
ATOM 2580 C CA . UNK A 1 449 ? -56.883 -6.662 -9.313 1.00 79.78 441 UNK A CA 1
ATOM 2581 C C . UNK A 1 449 ? -56.901 -5.142 -9.167 1.00 89.48 441 UNK A C 1
ATOM 2582 O O . UNK A 1 449 ? -56.542 -4.601 -8.118 1.00 92.28 441 UNK A O 1
ATOM 2584 N N . UNK A 1 450 ? -57.304 -4.457 -10.232 1.00 98.03 442 UNK A N 1
ATOM 2585 C CA . UNK A 1 450 ? -57.483 -3.012 -10.186 1.00 104.00 442 UNK A CA 1
ATOM 2586 C C . UNK A 1 450 ? -58.947 -2.698 -9.932 1.00 105.33 442 UNK A C 1
ATOM 2587 O O . UNK A 1 450 ? -59.827 -3.352 -10.492 1.00 105.90 442 UNK A O 1
ATOM 2589 N N . UNK A 1 451 ? -59.200 -1.700 -9.092 1.00 108.07 443 UNK A N 1
ATOM 2590 C CA . UNK A 1 451 ? -60.562 -1.280 -8.785 1.00 110.37 443 UNK A CA 1
ATOM 2591 C C . UNK A 1 451 ? -61.300 -0.814 -10.041 1.00 119.08 443 UNK A C 1
ATOM 2592 O O . UNK A 1 451 ? -62.528 -0.888 -10.099 1.00 128.68 443 UNK A O 1
ATOM 2594 N N . UNK A 1 452 ? -60.553 -0.333 -11.032 1.00 114.73 444 UNK A N 1
ATOM 2595 C CA . UNK A 1 452 ? -61.130 0.082 -12.307 1.00 110.00 444 UNK A CA 1
ATOM 2596 C C . UNK A 1 452 ? -61.953 -1.046 -12.929 1.00 112.78 444 UNK A C 1
ATOM 2597 O O . UNK A 1 452 ? -63.110 -0.854 -13.303 1.00 114.38 444 UNK A O 1
ATOM 2599 N N . UNK A 1 453 ? -61.350 -2.226 -13.025 1.00 112.01 445 UNK A N 1
ATOM 2600 C CA . UNK A 1 453 ? -62.019 -3.378 -13.612 1.00 112.55 445 UNK A CA 1
ATOM 2601 C C . UNK A 1 453 ? -62.587 -4.269 -12.516 1.00 108.73 445 UNK A C 1
ATOM 2602 O O . UNK A 1 453 ? -62.512 -5.498 -12.602 1.00 107.36 445 UNK A O 1
ATOM 2604 N N . UNK A 1 454 ? -63.154 -3.646 -11.487 1.00 108.62 446 UNK A N 1
ATOM 2605 C CA . UNK A 1 454 ? -63.725 -4.389 -10.366 1.00 118.57 446 UNK A CA 1
ATOM 2606 C C . UNK A 1 454 ? -65.222 -4.649 -10.552 1.00 127.79 446 UNK A C 1
ATOM 2607 O O . UNK A 1 454 ? -65.752 -5.635 -10.040 1.00 122.32 446 UNK A O 1
ATOM 2609 N N . UNK A 1 455 ? -65.896 -3.769 -11.287 1.00 140.18 447 UNK A N 1
ATOM 2610 C CA . UNK A 1 455 ? -67.342 -3.876 -11.475 1.00 144.29 447 UNK A CA 1
ATOM 2611 C C . UNK A 1 455 ? -67.716 -4.929 -12.520 1.00 145.69 447 UNK A C 1
ATOM 2612 O O . UNK A 1 455 ? -68.898 -5.206 -12.733 1.00 142.08 447 UNK A O 1
ATOM 2614 N N . UNK A 1 456 ? -66.710 -5.510 -13.168 1.00 149.21 448 UNK A N 1
ATOM 2615 C CA . UNK A 1 456 ? -66.941 -6.551 -14.163 1.00 152.06 448 UNK A CA 1
ATOM 2616 C C . UNK A 1 456 ? -67.050 -7.915 -13.486 1.00 153.57 448 UNK A C 1
ATOM 2617 O O . UNK A 1 456 ? -66.475 -8.125 -12.416 1.00 154.37 448 UNK A O 1
ATOM 2618 N N . UNK A 1 457 ? -67.789 -8.829 -14.109 1.00 151.72 449 UNK A N 1
ATOM 2619 C CA . UNK A 1 457 ? -67.957 -10.180 -13.580 1.00 146.59 449 UNK A CA 1
ATOM 2620 C C . UNK A 1 457 ? -66.600 -10.858 -13.427 1.00 154.99 449 UNK A C 1
ATOM 2621 O O . UNK A 1 457 ? -66.044 -11.396 -14.388 1.00 155.32 449 UNK A O 1
ATOM 2623 N N . UNK A 1 458 ? -66.074 -10.820 -12.206 1.00 160.48 450 UNK A N 1
ATOM 2624 C CA . UNK A 1 458 ? -64.739 -11.333 -11.913 1.00 163.37 450 UNK A CA 1
ATOM 2625 C C . UNK A 1 458 ? -64.726 -12.851 -11.773 1.00 160.82 450 UNK A C 1
ATOM 2626 O O . UNK A 1 458 ? -63.659 -13.465 -11.715 1.00 162.63 450 UNK A O 1
ATOM 2628 N N . UNK A 1 459 ? -65.910 -13.451 -11.709 1.00 153.94 451 UNK A N 1
ATOM 2629 C CA . UNK A 1 459 ? -66.025 -14.903 -11.699 1.00 143.70 451 UNK A CA 1
ATOM 2630 C C . UNK A 1 459 ? -65.536 -15.443 -13.037 1.00 143.73 451 UNK A C 1
ATOM 2631 O O . UNK A 1 459 ? -64.991 -16.545 -13.125 1.00 148.30 451 UNK A O 1
ATOM 2633 N N . UNK A 1 460 ? -65.725 -14.641 -14.080 1.00 136.43 452 UNK A N 1
ATOM 2634 C CA . UNK A 1 460 ? -65.325 -15.016 -15.428 1.00 129.83 452 UNK A CA 1
ATOM 2635 C C . UNK A 1 460 ? -63.820 -14.866 -15.644 1.00 125.43 452 UNK A C 1
ATOM 2636 O O . UNK A 1 460 ? -63.085 -15.855 -15.663 1.00 123.68 452 UNK A O 1
ATOM 2638 N N . UNK A 1 461 ? -63.367 -13.625 -15.792 1.00 123.26 453 UNK A N 1
ATOM 2639 C CA . UNK A 1 461 ? -62.000 -13.359 -16.229 1.00 123.65 453 UNK A CA 1
ATOM 2640 C C . UNK A 1 461 ? -60.989 -13.204 -15.091 1.00 127.19 453 UNK A C 1
ATOM 2641 O O . UNK A 1 461 ? -59.785 -13.143 -15.348 1.00 125.99 453 UNK A O 1
ATOM 2643 N N . UNK A 1 462 ? -61.459 -13.144 -13.849 1.00 131.76 454 UNK A N 1
ATOM 2644 C CA . UNK A 1 462 ? -60.558 -12.882 -12.727 1.00 129.90 454 UNK A CA 1
ATOM 2645 C C . UNK A 1 462 ? -60.425 -14.062 -11.762 1.00 123.36 454 UNK A C 1
ATOM 2646 O O . UNK A 1 462 ? -59.672 -13.973 -10.790 1.00 119.01 454 UNK A O 1
ATOM 2648 N N . UNK A 1 463 ? -61.133 -15.156 -12.033 1.00 120.68 455 UNK A N 1
ATOM 2649 C CA . UNK A 1 463 ? -61.040 -16.357 -11.199 1.00 116.89 455 UNK A CA 1
ATOM 2650 C C . UNK A 1 463 ? -59.669 -17.022 -11.335 1.00 123.68 455 UNK A C 1
ATOM 2651 O O . UNK A 1 463 ? -59.317 -17.907 -10.553 1.00 127.56 455 UNK A O 1
ATOM 2653 N N . UNK A 1 464 ? -58.903 -16.592 -12.333 1.00 124.06 456 UNK A N 1
ATOM 2654 C CA . UNK A 1 464 ? -57.564 -17.118 -12.560 1.00 123.77 456 UNK A CA 1
ATOM 2655 C C . UNK A 1 464 ? -56.576 -16.530 -11.555 1.00 125.50 456 UNK A C 1
ATOM 2656 O O . UNK A 1 464 ? -56.481 -16.983 -10.412 1.00 123.06 456 UNK A O 1
ATOM 2658 N N . UNK A 1 465 ? -64.037 -23.151 -1.893 1.00 136.37 457 UNK A N 1
ATOM 2659 C CA . UNK A 1 465 ? -65.234 -22.599 -2.517 1.00 136.95 457 UNK A CA 1
ATOM 2660 C C . UNK A 1 465 ? -65.238 -21.078 -2.425 1.00 139.54 457 UNK A C 1
ATOM 2661 O O . UNK A 1 465 ? -66.090 -20.414 -3.015 1.00 142.30 457 UNK A O 1
ATOM 2663 N N . UNK A 1 466 ? -64.281 -20.534 -1.680 1.00 136.14 458 UNK A N 1
ATOM 2664 C CA . UNK A 1 466 ? -64.178 -19.090 -1.500 1.00 125.63 458 UNK A CA 1
ATOM 2665 C C . UNK A 1 466 ? -62.806 -18.576 -1.939 1.00 117.65 458 UNK A C 1
ATOM 2666 O O . UNK A 1 466 ? -61.775 -19.169 -1.613 1.00 113.09 458 UNK A O 1
ATOM 2668 N N . UNK A 1 467 ? -62.803 -17.475 -2.686 1.00 111.47 459 UNK A N 1
ATOM 2669 C CA . UNK A 1 467 ? -61.559 -16.824 -3.092 1.00 107.82 459 UNK A CA 1
ATOM 2670 C C . UNK A 1 467 ? -61.515 -15.400 -2.539 1.00 107.25 459 UNK A C 1
ATOM 2671 O O . UNK A 1 467 ? -62.461 -14.960 -1.881 1.00 109.73 459 UNK A O 1
ATOM 2673 N N . UNK A 1 468 ? -60.420 -14.690 -2.805 1.00 103.20 460 UNK A N 1
ATOM 2674 C CA . UNK A 1 468 ? -60.236 -13.326 -2.304 1.00 106.75 460 UNK A CA 1
ATOM 2675 C C . UNK A 1 468 ? -59.543 -12.440 -3.337 1.00 104.39 460 UNK A C 1
ATOM 2676 O O . UNK A 1 468 ? -58.859 -12.939 -4.227 1.00 107.42 460 UNK A O 1
ATOM 2678 N N . UNK A 1 469 ? -59.721 -11.129 -3.219 1.00 103.77 461 UNK A N 1
ATOM 2679 C CA . UNK A 1 469 ? -59.073 -10.181 -4.126 1.00 95.93 461 UNK A CA 1
ATOM 2680 C C . UNK A 1 469 ? -58.763 -8.878 -3.397 1.00 93.02 461 UNK A C 1
ATOM 2681 O O . UNK A 1 469 ? -59.432 -8.548 -2.422 1.00 103.41 461 UNK A O 1
ATOM 2683 N N . UNK A 1 470 ? -57.757 -8.145 -3.867 1.00 89.49 462 UNK A N 1
ATOM 2684 C CA . UNK A 1 470 ? -57.377 -6.874 -3.249 1.00 90.59 462 UNK A CA 1
ATOM 2685 C C . UNK A 1 470 ? -57.631 -5.685 -4.184 1.00 94.66 462 UNK A C 1
ATOM 2686 O O . UNK A 1 470 ? -57.631 -5.843 -5.405 1.00 105.04 462 UNK A O 1
ATOM 2688 N N . UNK A 1 471 ? -57.838 -4.507 -3.595 1.00 92.03 463 UNK A N 1
ATOM 2689 C CA . UNK A 1 471 ? -58.156 -3.281 -4.334 1.00 85.13 463 UNK A CA 1
ATOM 2690 C C . UNK A 1 471 ? -59.429 -3.451 -5.163 1.00 83.90 463 UNK A C 1
ATOM 2691 O O . UNK A 1 471 ? -60.444 -3.958 -4.676 1.00 77.63 463 UNK A O 1
ATOM 2693 N N . UNK A 1 472 ? -63.891 -3.756 3.124 1.00 94.38 465 UNK A N 1
ATOM 2694 C CA . UNK A 1 472 ? -64.343 -2.914 2.021 1.00 91.02 465 UNK A CA 1
ATOM 2695 C C . UNK A 1 472 ? -63.318 -2.873 0.895 1.00 97.62 465 UNK A C 1
ATOM 2696 O O . UNK A 1 472 ? -63.677 -2.677 -0.268 1.00 98.68 465 UNK A O 1
ATOM 2698 N N . UNK A 1 473 ? -62.047 -3.060 1.246 1.00 102.27 466 UNK A N 1
ATOM 2699 C CA . UNK A 1 473 ? -60.944 -2.964 0.287 1.00 96.74 466 UNK A CA 1
ATOM 2700 C C . UNK A 1 473 ? -60.529 -4.332 -0.280 1.00 91.11 466 UNK A C 1
ATOM 2701 O O . UNK A 1 473 ? -59.686 -4.421 -1.171 1.00 91.76 466 UNK A O 1
ATOM 2703 N N . UNK A 1 474 ? -61.120 -5.396 0.249 1.00 85.74 467 UNK A N 1
ATOM 2704 C CA . UNK A 1 474 ? -60.897 -6.744 -0.266 1.00 75.48 467 UNK A CA 1
ATOM 2705 C C . UNK A 1 474 ? -62.253 -7.425 -0.423 1.00 77.68 467 UNK A C 1
ATOM 2706 O O . UNK A 1 474 ? -63.249 -6.919 0.094 1.00 88.15 467 UNK A O 1
ATOM 2708 N N . UNK A 1 475 ? -62.306 -8.557 -1.116 1.00 77.57 468 UNK A N 1
ATOM 2709 C CA . UNK A 1 475 ? -63.594 -9.204 -1.370 1.00 84.50 468 UNK A CA 1
ATOM 2710 C C . UNK A 1 475 ? -63.526 -10.732 -1.353 1.00 99.68 468 UNK A C 1
ATOM 2711 O O . UNK A 1 475 ? -62.551 -11.320 -1.818 1.00 94.20 468 UNK A O 1
ATOM 2713 N N . UNK A 1 476 ? -64.573 -11.362 -0.821 1.00 113.86 469 UNK A N 1
ATOM 2714 C CA . UNK A 1 476 ? -64.670 -12.821 -0.773 1.00 117.80 469 UNK A CA 1
ATOM 2715 C C . UNK A 1 476 ? -66.112 -13.298 -0.952 1.00 121.15 469 UNK A C 1
ATOM 2716 O O . UNK A 1 476 ? -67.050 -12.673 -0.450 1.00 108.80 469 UNK A O 1
ATOM 2718 N N . UNK A 1 477 ? -66.279 -14.408 -1.668 1.00 133.76 470 UNK A N 1
ATOM 2719 C CA . UNK A 1 477 ? -67.598 -15.003 -1.875 1.00 136.58 470 UNK A CA 1
ATOM 2720 C C . UNK A 1 477 ? -67.497 -16.505 -2.115 1.00 136.19 470 UNK A C 1
ATOM 2721 O O . UNK A 1 477 ? -66.513 -16.997 -2.670 1.00 133.80 470 UNK A O 1
ATOM 2723 N N . UNK A 1 478 ? -68.528 -17.229 -1.693 1.00 143.10 471 UNK A N 1
ATOM 2724 C CA . UNK A 1 478 ? -68.564 -18.677 -1.846 1.00 147.45 471 UNK A CA 1
ATOM 2725 C C . UNK A 1 478 ? -69.984 -19.153 -2.129 1.00 152.13 471 UNK A C 1
ATOM 2726 O O . UNK A 1 478 ? -70.961 -18.496 -1.760 1.00 154.06 471 UNK A O 1
ATOM 2728 N N . UNK A 1 479 ? -70.092 -20.300 -2.790 1.00 147.79 472 UNK A N 1
ATOM 2729 C CA . UNK A 1 479 ? -71.388 -20.901 -3.064 1.00 143.71 472 UNK A CA 1
ATOM 2730 C C . UNK A 1 479 ? -71.249 -22.417 -3.131 1.00 145.93 472 UNK A C 1
ATOM 2731 O O . UNK A 1 479 ? -70.252 -22.969 -2.662 1.00 146.90 472 UNK A O 1
#

Nearest PDB structures (foldseek):
  6n0w-assembly1_A  TM=1.003E+00  e=4.008E-69  Elizabethkingia anophelis NUHP1
  1jil-assembly1_A  TM=9.362E-01  e=8.507E-39  Staphylococcus aureus
  2jan-assembly1_A  TM=9.428E-01  e=3.707E-35  Mycobacterium tuberculosis H37Rv
  2jan-assembly2_C  TM=9.193E-01  e=1.788E-33  Mycobacterium tuberculosis H37Rv
  2jan-assembly2_B  TM=9.204E-01  e=6.785E-34  Mycobacterium tuberculosis H37Rv

B-factor: mean 78.89, std 24.46, range [32.7, 183.56]

Sequence (364 aa):
MNAFIEELKWRGLWADMTPGTEDQLNKEMTTAYIGFDPTADSLHIGSLIPIKILAHFQRHGHKPIALVGGATGMIGDPSLLDEETLLYYVDCLKNQLSRFLDFEGDGPNRAELVNNYDWMKNVTFLDFAKNIGKHITVNYMMAKDSGADGMSFTEFTYQLLQGYDYLHLYKEKGVKLQMGGSDQWGNITTGTELIRRKAQGEAFALTTKLITKADGSKFGKSESGENYWLDAKRTSPYRFYQFWLNATDEDGERFIKFYTFLEKEEIDKLIEEHRTAPHERKLQKKLAEEVTVWVHGRAEYKRALKASEILFGRLVSLDEELFL

Radius of gyration: 24.71 Å; Cα contacts (8 Å, |Δi|>4): 517; chains: 1; bounding box: 61×38×76 Å

Solvent-accessible surface area: 19314 Å² total; per-residue (Å²): 133,13,66,1,1,54,33,0,94,68,2,33,0,59,24,65,32,29,122,26,2,43,96,11,8,82,139,60,86,2,15,0,2,5,36,13,76,10,93,25,39,2,12,46,2,46,21,1,11,31,0,0,1,0,2,2,0,20,157,60,38,12,35,0,0,0,7,1,9,0,7,36,10,58,82,47,122,34,117,165,30,78,112,72,52,3,105,119,48,20,78,37,2,100,121,28,3,50,126,17,4,101,26,166,67,114,42,105,26,26,4,52,34,15,12,1,43,116,40,32,48,138,56,73,158,134,77,43,31,138,72,6,34,154,57,36,79,92,123,61,12,114,84,43,118,97,119,126,130,63,106,36,150,47,34,26,34,57,17,22,20,38,0,35,5,0,6,48,0,36,131,65,84,38,0,64,0,2,2,9,16,48,90,66,71,11,30,1,19,2,0,25,27,4,0,123,112,67,14,166,22,112,8,12,0,0,1,8,109,95,28,49,82,43,92,54,75,80,34,6,117,20,120,99,44,102,27,19,33,8,50,41,102,122,6,30,17,25,101,0,5,37,37,1,34,89,13,79,55,108,5,0,42,57,3,0,54,15,6,2,50,22,118,99,135,77,0,49,123,8,11,114,72,3,151,120,31,55,143,101,74,98,0,0,109,58,0,0,36,52,0,0,24,31,9,23,13,113,79,63,17,118,103,2,61,50,10,13,91,92,76,94,56,115,109,100,93,106,95,70,93,33,62,98,50,47,76,106,72,63,85,52,94,47,63,73,101,81,60,110,47,84,52,93,83,97,55,80,137,123,49,57,27,38,47,85,137,73,47,67,65,86,71,138

Secondary structure (DSSP, 8-state):
--HHHHHHHHTT-EEEE-TTHHHHHHHS--EEEEEE--S-SS-BGGGHHHHHHHHHHHHTT-EEEEEE-HHHHTT-------HHHHHHHHHHHHHHHTTTS--SSS-TT--EEEETHHHHSS--HHHHHHHTGGGS-HHHHHTS--------TTHHHHHHHHHHHHHHHHHHS-EEEEEEEGGGHHHHHHHHHHHHHTSS---EEEEEPPP--TTTS--SB-TTS-B-BSSTTTS-HHHHHHHHHT--HHHHHHHHHHS----HHHHHHHHHHHHHSGGG-HHHHHHHHHHHHHHH-HHHHHHHHHHHHHHH-------HHHH-----SB-----GGGGSS-HHHHS---EEEEE---EEEEE-

Foldseek 3Di:
DADLVVLCVVLQWFDDKDPCPRVVVVVDAAEEEEEDEQQDLFDFQQCLLVLVSQLSSVVSPHAYEYEYAQVVVVVPDLLHDDPVVSVNSLVSVCVQSVLRFAQDDDGPRHYYYYYVCVVVVPDDPVNCCPLFVVWDDPVLLVPDPQVVDDQHPVSSCVLVVLLVVLLVCCVPVVHQEYEEAPNCPSSPVSNQSSCVGSPPDGHMYTYTHNDQQPVGGHDAADPVRHGQTLDCVVHNLLNLLVVLLPRDLVVLLSLCSRQADDDPVVSVVQNVVCVVPVVVSSSSNVSSQRNSCSRPNNVSSVVSVVLCCVPVNPDPDDDCPPVVVHDDAAEEEDALVCVPDPCVPVPVCCWHKYADVRMDIDHD

Organism: NCBI:txid1338011

=== Feature glossary ===
Legend for the data blocks above and below:

— What the protein is —

Sequence gives the chain of amino acids in standard one-letter code (A=alanine, C=cysteine, …, Y=tyrosine), read N→C. It is the only feature that is directly encoded by the gene; all structural features are derived from the folded form of this sequence.

The annotation block draws on four external resources. InterPro: which protein families and domains the sequence belongs to. GO: standardized terms for what the protein does, what process it participates in, and where in the cell it acts. CATH: which structural fold it has in the CATH hierarchy. Organism: the species of origin.

— Where its atoms are —

Atomic coordinates in PDBx/mmCIF format — the same representation the Protein Data Bank distributes. Each line of the _atom_site loop places one backbone atom in Cartesian space (units: ångströms, origin: arbitrary).

Six rendered views show the 3D structure from the faces of a cube — i.e. along ±x, ±y, ±z. Rendering representation is drawn randomly per protein from cartoon (secondary-structure ribbons), sticks (backbone bonds), or molecular surface; coloring is either N→C rainbow (blue at the N-terminus through red at the C-terminus) or one color per chain.

— Local backbone conformation —

DSSP 8-state secondary structure assigns each residue one of H (α-helix), G (3₁₀-helix), I (π-helix), E (extended β-strand), B (isolated β-bridge), T (hydrogen-bonded turn), S (bend), or '-' (coil). The assignment is computed from backbone hydrogen-bond geometry via the Kabsch–Sander algorithm.

P-SEA three-state annotation labels each residue as helix, strand, or coil based purely on the geometry of the Cα trace. It serves as a fallback when the full backbone (and thus DSSP) is unavailable.

φ (phi) and ψ (psi) are the two rotatable backbone dihedrals per residue: φ is the C(i-1)–N–Cα–C torsion, ψ is the N–Cα–C–N(i+1) torsion, both in degrees on (−180°, 180°]. α-helical residues cluster near (−60°, −45°); β-strand residues near (−120°, +130°). A Ramachandran plot is simply a scatter of (φ, ψ) for every residue.

— Global shape and packing —

Radius of gyration (Rg) is the root-mean-square distance of Cα atoms from their centroid — a single number for overall size and compactness. A globular domain of N residues has Rg ≈ 2.2·N^0.38 Å; an extended or disordered chain has a much larger Rg. The Cα contact count is the number of residue pairs whose Cα atoms are within 8 Å and are more than four positions apart in sequence — a standard proxy for tertiary packing density. The bounding box is the smallest axis-aligned box enclosing all Cα atoms.

Accessible surface area quantifies burial. A residue with SASA near zero is packed into the hydrophobic core; one with SASA >100 Å² sits on the surface. Computed here via the Shrake–Rupley numerical algorithm with a 1.4 Å probe.

The contact map is a binary N×N matrix image: pixel (i, j) is dark where Cα_i and Cα_j are within 8 Å and |i−j|>4. Because the |i−j|>4 filter removes local helical contacts, off-diagonal stripes parallel to the main diagonal indicate parallel β-sheets; stripes perpendicular to it indicate antiparallel β-sheets. The Ramachandran plot scatters every residue's (φ, ψ) pair against the sterically allowed regions. The PAE heatmap renders the predicted-aligned-error matrix.

— Structural neighborhood —

A 3Di character summarizes, for each residue, the relative orientation of the Cα frame of its nearest spatial neighbor. Because it encodes fold topology rather than chemistry, 3Di alignments detect remote structural similarity that sequence alignment misses.

Structural nearest neighbors (via Foldseek easy-search vs the PDB). Reported per hit: target PDB id, E-value, and alignment TM-score. A TM-score above ~0.5 is the conventional threshold for 'same fold'.

— Confidence and disorder —

For AlphaFold models, the B-factor field carries pLDDT — the model's own estimate of local accuracy on a 0–100 scale. Regions with pLDDT<50 should be treated as essentially unmodeled; they often correspond to intrinsically disordered segments.

B-factor (Debye–Waller factor) reflects atomic displacement in the crystal lattice. It is an experimental observable (units Å²), not a prediction; low values mean the atom is pinned down, high values mean it moves or is heterogeneous across the crystal.

Predicted Aligned Error (PAE) is an AlphaFold confidence matrix: entry (i, j) is the expected error in the position of residue j, in ångströms, when the prediction is superimposed on the true structure at residue i. Low PAE within a block of residues means that block is internally rigid and well-predicted; high PAE between two blocks means their relative placement is uncertain even if each block individually is confident.